Protein 2XEV (pdb70)

InterPro domains:
  IPR011990 Tetratricopeptide-like helical domain superfamily [G3DSA:1.25.40.10] (145-272)
  IPR011990 Tetratricopeptide-like helical domain superfamily [SSF48452] (146-259)
  IPR014162 Cell division coordinator CpoB, C-terminal [TIGR02795] (144-262)
  IPR019734 Tetratricopeptide repeat [PS50005] (182-215)
  IPR032519 YbgF, trimerisation domain [PF16331] (26-98)
  IPR034706 Cell division coordinator CpoB [MF_02066] (2-265)
  IPR039565 Outer membrane lipoprotein BamD-like [PF13525] (144-266)

Radius of gyration: 24.07 Å; Cα contacts (8 Å, |Δi|>4): 583; chains: 3; bounding box: 58×60×64 Å

Structure (mmCIF, N/CA/C/O backbone):
data_2XEV
#
_entry.id   2XEV
#
_cell.length_a   86.360
_cell.length_b   37.120
_cell.length_c   90.610
_cell.angle_alpha   90.00
_cell.angle_beta   117.14
_cell.angle_gamma   90.00
#
_symmetry.space_group_name_H-M   'P 1 21 1'
#
loop_
_entity.id
_entity.type
_entity.pdbx_description
1 polymer YBGF
2 non-polymer 'ZINC ION'
3 non-polymer 'CHLORIDE ION'
4 water water
#
loop_
_atom_site.group_PDB
_atom_site.id
_atom_site.type_symbol
_atom_site.label_atom_id
_atom_site.label_alt_id
_atom_site.label_comp_id
_atom_site.label_asym_id
_atom_site.label_entity_id
_atom_site.label_seq_id
_atom_site.pdbx_PDB_ins_code
_atom_site.Cartn_x
_atom_site.Cartn_y
_atom_site.Cartn_z
_atom_site.occupancy
_atom_site.B_iso_or_equiv
_atom_site.auth_seq_id
_atom_site.auth_comp_id
_atom_site.auth_asym_id
_atom_site.auth_atom_id
_atom_site.pdbx_PDB_model_num
ATOM 1 N N . ARG A 1 3 ? 53.258 -10.607 64.063 1.00 24.54 2 ARG A N 1
ATOM 2 C CA . ARG A 1 3 ? 53.317 -9.179 63.625 1.00 23.89 2 ARG A CA 1
ATOM 3 C C . ARG A 1 3 ? 52.416 -8.914 62.410 1.00 23.03 2 ARG A C 1
ATOM 4 O O . ARG A 1 3 ? 52.617 -9.522 61.352 1.00 22.99 2 ARG A O 1
ATOM 12 N N . THR A 1 4 ? 51.455 -7.989 62.552 1.00 21.19 3 THR A N 1
ATOM 13 C CA . THR A 1 4 ? 50.452 -7.700 61.481 1.00 20.43 3 THR A CA 1
ATOM 14 C C . THR A 1 4 ? 50.273 -6.172 61.285 1.00 19.48 3 THR A C 1
ATOM 15 O O . THR A 1 4 ? 51.033 -5.389 61.875 1.00 19.89 3 THR A O 1
ATOM 19 N N . ALA A 1 5 ? 49.278 -5.751 60.489 1.00 17.54 4 ALA A N 1
ATOM 20 C CA . ALA A 1 5 ? 49.100 -4.335 60.109 1.00 16.59 4 ALA A CA 1
ATOM 21 C C . ALA A 1 5 ? 48.908 -3.424 61.317 1.00 15.98 4 ALA A C 1
ATOM 22 O O . ALA A 1 5 ? 49.366 -2.271 61.318 1.00 15.29 4 ALA A O 1
ATOM 24 N N . TYR A 1 6 ? 48.204 -3.919 62.329 1.00 14.92 5 TYR A N 1
ATOM 25 C CA . TYR A 1 6 ? 48.071 -3.161 63.568 1.00 14.48 5 TYR A CA 1
ATOM 26 C C . TYR A 1 6 ? 49.433 -2.810 64.164 1.00 14.46 5 TYR A C 1
ATOM 27 O O . TYR A 1 6 ? 49.624 -1.686 64.611 1.00 13.71 5 TYR A O 1
ATOM 36 N N . ASN A 1 7 ? 50.363 -3.772 64.183 1.00 15.22 6 ASN A N 1
ATOM 37 C CA . ASN A 1 7 ? 51.673 -3.551 64.803 1.00 15.89 6 ASN A CA 1
ATOM 38 C C . ASN A 1 7 ? 52.515 -2.555 64.032 1.00 14.73 6 ASN A C 1
ATOM 39 O O . ASN A 1 7 ? 53.255 -1.762 64.625 1.00 15.56 6 ASN A O 1
ATOM 44 N N . VAL A 1 8 ? 52.367 -2.566 62.713 1.00 14.33 7 VAL A N 1
ATOM 45 C CA . VAL A 1 8 ? 53.122 -1.660 61.855 1.00 13.91 7 VAL A CA 1
ATOM 46 C C . VAL A 1 8 ? 52.655 -0.222 62.134 1.00 13.59 7 VAL A C 1
ATOM 47 O O . VAL A 1 8 ? 53.462 0.708 62.242 1.00 13.96 7 VAL A O 1
ATOM 51 N N . ALA A 1 9 ? 51.347 -0.052 62.271 1.00 13.22 8 ALA A N 1
ATOM 52 C CA . ALA A 1 9 ? 50.779 1.254 62.589 1.00 12.33 8 ALA A CA 1
ATOM 53 C C . ALA A 1 9 ? 51.203 1.715 63.986 1.00 13.08 8 ALA A C 1
ATOM 54 O O . ALA A 1 9 ? 51.583 2.855 64.183 1.00 13.23 8 ALA A O 1
ATOM 56 N N . PHE A 1 10 ? 51.104 0.815 64.949 1.00 12.99 9 PHE A N 1
ATOM 57 C CA . PHE A 1 10 ? 51.399 1.139 66.349 1.00 13.87 9 PHE A CA 1
ATOM 58 C C . PHE A 1 10 ? 52.862 1.556 66.496 1.00 14.83 9 PHE A C 1
ATOM 59 O O . PHE A 1 10 ? 53.200 2.499 67.248 1.00 15.07 9 PHE A O 1
ATOM 67 N N . ASP A 1 11 ? 53.735 0.878 65.756 1.00 15.42 10 ASP A N 1
ATOM 68 C CA . ASP A 1 11 ? 55.173 1.194 65.829 1.00 16.09 10 ASP A CA 1
ATOM 69 C C . ASP A 1 11 ? 55.489 2.591 65.301 1.00 15.32 10 ASP A C 1
ATOM 70 O O . ASP A 1 11 ? 56.296 3.319 65.898 1.00 15.47 10 ASP A O 1
ATOM 75 N N . ALA A 1 12 ? 54.827 3.001 64.225 1.00 14.50 11 ALA A N 1
ATOM 76 C CA . ALA A 1 12 ? 54.984 4.370 63.764 1.00 14.67 11 ALA A CA 1
ATOM 77 C C . ALA A 1 12 ? 54.577 5.355 64.866 1.00 14.66 11 ALA A C 1
ATOM 78 O O . ALA A 1 12 ? 55.276 6.350 65.120 1.00 15.00 11 ALA A O 1
ATOM 80 N N . LEU A 1 13 ? 53.467 5.071 65.544 1.00 15.15 12 LEU A N 1
ATOM 81 C CA . LEU A 1 13 ? 53.003 5.944 66.625 1.00 16.13 12 LEU A CA 1
ATOM 82 C C . LEU A 1 13 ? 54.003 5.989 67.783 1.00 16.94 12 LEU A C 1
ATOM 83 O O . LEU A 1 13 ? 54.334 7.086 68.287 1.00 16.44 12 LEU A O 1
ATOM 88 N N . LYS A 1 14 ? 54.485 4.804 68.179 1.00 17.57 13 LYS A N 1
ATOM 89 C CA . LYS A 1 14 ? 55.499 4.666 69.249 1.00 18.92 13 LYS A CA 1
ATOM 90 C C . LYS A 1 14 ? 56.719 5.541 68.988 1.00 19.19 13 LYS A C 1
ATOM 91 O O . LYS A 1 14 ? 57.333 6.078 69.927 1.00 18.71 13 LYS A O 1
ATOM 97 N N . ASN A 1 15 ? 57.083 5.644 67.714 1.00 18.86 14 ASN A N 1
ATOM 98 C CA . ASN A 1 15 ? 58.275 6.379 67.292 1.00 19.84 14 ASN A CA 1
ATOM 99 C C . ASN A 1 15 ? 57.989 7.846 67.014 1.00 19.68 14 ASN A C 1
ATOM 100 O O . ASN A 1 15 ? 58.868 8.577 66.541 1.00 20.23 14 ASN A O 1
ATOM 105 N N . GLY A 1 16 ? 56.764 8.286 67.302 1.00 18.58 15 GLY A N 1
ATOM 106 C CA . GLY A 1 16 ? 56.411 9.689 67.163 1.00 18.33 15 GLY A CA 1
ATOM 107 C C . GLY A 1 16 ? 56.243 10.155 65.724 1.00 18.16 15 GLY A C 1
ATOM 108 O O . GLY A 1 16 ? 56.258 11.354 65.457 1.00 18.86 15 GLY A O 1
ATOM 109 N N . LYS A 1 17 ? 56.070 9.208 64.802 1.00 17.18 16 LYS A N 1
ATOM 110 C CA . LYS A 1 17 ? 55.863 9.536 63.395 1.00 16.91 16 LYS A CA 1
ATOM 111 C C . LYS A 1 17 ? 54.366 9.610 63.152 1.00 16.60 16 LYS A C 1
ATOM 112 O O . LYS A 1 17 ? 53.754 8.677 62.607 1.00 15.41 16 LYS A O 1
ATOM 118 N N . TYR A 1 18 ? 53.770 10.713 63.592 1.00 16.69 17 TYR A N 1
ATOM 119 C CA . TYR A 1 18 ? 52.318 10.817 63.667 1.00 17.13 17 TYR A CA 1
ATOM 120 C C . TYR A 1 18 ? 51.642 10.836 62.313 1.00 17.24 17 TYR A C 1
ATOM 121 O O . TYR A 1 18 ? 50.541 10.273 62.168 1.00 17.54 17 TYR A O 1
ATOM 130 N N . ASP A 1 19 ? 52.267 11.486 61.333 1.00 17.06 18 ASP A N 1
ATOM 131 C CA . ASP A 1 19 ? 51.705 11.486 59.974 1.00 17.56 18 ASP A CA 1
ATOM 132 C C . ASP A 1 19 ? 51.637 10.069 59.428 1.00 16.34 18 ASP A C 1
ATOM 133 O O . ASP A 1 19 ? 50.589 9.651 58.929 1.00 15.63 18 ASP A O 1
ATOM 138 N N . ASP A 1 20 ? 52.738 9.324 59.551 1.00 14.98 19 ASP A N 1
ATOM 139 C CA . ASP A 1 20 ? 52.783 7.926 59.086 1.00 14.12 19 ASP A CA 1
ATOM 140 C C . ASP A 1 20 ? 51.744 7.118 59.877 1.00 12.98 19 ASP A C 1
ATOM 141 O O . ASP A 1 20 ? 51.004 6.286 59.315 1.00 12.16 19 ASP A O 1
ATOM 146 N N . ALA A 1 21 ? 51.701 7.350 61.193 1.00 12.07 20 ALA A N 1
ATOM 147 C CA . ALA A 1 21 ? 50.795 6.564 62.035 1.00 12.00 20 ALA A CA 1
ATOM 148 C C . ALA A 1 21 ? 49.347 6.796 61.647 1.00 11.76 20 ALA A C 1
ATOM 149 O O . ALA A 1 21 ? 48.553 5.847 61.610 1.00 11.73 20 ALA A O 1
ATOM 151 N N . SER A 1 22 ? 49.001 8.042 61.333 1.00 12.13 21 SER A N 1
ATOM 152 C CA A SER A 1 22 ? 47.630 8.328 60.913 0.50 12.25 21 SER A CA 1
ATO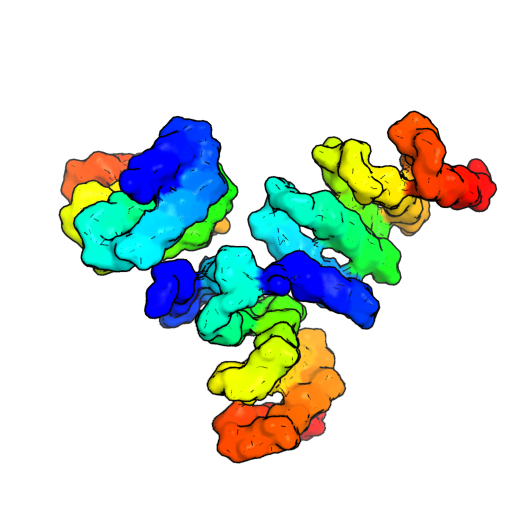M 153 C CA B SER A 1 22 ? 47.641 8.359 60.896 0.50 12.39 21 SER A CA 1
ATOM 154 C C . SER A 1 22 ? 47.293 7.617 59.597 1.00 12.47 21 SER A C 1
ATOM 155 O O . SER A 1 22 ? 46.213 7.035 59.478 1.00 13.13 21 SER A O 1
ATOM 160 N N . GLN A 1 23 ? 48.212 7.628 58.628 1.00 12.80 22 GLN A N 1
ATOM 161 C CA . GLN A 1 23 ? 47.979 6.916 57.356 1.00 13.13 22 GLN A CA 1
ATOM 162 C C . GLN A 1 23 ? 47.787 5.419 57.586 1.00 12.64 22 GLN A C 1
ATOM 163 O O . GLN A 1 23 ? 46.885 4.793 57.028 1.00 11.78 22 GLN A O 1
ATOM 169 N N . LEU A 1 24 ? 48.630 4.846 58.448 1.00 11.67 23 LEU A N 1
ATOM 170 C CA . LEU A 1 24 ? 48.597 3.419 58.704 1.00 11.49 23 LEU A CA 1
ATOM 171 C C . LEU A 1 24 ? 47.368 2.961 59.505 1.00 11.30 23 LEU A C 1
ATOM 172 O O . LEU A 1 24 ? 46.810 1.903 59.207 1.00 11.92 23 LEU A O 1
ATOM 177 N N . PHE A 1 25 ? 46.965 3.732 60.518 1.00 10.98 24 PHE A N 1
ATOM 178 C CA . PHE A 1 25 ? 45.745 3.407 61.250 1.00 11.01 24 PHE A CA 1
ATOM 179 C C . PHE A 1 25 ? 44.498 3.673 60.388 1.00 12.06 24 PHE A C 1
ATOM 180 O O . PHE A 1 25 ? 43.546 2.905 60.445 1.00 12.03 24 PHE A O 1
ATOM 188 N N . LEU A 1 26 ? 44.513 4.730 59.576 1.00 13.48 25 LEU A N 1
ATOM 189 C CA . LEU A 1 26 ? 43.414 4.943 58.616 1.00 14.93 25 LEU A CA 1
ATOM 190 C C . LEU A 1 26 ? 43.282 3.750 57.686 1.00 15.08 25 LEU A C 1
ATOM 191 O O . LEU A 1 26 ? 42.177 3.223 57.485 1.00 15.10 25 LEU A O 1
ATOM 196 N N . SER A 1 27 ? 44.407 3.306 57.123 1.00 14.39 26 SER A N 1
ATOM 197 C CA . SER A 1 27 ? 44.429 2.113 56.300 1.00 14.93 26 SER A CA 1
ATOM 198 C C . SER A 1 27 ? 43.950 0.845 57.028 1.00 14.46 26 SER A C 1
ATOM 199 O O . SER A 1 27 ? 43.186 0.042 56.465 1.00 14.65 26 SER A O 1
ATOM 202 N N . PHE A 1 28 ? 44.371 0.669 58.285 1.00 13.16 27 PHE A N 1
ATOM 203 C CA . PHE A 1 28 ? 43.923 -0.452 59.081 1.00 12.95 27 PHE A CA 1
ATOM 204 C C . PHE A 1 28 ? 42.400 -0.462 59.181 1.00 12.53 27 PHE A C 1
ATOM 205 O O . PHE A 1 28 ? 41.773 -1.519 59.051 1.00 12.55 27 PHE A O 1
ATOM 213 N N . LEU A 1 29 ? 41.817 0.710 59.409 1.00 12.82 28 LEU A N 1
ATOM 214 C CA . LEU A 1 29 ? 40.373 0.814 59.607 1.00 12.93 28 LEU A CA 1
ATOM 215 C C . LEU A 1 29 ? 39.569 0.581 58.329 1.00 13.82 28 LEU A C 1
ATOM 216 O O . LEU A 1 29 ? 38.386 0.201 58.413 1.00 14.61 28 LEU A O 1
ATOM 221 N N . GLU A 1 30 ? 40.194 0.802 57.168 1.00 13.41 29 GLU A N 1
ATOM 222 C CA . GLU A 1 30 ? 39.553 0.456 55.907 1.00 13.94 29 GLU A CA 1
ATOM 223 C C . GLU A 1 30 ? 39.394 -1.054 55.827 1.00 14.10 29 GLU A C 1
ATOM 224 O O . GLU A 1 30 ? 38.358 -1.552 55.369 1.00 15.33 29 GLU A O 1
ATOM 230 N N . LEU A 1 31 ? 40.418 -1.781 56.271 1.00 14.34 30 LEU A N 1
ATOM 231 C CA . LEU A 1 31 ? 40.380 -3.243 56.219 1.00 14.68 30 LEU A CA 1
ATOM 232 C C . LEU A 1 31 ? 39.536 -3.863 57.325 1.00 15.01 30 LEU A C 1
ATOM 233 O O . LEU A 1 31 ? 38.880 -4.896 57.113 1.00 15.36 30 LEU A O 1
ATOM 238 N N . TYR A 1 32 ? 39.579 -3.243 58.500 1.00 14.96 31 TYR A N 1
ATOM 239 C CA . TYR A 1 32 ? 38.887 -3.756 59.690 1.00 16.15 31 TYR A CA 1
ATOM 240 C C . TYR A 1 32 ? 37.885 -2.754 60.225 1.00 17.26 31 TYR A C 1
ATOM 241 O O . TYR A 1 32 ? 38.169 -2.044 61.203 1.00 17.15 31 TYR A O 1
ATOM 250 N N . PRO A 1 33 ? 36.711 -2.664 59.578 1.00 18.91 32 PRO A N 1
ATOM 251 C CA . PRO A 1 33 ? 35.664 -1.787 60.108 1.00 20.33 32 PRO A CA 1
ATOM 252 C C . PRO A 1 33 ? 35.085 -2.307 61.438 1.00 21.44 32 PRO A C 1
ATOM 253 O O . PRO A 1 33 ? 34.568 -1.521 62.236 1.00 22.53 32 PRO A O 1
ATOM 257 N N . ASN A 1 34 ? 35.197 -3.609 61.681 1.00 22.79 33 ASN A N 1
ATOM 258 C CA . ASN A 1 34 ? 34.670 -4.224 62.911 1.00 23.60 33 ASN A CA 1
ATOM 259 C C . ASN A 1 34 ? 35.445 -5.472 63.345 1.00 23.51 33 ASN A C 1
ATOM 260 O O . ASN A 1 34 ? 34.874 -6.551 63.551 1.00 24.14 33 ASN A O 1
ATOM 265 N N . GLY A 1 35 ? 36.757 -5.308 63.480 1.00 22.61 34 GLY A N 1
ATOM 266 C CA . GLY A 1 35 ? 37.652 -6.368 63.912 1.00 21.85 34 GLY A CA 1
ATOM 267 C C . GLY A 1 35 ? 38.007 -6.234 65.374 1.00 20.91 34 GLY A C 1
ATOM 268 O O . GLY A 1 35 ? 37.587 -5.289 66.045 1.00 20.23 34 GLY A O 1
ATOM 269 N N . VAL A 1 36 ? 38.798 -7.181 65.862 1.00 20.76 35 VAL A N 1
ATOM 270 C CA . VAL A 1 36 ? 39.173 -7.214 67.272 1.00 21.01 35 VAL A CA 1
ATOM 271 C C . VAL A 1 36 ? 39.884 -5.934 67.697 1.00 19.98 35 VAL A C 1
ATOM 272 O O . VAL A 1 36 ? 39.623 -5.401 68.789 1.00 20.33 35 VAL A O 1
ATOM 276 N N . TYR A 1 37 ? 40.750 -5.428 66.823 1.00 18.85 36 TYR A N 1
ATOM 277 C CA . TYR A 1 37 ? 41.558 -4.252 67.153 1.00 18.38 36 TYR A CA 1
ATOM 278 C C . TYR A 1 37 ? 41.033 -2.943 66.590 1.00 16.81 36 TYR A C 1
ATOM 279 O O . TYR A 1 37 ? 41.693 -1.915 66.692 1.00 15.42 36 TYR A O 1
ATOM 288 N N . THR A 1 38 ? 39.827 -2.975 66.047 1.00 15.40 37 THR A N 1
ATOM 289 C CA . THR A 1 38 ? 39.160 -1.751 65.602 1.00 14.86 37 THR A CA 1
ATOM 290 C C . THR A 1 38 ? 39.033 -0.659 66.681 1.00 14.68 37 THR A C 1
ATOM 291 O O . THR A 1 38 ? 39.401 0.477 66.403 1.00 13.74 37 THR A O 1
ATOM 295 N N . PRO A 1 39 ? 38.552 -0.995 67.895 1.00 14.34 38 PRO A N 1
ATOM 296 C CA . PRO A 1 39 ? 38.469 0.068 68.909 1.00 14.15 38 PRO A CA 1
ATOM 297 C C . PRO A 1 39 ? 39.836 0.683 69.207 1.00 13.33 38 PRO A C 1
ATOM 298 O O . PRO A 1 39 ? 39.951 1.914 69.323 1.00 13.18 38 PRO A O 1
ATOM 302 N N . ASN A 1 40 ? 40.860 -0.164 69.349 1.00 13.36 39 ASN A N 1
ATOM 303 C CA . ASN A 1 40 ? 42.229 0.297 69.584 1.00 13.70 39 ASN A CA 1
ATOM 304 C C . ASN A 1 40 ? 42.699 1.229 68.479 1.00 13.18 39 ASN A C 1
ATOM 305 O O . ASN A 1 40 ? 43.282 2.287 68.745 1.00 12.48 39 ASN A O 1
ATOM 310 N N . ALA A 1 41 ? 42.461 0.820 67.232 1.00 12.37 40 ALA A N 1
ATOM 311 C CA . ALA A 1 41 ? 42.866 1.627 66.078 1.00 11.93 40 ALA A CA 1
ATOM 312 C C . ALA A 1 41 ? 42.140 2.970 66.022 1.00 11.48 40 ALA A C 1
ATOM 313 O O . ALA A 1 41 ? 42.765 3.988 65.687 1.00 11.19 40 ALA A O 1
ATOM 315 N N . LEU A 1 42 ? 40.845 2.999 66.328 1.00 11.59 41 LEU A N 1
ATOM 316 C CA . LEU A 1 42 ? 40.126 4.277 66.386 1.00 11.37 41 LEU A CA 1
ATOM 317 C C . LEU A 1 42 ? 40.788 5.182 67.443 1.00 11.69 41 LEU A C 1
ATOM 318 O O . LEU A 1 42 ? 41.021 6.382 67.199 1.00 11.50 41 LEU A O 1
ATOM 323 N N . TYR A 1 43 ? 41.080 4.593 68.609 1.00 12.05 42 TYR A N 1
ATOM 324 C CA . TYR A 1 43 ? 41.697 5.352 69.698 1.00 12.31 42 TYR A CA 1
ATOM 325 C C . TYR A 1 43 ? 43.062 5.903 69.302 1.00 11.82 42 TYR A C 1
ATOM 326 O O . TYR A 1 43 ? 43.326 7.104 69.471 1.00 11.39 42 TYR A O 1
ATOM 335 N N . TRP A 1 44 ? 43.931 5.048 68.752 1.00 11.57 43 TRP A N 1
ATOM 336 C CA . TRP A 1 44 ? 45.257 5.515 68.387 1.00 11.08 43 TRP A CA 1
ATOM 337 C C . TRP A 1 44 ? 45.250 6.450 67.187 1.00 11.01 43 TRP A C 1
ATOM 338 O O . TRP A 1 44 ? 46.112 7.309 67.090 1.00 11.45 43 TRP A O 1
ATOM 349 N N . LEU A 1 45 ? 44.287 6.283 66.287 1.00 9.99 44 LEU A N 1
ATOM 350 C CA . LEU A 1 45 ? 44.204 7.209 65.144 1.00 9.76 44 LEU A CA 1
ATOM 351 C C . LEU A 1 45 ? 43.815 8.573 65.693 1.00 10.35 44 LEU A C 1
ATOM 352 O O . LEU A 1 45 ? 44.433 9.587 65.340 1.00 10.91 44 LEU A O 1
ATOM 357 N N . GLY A 1 46 ? 42.834 8.574 66.592 1.00 10.82 45 GLY A N 1
ATOM 358 C CA . GLY A 1 46 ? 42.445 9.767 67.330 1.00 11.41 45 GLY A CA 1
ATOM 359 C C . GLY A 1 46 ? 43.643 10.418 67.996 1.00 11.75 45 GLY A C 1
ATOM 360 O O . GLY A 1 46 ? 43.846 11.636 67.865 1.00 12.66 45 GLY A O 1
ATOM 361 N N . GLU A 1 47 ? 44.451 9.626 68.699 1.00 11.86 46 GLU A N 1
ATOM 362 C CA . GLU A 1 47 ? 45.613 10.190 69.388 1.00 13.32 46 GLU A CA 1
ATOM 363 C C . GLU A 1 47 ? 46.638 10.767 68.421 1.00 12.85 46 GLU A C 1
ATOM 364 O O . GLU A 1 47 ? 47.241 11.814 68.709 1.00 13.76 46 GLU A O 1
ATOM 370 N N A SER A 1 48 ? 46.848 10.085 67.293 0.50 12.77 47 SER A N 1
ATOM 371 N N B SER A 1 48 ? 46.807 10.110 67.269 0.50 12.86 47 SER A N 1
ATOM 372 C CA A SER A 1 48 ? 47.779 10.578 66.268 0.50 12.31 47 SER A CA 1
ATOM 373 C CA B SER A 1 48 ? 47.762 10.554 66.232 0.50 12.56 47 SER A CA 1
ATOM 374 C C A SER A 1 48 ? 47.330 11.967 65.810 0.50 12.27 47 SER A C 1
ATOM 375 C C B SER A 1 48 ? 47.355 11.874 65.587 0.50 12.28 47 SER A C 1
ATOM 376 O O A SER A 1 48 ? 48.131 12.918 65.794 0.50 12.33 47 SER A O 1
ATOM 377 O O B SER A 1 48 ? 48.224 12.664 65.179 0.50 12.31 47 SER A O 1
ATOM 382 N N . TYR A 1 49 ? 46.044 12.097 65.483 1.00 11.32 48 TYR A N 1
ATOM 383 C CA . TYR A 1 49 ? 45.499 13.394 65.070 1.00 12.27 48 TYR A CA 1
ATOM 384 C C . TYR A 1 49 ? 45.579 14.422 66.197 1.00 12.86 48 TYR A C 1
ATOM 385 O O . TYR A 1 49 ? 45.977 15.563 65.960 1.00 13.65 48 TYR A O 1
ATOM 394 N N . TYR A 1 50 ? 45.222 14.030 67.411 1.00 13.29 49 TYR A N 1
ATOM 395 C CA . TYR A 1 50 ? 45.296 14.953 68.543 1.00 14.07 49 TYR A CA 1
ATOM 396 C C . TYR A 1 50 ? 46.722 15.498 68.748 1.00 14.70 49 TYR A C 1
ATOM 397 O O . TYR A 1 50 ? 46.903 16.706 69.023 1.00 15.31 49 TYR A O 1
ATOM 406 N N . ALA A 1 51 ? 47.714 14.617 68.590 1.00 14.82 50 ALA A N 1
ATOM 407 C CA . ALA A 1 51 ? 49.153 14.966 68.706 1.00 16.09 50 ALA A CA 1
ATOM 408 C C . ALA A 1 51 ? 49.595 16.081 67.759 1.00 17.28 50 ALA A C 1
ATOM 409 O O . ALA A 1 51 ? 50.547 16.832 68.063 1.00 18.57 50 ALA A O 1
ATOM 411 N N . THR A 1 52 ? 48.929 16.180 66.610 1.00 17.04 51 THR A N 1
ATOM 412 C CA . THR A 1 52 ? 49.288 17.178 65.601 1.00 17.86 51 THR A CA 1
ATOM 413 C C . THR A 1 52 ? 48.260 18.300 65.531 1.00 17.62 51 THR A C 1
ATOM 414 O O . THR A 1 52 ? 48.234 19.073 64.556 1.00 17.95 51 THR A O 1
ATOM 418 N N . ARG A 1 53 ? 47.427 18.393 66.571 1.00 17.08 52 ARG A N 1
ATOM 419 C CA . ARG A 1 53 ? 46.394 19.436 66.694 1.00 17.55 52 ARG A CA 1
ATOM 420 C C . ARG A 1 53 ? 45.385 19.414 65.545 1.00 17.20 52 ARG A C 1
ATOM 421 O O . ARG A 1 53 ? 44.800 20.448 65.177 1.00 18.04 52 ARG A O 1
ATOM 429 N N . ASN A 1 54 ? 45.189 18.231 64.970 1.00 16.17 53 ASN A N 1
ATOM 430 C CA . ASN A 1 54 ? 44.120 18.018 63.995 1.00 15.32 53 ASN A CA 1
ATOM 431 C C . ASN A 1 54 ? 42.854 17.608 64.743 1.00 14.66 53 ASN A C 1
ATOM 432 O O . ASN A 1 54 ? 42.443 16.449 64.729 1.00 14.15 53 ASN A O 1
ATOM 437 N N . PHE A 1 55 ? 42.215 18.586 65.390 1.00 14.69 54 PHE A N 1
ATOM 438 C CA . PHE A 1 55 ? 41.114 18.302 66.298 1.00 14.38 54 PHE A CA 1
ATOM 439 C C . PHE A 1 55 ? 39.830 17.823 65.630 1.00 13.83 54 PHE A C 1
ATOM 440 O O . PHE A 1 55 ? 39.090 17.033 66.230 1.00 13.42 54 PHE A O 1
ATOM 448 N N . GLN A 1 56 ? 39.556 18.293 64.410 1.00 13.75 55 GLN A N 1
ATOM 449 C CA . GLN A 1 56 ? 38.384 17.825 63.682 1.00 13.62 55 GLN A CA 1
ATOM 450 C C . GLN A 1 56 ? 38.542 16.378 63.294 1.00 12.88 55 GLN A C 1
ATOM 451 O O . GLN A 1 56 ? 37.583 15.595 63.415 1.00 13.50 55 GLN A O 1
ATOM 457 N N . LEU A 1 57 ? 39.749 16.015 62.860 1.00 12.81 56 LEU A N 1
ATOM 458 C CA . LEU A 1 57 ? 40.009 14.646 62.469 1.00 12.19 56 LEU A CA 1
ATOM 459 C C . LEU A 1 57 ? 39.962 13.756 63.712 1.00 11.86 56 LEU A C 1
ATOM 460 O O . LEU A 1 57 ? 39.354 12.676 63.677 1.00 11.97 56 LEU A O 1
ATOM 465 N N . ALA A 1 58 ? 40.545 14.238 64.814 1.00 11.40 57 ALA A N 1
ATOM 466 C CA . ALA A 1 58 ? 40.523 13.472 66.076 1.00 11.43 57 ALA A CA 1
ATOM 467 C C . ALA A 1 58 ? 39.115 13.249 66.593 1.00 12.18 57 ALA A C 1
ATOM 468 O O . ALA A 1 58 ? 38.750 12.121 66.977 1.00 12.29 57 ALA A O 1
ATOM 470 N N . GLU A 1 59 ? 38.312 14.314 66.582 1.00 12.79 58 GLU A N 1
ATOM 471 C CA . GLU A 1 59 ? 36.925 14.237 67.018 1.00 12.86 58 GLU A CA 1
ATOM 472 C C . GLU A 1 59 ? 36.164 13.083 66.353 1.00 13.02 58 GLU A C 1
ATOM 473 O O . GLU A 1 59 ? 35.480 12.322 67.037 1.00 13.42 58 GLU A O 1
ATOM 479 N N . ALA A 1 60 ? 36.293 12.933 65.033 1.00 12.48 59 ALA A N 1
ATOM 480 C CA . ALA A 1 60 ? 35.559 11.868 64.358 1.00 12.71 59 ALA A CA 1
ATOM 481 C C . ALA A 1 60 ? 35.910 10.471 64.865 1.00 12.73 59 ALA A C 1
ATOM 482 O O . ALA A 1 60 ? 35.036 9.607 64.975 1.00 13.28 59 ALA A O 1
ATOM 484 N N . GLN A 1 61 ? 37.189 10.254 65.170 1.00 11.72 60 GLN A N 1
ATOM 485 C CA . GLN A 1 61 ? 37.644 8.941 65.585 1.00 12.13 60 GLN A CA 1
ATOM 486 C C . GLN A 1 61 ? 37.178 8.649 67.013 1.00 12.04 60 GLN A C 1
ATOM 487 O O . GLN A 1 61 ? 36.646 7.567 67.288 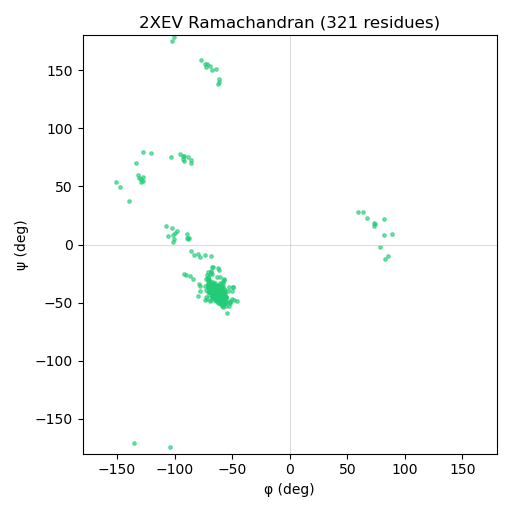1.00 12.42 60 GLN A O 1
ATOM 493 N N . PHE A 1 62 ? 37.375 9.606 67.922 1.00 11.83 61 PHE A N 1
ATOM 494 C CA . PHE A 1 62 ? 37.011 9.370 69.320 1.00 12.98 61 PHE A CA 1
ATOM 495 C C . PHE A 1 62 ? 35.509 9.225 69.479 1.00 13.48 61 PHE A C 1
ATOM 496 O O . PHE A 1 62 ? 35.056 8.411 70.284 1.00 13.70 61 PHE A O 1
ATOM 504 N N . ARG A 1 63 ? 34.736 10.008 68.718 1.00 14.15 62 ARG A N 1
ATOM 505 C CA . ARG A 1 63 ? 33.268 9.925 68.787 1.00 15.02 62 ARG A CA 1
ATOM 506 C C . ARG A 1 63 ? 32.795 8.535 68.363 1.00 15.63 62 ARG A C 1
ATOM 507 O O . ARG A 1 63 ? 31.963 7.914 69.044 1.00 16.17 62 ARG A O 1
ATOM 515 N N A ASP A 1 64 ? 33.356 8.046 67.254 0.50 15.59 63 ASP A N 1
ATOM 516 N N B ASP A 1 64 ? 33.345 8.023 67.268 0.50 15.86 63 ASP A N 1
ATOM 517 C CA A ASP A 1 64 ? 33.008 6.735 66.704 0.50 15.95 63 ASP A CA 1
ATOM 518 C CA B ASP A 1 64 ? 32.901 6.730 66.758 0.50 16.40 63 ASP A CA 1
ATOM 519 C C A ASP A 1 64 ? 33.328 5.632 67.707 0.50 15.54 63 ASP A C 1
ATOM 520 C C B ASP A 1 64 ? 33.365 5.562 67.642 0.50 15.85 63 ASP A C 1
ATOM 521 O O A ASP A 1 64 ? 32.506 4.750 67.963 0.50 15.43 63 ASP A O 1
ATOM 522 O O B ASP A 1 64 ? 32.661 4.561 67.762 0.50 15.77 63 ASP A O 1
ATOM 531 N N . LEU A 1 65 ? 34.524 5.704 68.287 1.00 15.36 64 LEU A N 1
ATOM 532 C CA . LEU A 1 65 ? 34.969 4.737 69.287 1.00 15.11 64 LEU A CA 1
ATOM 533 C C . LEU A 1 65 ? 33.959 4.638 70.430 1.00 16.06 64 LEU A C 1
ATOM 534 O O . LEU A 1 65 ? 33.539 3.546 70.810 1.00 16.42 64 LEU A O 1
ATOM 539 N N . VAL A 1 66 ? 33.584 5.782 70.991 1.00 16.47 65 VAL A N 1
ATOM 540 C CA . VAL A 1 66 ? 32.726 5.774 72.179 1.00 17.81 65 VAL A CA 1
ATOM 541 C C . VAL A 1 66 ? 31.317 5.298 71.808 1.00 18.71 65 VAL A C 1
ATOM 542 O O . VAL A 1 66 ? 30.680 4.538 72.575 1.00 19.60 65 VAL A O 1
ATOM 546 N N A SER A 1 67 ? 30.842 5.736 70.644 0.50 19.11 66 SER A N 1
ATOM 547 N N B SER A 1 67 ? 30.860 5.718 70.629 0.50 19.27 66 SER A N 1
ATOM 548 C CA A SER A 1 67 ? 29.514 5.373 70.148 0.50 19.89 66 SER A CA 1
ATOM 549 C CA B SER A 1 67 ? 29.520 5.405 70.124 0.50 20.28 66 SER A CA 1
ATOM 550 C C A SER A 1 67 ? 29.388 3.863 70.008 0.50 20.20 66 SER A C 1
ATOM 551 C C B SER A 1 67 ? 29.323 3.916 69.858 0.50 20.46 66 SER A C 1
ATOM 552 O O A SER A 1 67 ? 28.465 3.246 70.550 0.50 20.28 66 SER A O 1
ATOM 553 O O B SER A 1 67 ? 28.264 3.362 70.162 0.50 20.80 66 SER A O 1
ATOM 558 N N . ARG A 1 68 ? 30.346 3.272 69.302 1.00 20.54 67 ARG A N 1
ATOM 559 C CA . ARG A 1 68 ? 30.255 1.869 68.896 1.00 21.11 67 ARG A CA 1
ATOM 560 C C . ARG A 1 68 ? 30.801 0.884 69.922 1.00 21.19 67 ARG A C 1
ATOM 561 O O . ARG A 1 68 ? 30.347 -0.271 69.996 1.00 21.03 67 ARG A O 1
ATOM 569 N N . TYR A 1 69 ? 31.759 1.331 70.734 1.00 20.37 68 TYR A N 1
ATOM 570 C CA . TYR A 1 69 ? 32.398 0.466 71.720 1.00 20.14 68 TYR A CA 1
ATOM 571 C C . TYR A 1 69 ? 32.371 1.067 73.142 1.00 20.56 68 TYR A C 1
ATOM 572 O O . TYR A 1 69 ? 33.412 1.181 73.780 1.00 19.83 68 TYR A O 1
ATOM 581 N N . PRO A 1 70 ? 31.174 1.424 73.652 1.00 21.48 69 PRO A N 1
ATOM 582 C CA . PRO A 1 70 ? 31.106 2.140 74.935 1.00 22.18 69 PRO A CA 1
ATOM 583 C C . PRO A 1 70 ? 31.660 1.380 76.147 1.00 22.51 69 PRO A C 1
ATOM 584 O O . PRO A 1 70 ? 32.040 2.011 77.134 1.00 23.04 69 PRO A O 1
ATOM 588 N N . THR A 1 71 ? 31.725 0.052 76.074 1.00 22.68 70 THR A N 1
ATOM 589 C CA . THR A 1 71 ? 32.273 -0.741 77.186 1.00 23.14 70 THR A CA 1
ATOM 590 C C . THR A 1 71 ? 33.715 -1.200 76.976 1.00 22.87 70 THR A C 1
ATOM 591 O O . THR A 1 71 ? 34.268 -1.940 77.791 1.00 22.78 70 THR A O 1
ATOM 595 N N . HIS A 1 72 ? 34.341 -0.754 75.888 1.00 22.29 71 HIS A N 1
ATOM 596 C CA . HIS A 1 72 ? 35.717 -1.146 75.624 1.00 21.90 71 HIS A CA 1
ATOM 597 C C . HIS A 1 72 ? 36.653 -0.430 76.600 1.00 21.82 71 HIS A C 1
ATOM 598 O O . HIS A 1 72 ? 36.337 0.667 77.078 1.00 21.64 71 HIS A O 1
ATOM 605 N N . ASP A 1 73 ? 37.797 -1.056 76.878 1.00 21.99 72 ASP A N 1
ATOM 606 C CA . ASP A 1 73 ? 38.843 -0.511 77.737 1.00 22.29 72 ASP A CA 1
ATOM 607 C C . ASP A 1 73 ? 39.215 0.933 77.365 1.00 21.60 72 ASP A C 1
ATOM 608 O O . ASP A 1 73 ? 39.491 1.770 78.235 1.00 21.10 72 ASP A O 1
ATOM 613 N N . LYS A 1 74 ? 39.195 1.221 76.068 1.00 20.59 73 LYS A N 1
ATOM 614 C CA . LYS A 1 74 ? 39.614 2.536 75.570 1.00 19.25 73 LYS A CA 1
ATOM 615 C C . LYS A 1 74 ? 38.499 3.587 75.583 1.00 18.56 73 LYS A C 1
ATOM 616 O O . LYS A 1 74 ? 38.760 4.752 75.282 1.00 18.74 73 LYS A O 1
ATOM 622 N N . ALA A 1 75 ? 37.267 3.204 75.913 1.00 17.69 74 ALA A N 1
ATOM 623 C CA . ALA A 1 75 ? 36.135 4.122 75.728 1.00 17.42 74 ALA A CA 1
ATOM 624 C C . ALA A 1 75 ? 36.174 5.346 76.652 1.00 16.80 74 ALA A C 1
ATOM 625 O O . ALA A 1 75 ? 35.933 6.465 76.193 1.00 16.40 74 ALA A O 1
ATOM 627 N N . ALA A 1 76 ? 36.491 5.142 77.932 1.00 16.61 75 ALA A N 1
ATOM 628 C CA . ALA A 1 76 ? 36.565 6.267 78.878 1.00 16.36 75 ALA A CA 1
ATOM 629 C C . ALA A 1 76 ? 37.587 7.300 78.428 1.00 15.99 75 ALA A C 1
ATOM 630 O O . ALA A 1 76 ? 37.274 8.485 78.342 1.00 15.84 75 ALA A O 1
ATOM 632 N N . GLY A 1 77 ? 38.802 6.836 78.137 1.00 15.90 76 GLY A N 1
ATOM 633 C CA . GLY A 1 77 ? 39.852 7.720 77.608 1.00 15.25 76 GLY A CA 1
ATOM 634 C C . GLY A 1 77 ? 39.440 8.352 76.288 1.00 14.79 76 GLY A C 1
ATOM 635 O O . GLY A 1 77 ? 39.754 9.520 76.008 1.00 14.98 76 GLY A O 1
ATOM 636 N N . GLY A 1 78 ? 38.727 7.578 75.473 1.00 14.43 77 GLY A N 1
ATOM 637 C CA . GLY A 1 78 ? 38.205 8.100 74.202 1.00 14.35 77 GLY A CA 1
ATOM 638 C C . GLY A 1 78 ? 37.243 9.263 74.386 1.00 14.44 77 GLY A C 1
ATOM 639 O O . GLY A 1 78 ? 37.279 10.240 73.637 1.00 14.95 77 GLY A O 1
ATOM 640 N N . LEU A 1 79 ? 36.360 9.167 75.380 1.00 14.60 78 LEU A N 1
ATOM 641 C CA . LEU A 1 79 ? 35.395 10.233 75.624 1.00 14.30 78 LEU A CA 1
ATOM 642 C C . LEU A 1 79 ? 36.096 11.487 76.177 1.00 15.01 78 LEU A C 1
ATOM 643 O O . LEU A 1 79 ? 35.751 12.606 75.794 1.00 15.01 78 LEU A O 1
ATOM 648 N N . LEU A 1 80 ? 37.066 11.271 77.064 1.00 14.86 79 LEU A N 1
ATOM 649 C CA . LEU A 1 80 ? 37.946 12.330 77.553 1.00 15.23 79 LEU A CA 1
ATOM 650 C C . LEU A 1 80 ? 38.571 13.062 76.362 1.00 14.89 79 LEU A C 1
ATOM 651 O O . LEU A 1 80 ? 38.462 14.288 76.257 1.00 15.24 79 LEU A O 1
ATOM 656 N N . LYS A 1 81 ? 39.190 12.304 75.459 1.00 14.41 80 LYS A N 1
ATOM 657 C CA . LYS A 1 81 ? 39.904 12.912 74.327 1.00 14.72 80 LYS A CA 1
ATOM 658 C C . LYS A 1 81 ? 38.954 13.530 73.298 1.00 14.83 80 LYS A C 1
ATOM 659 O O . LYS A 1 81 ? 39.321 14.508 72.634 1.00 14.70 80 LYS A O 1
ATOM 665 N N . LEU A 1 82 ? 37.738 12.989 73.193 1.00 14.56 81 LEU A N 1
ATOM 666 C CA . LEU A 1 82 ? 36.688 13.662 72.434 1.00 14.37 81 LEU A CA 1
ATOM 667 C C . LEU A 1 82 ? 36.447 15.078 72.966 1.00 15.02 81 LEU A C 1
ATOM 668 O O . LEU A 1 82 ? 36.441 16.050 72.201 1.00 15.34 81 LEU A O 1
ATOM 673 N N . GLY A 1 83 ? 36.266 15.190 74.280 1.00 15.07 82 GLY A N 1
ATOM 674 C CA . GLY A 1 83 ? 36.033 16.503 74.893 1.00 15.80 82 GLY A CA 1
ATOM 675 C C . GLY A 1 83 ? 37.210 17.444 74.709 1.00 15.29 82 GLY A C 1
ATOM 676 O O . GLY A 1 83 ? 37.031 18.623 74.408 1.00 15.76 82 GLY A O 1
ATOM 677 N N . LEU A 1 84 ? 38.415 16.924 74.896 1.00 15.21 83 LEU A N 1
ATOM 678 C CA . LEU A 1 84 ? 39.630 17.716 74.699 1.00 15.63 83 LEU A CA 1
ATOM 679 C C . LEU A 1 84 ? 39.767 18.169 73.236 1.00 16.28 83 LEU A C 1
ATOM 680 O O . LEU A 1 84 ? 40.181 19.299 72.968 1.00 16.95 83 LEU A O 1
ATOM 685 N N . SER A 1 85 ? 39.387 17.298 72.304 1.00 16.04 84 SER A N 1
ATOM 686 C CA . SER A 1 85 ? 39.387 17.668 70.882 1.00 16.61 84 SER A CA 1
ATOM 687 C C . SER A 1 85 ? 38.383 18.782 70.572 1.00 17.34 84 SER A C 1
ATOM 688 O O . SER A 1 85 ? 38.665 19.690 69.770 1.00 17.01 84 SER A O 1
ATOM 691 N N . GLN A 1 86 ? 37.212 18.722 71.207 1.00 17.80 85 GLN A N 1
ATOM 692 C CA . GLN A 1 86 ? 36.184 19.740 71.028 1.00 19.04 85 GLN A CA 1
ATOM 693 C C . GLN A 1 86 ? 36.659 21.078 71.590 1.00 19.48 85 GLN A C 1
ATOM 694 O O . GLN A 1 86 ? 36.457 22.127 70.968 1.00 18.67 85 GLN A O 1
ATOM 700 N N . TYR A 1 87 ? 37.329 21.032 72.739 1.00 20.09 86 TYR A N 1
ATOM 701 C CA . TYR A 1 87 ? 37.972 22.234 73.286 1.00 21.46 86 TYR A CA 1
ATOM 702 C C . TYR A 1 87 ? 38.975 22.805 72.277 1.00 21.74 86 TYR A C 1
ATOM 703 O O . TYR A 1 87 ? 39.020 24.024 72.049 1.00 21.80 86 TYR A O 1
ATOM 712 N N . GLY A 1 88 ? 39.751 21.919 71.650 1.00 21.66 87 GLY A N 1
ATOM 713 C CA . GLY A 1 88 ? 40.717 22.313 70.619 1.00 22.17 87 GLY A CA 1
ATOM 714 C C . GLY A 1 88 ? 40.065 22.981 69.423 1.00 22.63 87 GLY A C 1
ATOM 715 O O . GLY A 1 88 ? 40.663 23.878 68.803 1.00 22.69 87 GLY A O 1
ATOM 716 N N . GLU A 1 89 ? 38.839 22.556 69.094 1.00 22.82 88 GLU A N 1
ATOM 717 C CA . GLU A 1 89 ? 38.059 23.165 68.012 1.00 23.64 88 GLU A CA 1
ATOM 718 C C . GLU A 1 89 ? 37.504 24.531 68.386 1.00 24.60 88 GLU A C 1
ATOM 719 O O . GLU A 1 89 ? 36.910 25.219 67.546 1.00 24.98 88 GLU A O 1
ATOM 725 N N . GLY A 1 90 ? 37.625 24.894 69.661 1.00 25.09 89 GLY A N 1
ATOM 726 C CA . GLY A 1 90 ? 37.045 26.134 70.153 1.00 26.64 89 GLY A CA 1
ATOM 727 C C . GLY A 1 90 ? 35.568 26.004 70.462 1.00 27.58 89 GLY A C 1
ATOM 728 O O . GLY A 1 90 ? 34.853 27.000 70.493 1.00 28.45 89 GLY A O 1
ATOM 729 N N . LYS A 1 91 ? 35.108 24.775 70.686 1.00 28.06 90 LYS A N 1
ATOM 730 C CA . LYS A 1 91 ? 33.707 24.516 71.004 1.00 29.00 90 LYS A CA 1
ATOM 731 C C . LYS A 1 91 ? 33.565 24.250 72.503 1.00 29.43 90 LYS A C 1
ATOM 732 O O . LYS A 1 91 ? 33.398 23.110 72.934 1.00 29.01 90 LYS A O 1
ATOM 738 N N . ASN A 1 92 ? 33.638 25.324 73.285 1.00 30.10 91 ASN A N 1
ATOM 739 C CA . ASN A 1 92 ? 33.751 25.242 74.745 1.00 31.03 91 ASN A CA 1
ATOM 740 C C . ASN A 1 92 ? 32.547 24.616 75.436 1.00 31.32 91 ASN A C 1
ATOM 741 O O . ASN A 1 92 ? 32.707 23.788 76.331 1.00 30.95 91 ASN A O 1
ATOM 746 N N . THR A 1 93 ? 31.351 25.023 75.013 1.00 31.98 92 THR A N 1
ATOM 747 C CA . THR A 1 93 ? 30.091 24.469 75.515 1.00 32.55 92 THR A CA 1
ATOM 748 C C . THR A 1 93 ? 30.077 22.952 75.350 1.00 31.72 92 THR A C 1
ATOM 749 O O . THR A 1 93 ? 29.962 22.218 76.337 1.00 31.97 92 THR A O 1
ATOM 753 N N . GLU A 1 94 ? 30.213 22.501 74.103 1.00 30.65 93 GLU A N 1
ATOM 754 C CA . GLU A 1 94 ? 30.221 21.072 73.765 1.00 29.83 93 GLU A CA 1
ATOM 755 C C . GLU A 1 94 ? 31.342 20.279 74.469 1.00 28.45 93 GLU A C 1
ATOM 756 O O . GLU A 1 94 ? 31.094 19.180 74.968 1.00 28.19 93 GLU A O 1
ATOM 762 N N . ALA A 1 95 ? 32.538 20.863 74.564 1.00 26.74 94 ALA A N 1
ATOM 763 C CA . ALA A 1 95 ? 33.654 20.269 75.321 1.00 26.12 94 ALA A CA 1
ATOM 764 C C . ALA A 1 95 ? 33.341 20.055 76.806 1.00 25.59 94 ALA A C 1
ATOM 765 O O . ALA A 1 95 ? 33.625 18.992 77.345 1.00 25.00 94 ALA A O 1
ATOM 767 N N . GLN A 1 96 ? 32.785 21.073 77.469 1.00 25.62 95 GLN A N 1
ATOM 768 C CA . GLN A 1 96 ? 32.407 20.945 78.883 1.00 25.99 95 GLN A CA 1
ATOM 769 C C . GLN A 1 96 ? 31.360 19.850 79.085 1.00 25.76 95 GLN A C 1
ATOM 770 O O . GLN A 1 96 ? 31.472 19.047 80.022 1.00 26.15 95 GLN A O 1
ATOM 776 N N . GLN A 1 97 ? 30.363 19.813 78.201 1.00 25.78 96 GLN A N 1
ATOM 777 C CA . GLN A 1 97 ? 29.342 18.759 78.210 1.00 25.69 96 GLN A CA 1
ATOM 778 C C . GLN A 1 97 ? 29.972 17.367 78.121 1.00 24.72 96 GLN A C 1
ATOM 779 O O . GLN A 1 97 ? 29.639 16.470 78.905 1.00 24.28 96 GLN A O 1
ATOM 785 N N . THR A 1 98 ? 30.904 17.202 77.184 1.00 23.50 97 THR A N 1
ATOM 786 C CA . THR A 1 98 ? 31.579 15.910 76.984 1.00 21.83 97 THR A CA 1
ATOM 787 C C . THR A 1 98 ? 32.437 15.508 78.184 1.00 21.34 97 THR A C 1
ATOM 788 O O . THR A 1 98 ? 32.433 14.349 78.590 1.00 20.59 97 THR A O 1
ATOM 792 N N . LEU A 1 99 ? 33.177 16.456 78.753 1.00 20.78 98 LEU A N 1
ATOM 793 C CA . LEU A 1 99 ? 34.033 16.143 79.889 1.00 21.27 98 LEU A CA 1
ATOM 794 C C . LEU A 1 99 ? 33.219 15.752 81.116 1.00 21.90 98 LEU A C 1
ATOM 795 O O . LEU A 1 99 ? 33.627 14.876 81.885 1.00 21.52 98 LEU A O 1
ATOM 800 N N . GLN A 1 100 ? 32.078 16.421 81.279 1.00 23.23 99 GLN A N 1
ATOM 801 C CA . GLN A 1 100 ? 31.081 16.079 82.294 1.00 24.33 99 GLN A CA 1
ATOM 802 C C . GLN A 1 100 ? 30.574 14.655 82.087 1.00 23.87 99 GLN A C 1
ATOM 803 O O . GLN A 1 100 ? 30.456 13.877 83.038 1.00 24.11 99 GLN A O 1
ATOM 809 N N . GLN A 1 101 ? 30.318 14.309 80.830 1.00 23.93 100 GLN A N 1
ATOM 810 C CA . GLN A 1 101 ? 29.866 12.963 80.476 1.00 24.09 100 GLN A CA 1
ATOM 811 C C . GLN A 1 101 ? 30.827 11.848 80.922 1.00 23.79 100 GLN A C 1
ATOM 812 O O . GLN A 1 101 ? 30.384 10.727 81.195 1.00 23.62 100 GLN A O 1
ATOM 818 N N . VAL A 1 102 ? 32.132 12.133 80.983 1.00 22.66 101 VAL A N 1
ATOM 819 C CA . VAL A 1 102 ? 33.110 11.108 81.364 1.00 22.56 101 VAL A CA 1
ATOM 820 C C . VAL A 1 102 ? 32.865 10.660 82.808 1.00 23.77 101 VAL A C 1
ATOM 821 O O . VAL A 1 102 ? 32.846 9.466 83.093 1.00 23.47 101 VAL A O 1
ATOM 825 N N . ALA A 1 103 ? 32.676 11.628 83.703 1.00 25.41 102 ALA A N 1
ATOM 826 C CA . ALA A 1 103 ? 32.415 11.337 85.128 1.00 26.88 102 ALA A CA 1
ATOM 827 C C . ALA A 1 103 ? 31.098 10.580 85.334 1.00 27.77 102 ALA A C 1
ATOM 828 O O . ALA A 1 103 ? 30.999 9.687 86.196 1.00 28.30 102 ALA A O 1
ATOM 830 N N . THR A 1 104 ? 30.096 10.945 84.535 1.00 28.12 103 THR A N 1
ATOM 831 C CA . THR A 1 104 ? 28.765 10.344 84.578 1.00 29.05 103 THR A CA 1
ATOM 832 C C . THR A 1 104 ? 28.770 8.896 84.075 1.00 29.36 103 THR A C 1
ATOM 833 O O . THR A 1 104 ? 28.224 7.997 84.727 1.00 29.90 103 THR A O 1
ATOM 837 N N . GLN A 1 105 ? 29.388 8.674 82.917 1.00 28.75 104 GLN A N 1
ATOM 838 C CA . GLN A 1 105 ? 29.316 7.376 82.250 1.00 28.56 104 GLN A CA 1
ATOM 839 C C . GLN A 1 105 ? 30.454 6.440 82.645 1.00 27.93 104 GLN A C 1
ATOM 840 O O . GLN A 1 105 ? 30.322 5.210 82.565 1.00 28.22 104 GLN A O 1
ATOM 846 N N . TYR A 1 106 ? 31.572 7.019 83.068 1.00 27.30 105 TYR A N 1
ATOM 847 C CA . TYR 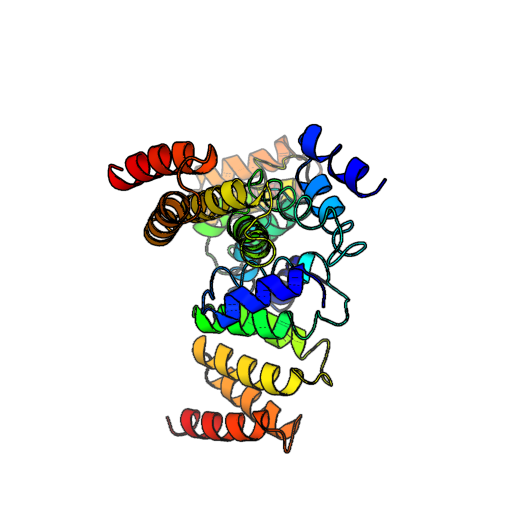A 1 106 ? 32.727 6.229 83.478 1.00 27.01 105 TYR A CA 1
ATOM 848 C C . TYR A 1 106 ? 33.207 6.652 84.866 1.00 27.59 105 TYR A C 1
ATOM 849 O O . TYR A 1 106 ? 34.359 7.009 85.036 1.00 27.25 105 TYR A O 1
ATOM 858 N N . PRO A 1 107 ? 32.315 6.575 85.876 1.00 28.70 106 PRO A N 1
ATOM 859 C CA . PRO A 1 107 ? 32.708 6.992 87.222 1.00 29.11 106 PRO A CA 1
ATOM 860 C C . PRO A 1 107 ? 33.845 6.124 87.763 1.00 29.32 106 PRO A C 1
ATOM 861 O O . PRO A 1 107 ? 33.847 4.905 87.545 1.00 29.97 106 PRO A O 1
ATOM 865 N N . GLY A 1 108 ? 34.817 6.756 88.419 1.00 29.20 107 GLY A N 1
ATOM 866 C CA . GLY A 1 108 ? 35.957 6.043 88.995 1.00 29.34 107 GLY A CA 1
ATOM 867 C C . GLY A 1 108 ? 37.119 5.713 88.063 1.00 29.19 107 GLY A C 1
ATOM 868 O O . GLY A 1 108 ? 38.190 5.305 88.523 1.00 29.66 107 GLY A O 1
ATOM 869 N N . SER A 1 109 ? 36.916 5.870 86.754 1.00 28.32 108 SER A N 1
ATOM 870 C CA . SER A 1 109 ? 37.982 5.647 85.782 1.00 26.96 108 SER A CA 1
ATOM 871 C C . SER A 1 109 ? 39.063 6.720 85.888 1.00 26.73 108 SER A C 1
ATOM 872 O O . SER A 1 109 ? 38.786 7.842 86.315 1.00 26.70 108 SER A O 1
ATOM 875 N N . ASP A 1 110 ? 40.284 6.371 85.486 1.00 26.48 109 ASP A N 1
ATOM 876 C CA . ASP A 1 110 ? 41.367 7.345 85.359 1.00 26.54 109 ASP A CA 1
ATOM 877 C C . ASP A 1 110 ? 40.941 8.510 84.470 1.00 25.57 109 ASP A C 1
ATOM 878 O O . ASP A 1 110 ? 41.251 9.657 84.763 1.00 25.11 109 ASP A O 1
ATOM 883 N N . ALA A 1 111 ? 40.223 8.201 83.387 1.00 24.08 110 ALA A N 1
ATOM 884 C CA . ALA A 1 111 ? 39.768 9.221 82.446 1.00 23.30 110 ALA A CA 1
ATOM 885 C C . ALA A 1 111 ? 38.849 10.236 83.094 1.00 22.69 110 ALA A C 1
ATOM 886 O O . ALA A 1 111 ? 38.950 11.431 82.813 1.00 21.98 110 ALA A O 1
ATOM 888 N N . ALA A 1 112 ? 37.948 9.757 83.949 1.00 22.76 111 ALA A N 1
ATOM 889 C CA . ALA A 1 112 ? 37.002 10.634 84.660 1.00 23.09 111 ALA A CA 1
ATOM 890 C C . ALA A 1 112 ? 37.739 11.628 85.552 1.00 23.47 111 ALA A C 1
ATOM 891 O O . ALA A 1 112 ? 37.377 12.805 85.609 1.00 23.28 111 ALA A O 1
ATOM 893 N N . ARG A 1 113 ? 38.778 11.144 86.225 1.00 23.87 112 ARG A N 1
ATOM 894 C CA . ARG A 1 113 ? 39.613 11.990 87.085 1.00 24.35 112 ARG A CA 1
ATOM 895 C C . ARG A 1 113 ? 40.234 13.102 86.244 1.00 23.66 112 ARG A C 1
ATOM 896 O O . ARG A 1 113 ? 40.121 14.289 86.589 1.00 23.71 112 ARG A O 1
ATOM 904 N N . VAL A 1 114 ? 40.854 12.721 85.127 1.00 22.28 113 VAL A N 1
ATOM 905 C CA . VAL A 1 114 ? 41.529 13.690 84.270 1.00 21.30 113 VAL A CA 1
ATOM 906 C C . VAL A 1 114 ? 40.510 14.669 83.708 1.00 20.18 113 VAL A C 1
ATOM 907 O O . VAL A 1 114 ? 40.767 15.874 83.632 1.00 20.05 113 VAL A O 1
ATOM 911 N N . ALA A 1 115 ? 39.338 14.161 83.316 1.00 19.48 114 ALA A N 1
ATOM 912 C CA . ALA A 1 115 ? 38.290 15.021 82.765 1.00 19.15 114 ALA A CA 1
ATOM 913 C C . ALA A 1 115 ? 37.869 16.096 83.762 1.00 19.25 114 ALA A C 1
ATOM 914 O O . ALA A 1 115 ? 37.656 17.239 83.390 1.00 19.09 114 ALA A O 1
ATOM 916 N N . GLN A 1 116 ? 37.768 15.712 85.035 1.00 19.41 115 GLN A N 1
ATOM 917 C CA . GLN A 1 116 ? 37.427 16.666 86.092 1.00 20.10 115 GLN A CA 1
ATOM 918 C C . GLN A 1 116 ? 38.528 17.713 86.294 1.00 19.04 115 GLN A C 1
ATOM 919 O O . GLN A 1 116 ? 38.230 18.885 86.505 1.00 18.95 115 GLN A O 1
ATOM 925 N N . GLU A 1 117 ? 39.788 17.287 86.228 1.00 19.10 116 GLU A N 1
ATOM 926 C CA . GLU A 1 117 ? 40.914 18.227 86.312 1.00 19.48 116 GLU A CA 1
ATOM 927 C C . GLU A 1 117 ? 40.856 19.240 85.173 1.00 20.53 116 GLU A C 1
ATOM 928 O O . GLU A 1 117 ? 40.995 20.446 85.395 1.00 20.43 116 GLU A O 1
ATOM 934 N N . ARG A 1 118 ? 40.657 18.739 83.953 1.00 21.64 117 ARG A N 1
ATOM 935 C CA . ARG A 1 118 ? 40.644 19.607 82.777 1.00 23.08 117 ARG A CA 1
ATOM 936 C C . ARG A 1 118 ? 39.424 20.511 82.786 1.00 23.45 117 ARG A C 1
ATOM 937 O O . ARG A 1 118 ? 39.507 21.674 82.396 1.00 24.02 117 ARG A O 1
ATOM 945 N N . LEU A 1 119 ? 38.293 19.974 83.239 1.00 24.20 118 LEU A N 1
ATOM 946 C CA . LEU A 1 119 ? 37.061 20.737 83.336 1.00 25.22 118 LEU A CA 1
ATOM 947 C C . LEU A 1 119 ? 37.210 21.917 84.293 1.00 26.10 118 LEU A C 1
ATOM 948 O O . LEU A 1 119 ? 36.790 23.026 83.972 1.00 26.65 118 LEU A O 1
ATOM 953 N N . GLN A 1 120 ? 37.827 21.684 85.456 1.00 26.33 119 GLN A N 1
ATOM 954 C CA . GLN A 1 120 ? 38.069 22.772 86.399 1.00 27.24 119 GLN A CA 1
ATOM 955 C C . GLN A 1 120 ? 39.004 23.844 85.826 1.00 27.73 119 GLN A C 1
ATOM 956 O O . GLN A 1 120 ? 38.817 25.029 86.108 1.00 27.73 119 GLN A O 1
ATOM 962 N N . SER A 1 121 ? 39.993 23.426 85.033 1.00 28.31 120 SER A N 1
ATOM 963 C CA . SER A 1 121 ? 40.900 24.364 84.342 1.00 30.25 120 SER A CA 1
ATOM 964 C C . SER A 1 121 ? 40.180 25.191 83.274 1.00 31.54 120 SER A C 1
ATOM 965 O O . SER A 1 121 ? 40.419 26.395 83.152 1.00 31.58 120 SER A O 1
ATOM 968 N N . ILE A 1 122 ? 39.307 24.543 82.504 1.00 32.84 121 ILE A N 1
ATOM 969 C CA . ILE A 1 122 ? 38.431 25.260 81.567 1.00 34.36 121 ILE A CA 1
ATOM 970 C C . ILE A 1 122 ? 37.508 26.191 82.358 1.00 35.29 121 ILE A C 1
ATOM 971 O O . ILE A 1 122 ? 37.233 27.319 81.924 1.00 35.89 121 ILE A O 1
ATOM 976 N N . ARG A 1 123 ? 37.084 25.689 83.525 1.00 36.24 122 ARG A N 1
ATOM 977 C CA A ARG A 1 123 ? 36.230 26.393 84.502 0.50 36.68 122 ARG A CA 1
ATOM 978 C CA B ARG A 1 123 ? 36.225 26.384 84.502 0.50 36.73 122 ARG A CA 1
ATOM 979 C C . ARG A 1 123 ? 34.741 26.236 84.211 1.00 37.11 122 ARG A C 1
ATOM 980 O O . ARG A 1 123 ? 34.142 25.206 84.549 1.00 37.47 122 ARG A O 1
ATOM 995 N N . ALA B 1 2 ? 53.350 -22.074 46.064 1.00 31.24 1 ALA B N 1
ATOM 996 C CA . ALA B 1 2 ? 52.940 -21.042 47.059 1.00 30.84 1 ALA B CA 1
ATOM 997 C C . ALA B 1 2 ? 51.490 -21.248 47.472 1.00 30.40 1 ALA B C 1
ATOM 998 O O . ALA B 1 2 ? 50.784 -22.083 46.903 1.00 30.89 1 ALA B O 1
ATOM 1000 N N . ARG B 1 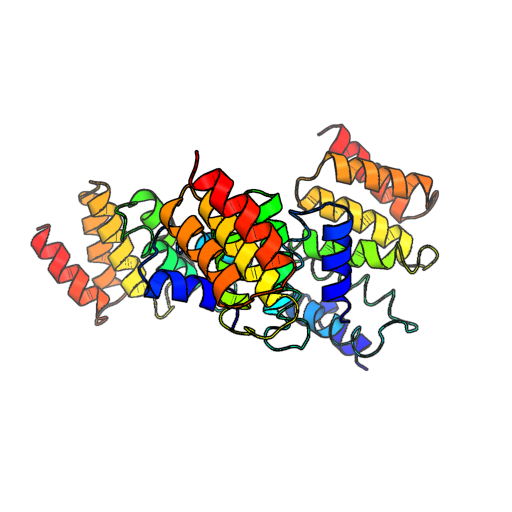3 ? 51.055 -20.483 48.467 1.00 29.14 2 ARG B N 1
ATOM 1001 C CA . ARG B 1 3 ? 49.655 -20.451 48.849 1.00 27.88 2 ARG B CA 1
ATOM 1002 C C . ARG B 1 3 ? 48.818 -19.800 47.742 1.00 26.76 2 ARG B C 1
ATOM 1003 O O . ARG B 1 3 ? 49.296 -18.941 46.985 1.00 25.89 2 ARG B O 1
ATOM 1011 N N . THR B 1 4 ? 47.567 -20.235 47.645 1.00 24.46 3 THR B N 1
ATOM 1012 C CA . THR B 1 4 ? 46.644 -19.675 46.674 1.00 23.18 3 THR B CA 1
ATOM 1013 C C . THR B 1 4 ? 46.466 -18.171 46.905 1.00 21.43 3 THR B C 1
ATOM 1014 O O . THR B 1 4 ? 46.379 -17.387 45.943 1.00 20.45 3 THR B O 1
ATOM 1018 N N . ALA B 1 5 ? 46.435 -17.767 48.173 1.00 19.06 4 ALA B N 1
ATOM 1019 C CA . ALA B 1 5 ? 46.288 -16.351 48.512 1.00 16.95 4 ALA B CA 1
ATOM 1020 C C . ALA B 1 5 ? 47.465 -15.522 47.975 1.00 16.35 4 ALA B C 1
ATOM 1021 O O . ALA B 1 5 ? 47.301 -14.362 47.536 1.00 16.38 4 ALA B O 1
ATOM 1023 N N . TYR B 1 6 ? 48.662 -16.094 48.031 1.00 14.38 5 TYR B N 1
ATOM 1024 C CA . TYR B 1 6 ? 49.823 -15.386 47.472 1.00 13.93 5 TYR B CA 1
ATOM 1025 C C . TYR B 1 6 ? 49.712 -15.283 45.953 1.00 13.31 5 TYR B C 1
ATOM 1026 O O . TYR B 1 6 ? 49.939 -14.217 45.370 1.00 13.69 5 TYR B O 1
ATOM 1035 N N . ASN B 1 7 ? 49.346 -16.389 45.308 1.00 13.79 6 ASN B N 1
ATOM 1036 C CA . ASN B 1 7 ? 49.312 -16.424 43.855 1.00 13.51 6 ASN B CA 1
ATOM 1037 C C . ASN B 1 7 ? 48.321 -15.442 43.249 1.00 13.24 6 ASN B C 1
ATOM 1038 O O . ASN B 1 7 ? 48.647 -14.770 42.273 1.00 13.31 6 ASN B O 1
ATOM 1043 N N . VAL B 1 8 ? 47.123 -15.340 43.833 1.00 12.61 7 VAL B N 1
ATOM 1044 C CA . VAL B 1 8 ? 46.128 -14.432 43.263 1.00 12.37 7 VAL B CA 1
ATOM 1045 C C . VAL B 1 8 ? 46.516 -12.973 43.487 1.00 12.05 7 VAL B C 1
ATOM 1046 O O . VAL B 1 8 ? 46.237 -12.114 42.649 1.00 12.51 7 VAL B O 1
ATOM 1050 N N . ALA B 1 9 ? 47.204 -12.703 44.592 1.00 11.27 8 ALA B N 1
ATOM 1051 C CA . ALA B 1 9 ? 47.746 -11.371 44.835 1.00 11.25 8 ALA B CA 1
ATOM 1052 C C . ALA B 1 9 ? 48.791 -11.023 43.781 1.00 10.92 8 ALA B C 1
ATOM 1053 O O . ALA B 1 9 ? 48.766 -9.938 43.187 1.00 12.37 8 ALA B O 1
ATOM 1055 N N . PHE B 1 10 ? 49.720 -11.948 43.544 1.00 11.87 9 PHE B N 1
ATOM 1056 C CA . PHE B 1 10 ? 50.736 -11.714 42.548 1.00 12.63 9 PHE B CA 1
ATOM 1057 C C . PHE B 1 10 ? 50.148 -11.554 41.145 1.00 12.92 9 PHE B C 1
ATOM 1058 O O . PHE B 1 10 ? 50.611 -10.724 40.367 1.00 13.02 9 PHE B O 1
ATOM 1066 N N . ASP B 1 11 ? 49.140 -12.357 40.814 1.00 13.52 10 ASP B N 1
ATOM 1067 C CA . ASP B 1 11 ? 48.484 -12.233 39.518 1.00 13.07 10 ASP B CA 1
ATOM 1068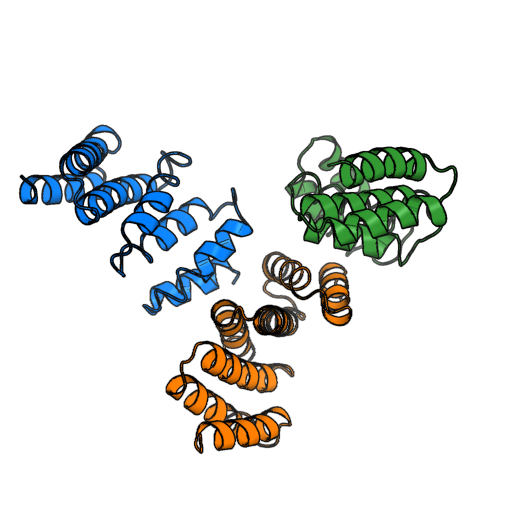 C C . ASP B 1 11 ? 47.947 -10.813 39.308 1.00 13.32 10 ASP B C 1
ATOM 1069 O O . ASP B 1 11 ? 48.056 -10.259 38.218 1.00 14.03 10 ASP B O 1
ATOM 1074 N N . ALA B 1 12 ? 47.392 -10.202 40.361 1.00 12.35 11 ALA B N 1
ATOM 1075 C CA . ALA B 1 12 ? 46.854 -8.846 40.209 1.00 12.53 11 ALA B CA 1
ATOM 1076 C C . ALA B 1 12 ? 47.974 -7.854 39.904 1.00 13.20 11 ALA B C 1
ATOM 1077 O O . ALA B 1 12 ? 47.829 -6.965 39.070 1.00 13.62 11 ALA B O 1
ATOM 1079 N N . LEU B 1 13 ? 49.081 -8.006 40.619 1.00 13.98 12 LEU B N 1
ATOM 1080 C CA . LEU B 1 13 ? 50.225 -7.122 40.458 1.00 15.84 12 LEU B CA 1
ATOM 1081 C C . LEU B 1 13 ? 50.753 -7.235 39.023 1.00 16.31 12 LEU B C 1
ATOM 1082 O O . LEU B 1 13 ? 50.984 -6.215 38.369 1.00 16.60 12 LEU B O 1
ATOM 1087 N N . LYS B 1 14 ? 50.867 -8.457 38.513 1.00 16.92 13 LYS B N 1
ATOM 1088 C CA . LYS B 1 14 ? 51.431 -8.663 37.183 1.00 18.20 13 LYS B CA 1
ATOM 1089 C C . LYS B 1 14 ? 50.537 -8.107 36.065 1.00 18.39 13 LYS B C 1
ATOM 1090 O O . LYS B 1 14 ? 51.034 -7.730 34.994 1.00 19.14 13 LYS B O 1
ATOM 1096 N N . ASN B 1 15 ? 49.240 -8.016 36.351 1.00 17.49 14 ASN B N 1
ATOM 1097 C CA . ASN B 1 15 ? 48.258 -7.419 35.443 1.00 17.58 14 ASN B CA 1
ATOM 1098 C C . ASN B 1 15 ? 48.077 -5.923 35.628 1.00 17.09 14 ASN B C 1
ATOM 1099 O O . ASN B 1 15 ? 47.181 -5.291 35.039 1.00 17.60 14 ASN B O 1
ATOM 1104 N N . GLY B 1 16 ? 48.955 -5.342 36.438 1.00 15.86 15 GLY B N 1
ATOM 1105 C CA . GLY B 1 16 ? 48.939 -3.895 36.666 1.00 16.08 15 GLY B CA 1
ATOM 1106 C C . GLY B 1 16 ? 47.802 -3.384 37.524 1.00 15.52 15 GLY B C 1
ATOM 1107 O O . GLY B 1 16 ? 47.523 -2.183 37.535 1.00 17.23 15 GLY B O 1
ATOM 1108 N N . LYS B 1 17 ? 47.129 -4.279 38.249 1.00 14.43 16 LYS B N 1
ATOM 1109 C CA . LYS B 1 17 ? 46.009 -3.863 39.096 1.00 13.89 16 LYS B CA 1
ATOM 1110 C C . LYS B 1 17 ? 46.560 -3.566 40.482 1.00 13.65 16 LYS B C 1
ATOM 1111 O O . LYS B 1 17 ? 46.362 -4.336 41.412 1.00 12.76 16 LYS B O 1
ATOM 1117 N N . TYR B 1 18 ? 47.286 -2.460 40.612 1.00 14.19 17 TYR B N 1
ATOM 1118 C CA . TYR B 1 18 ? 48.022 -2.182 41.855 1.00 14.37 17 TYR B CA 1
ATOM 1119 C C . TYR B 1 18 ? 47.153 -1.984 43.083 1.00 13.95 17 TYR B C 1
ATOM 1120 O O . TYR B 1 18 ? 47.515 -2.410 44.196 1.00 13.20 17 TYR B O 1
ATOM 1129 N N . ASP B 1 19 ? 46.003 -1.342 42.885 1.00 13.76 18 ASP B N 1
ATOM 1130 C CA . ASP B 1 19 ? 45.053 -1.169 43.963 1.00 13.31 18 ASP B CA 1
ATOM 1131 C C . ASP B 1 19 ? 44.535 -2.506 44.473 1.00 12.47 18 ASP B C 1
ATOM 1132 O O . ASP B 1 19 ? 44.583 -2.756 45.670 1.00 13.09 18 ASP B O 1
ATOM 1137 N N . ASP B 1 20 ? 44.076 -3.384 43.575 1.00 11.86 19 ASP B N 1
ATOM 1138 C CA A ASP B 1 20 ? 43.629 -4.717 43.998 0.50 11.24 19 ASP B CA 1
ATOM 1139 C CA B ASP B 1 20 ? 43.635 -4.696 44.031 0.50 10.99 19 ASP B CA 1
ATOM 1140 C C . ASP B 1 20 ? 44.790 -5.486 44.628 1.00 10.64 19 ASP B C 1
ATOM 1141 O O . ASP B 1 20 ? 44.626 -6.142 45.672 1.00 10.93 19 ASP B O 1
ATOM 1150 N N . ALA B 1 21 ? 45.959 -5.406 43.996 1.00 10.72 20 ALA B N 1
ATOM 1151 C CA . ALA B 1 21 ? 47.141 -6.104 44.509 1.00 10.69 20 ALA B CA 1
ATOM 1152 C C . ALA B 1 21 ? 47.455 -5.697 45.942 1.00 11.43 20 ALA B C 1
ATOM 1153 O O . ALA B 1 21 ? 47.759 -6.566 46.778 1.00 10.58 20 ALA B O 1
ATOM 1155 N N A SER B 1 22 ? 47.377 -4.394 46.235 0.50 11.35 21 SER B N 1
ATOM 1156 N N B SER B 1 22 ? 47.353 -4.400 46.250 0.50 11.16 21 SER B N 1
ATOM 1157 C CA A SER B 1 22 ? 47.594 -3.930 47.603 0.50 11.53 21 SER B CA 1
ATOM 1158 C CA B SER B 1 22 ? 47.621 -3.941 47.615 0.50 11.19 21 SER B CA 1
ATOM 1159 C C A SER B 1 22 ? 46.675 -4.688 48.559 0.50 11.41 21 SER B C 1
ATOM 1160 C C B SER B 1 22 ? 46.644 -4.555 48.632 0.50 11.24 21 SER B C 1
ATOM 1161 O O A SER B 1 22 ? 47.131 -5.279 49.535 0.50 11.15 21 SER B O 1
ATOM 1162 O O B SER B 1 22 ? 47.031 -4.906 49.745 0.50 11.20 21 SER B O 1
ATOM 1167 N N . GLN B 1 23 ? 45.381 -4.717 48.243 1.00 11.45 22 GLN B N 1
ATOM 1168 C CA . GLN B 1 23 ? 44.411 -5.355 49.132 1.00 11.80 22 GLN B CA 1
ATOM 1169 C C . GLN B 1 23 ? 44.688 -6.822 49.300 1.00 10.70 22 GLN B C 1
ATOM 1170 O O . GLN B 1 23 ? 44.592 -7.364 50.400 1.00 10.77 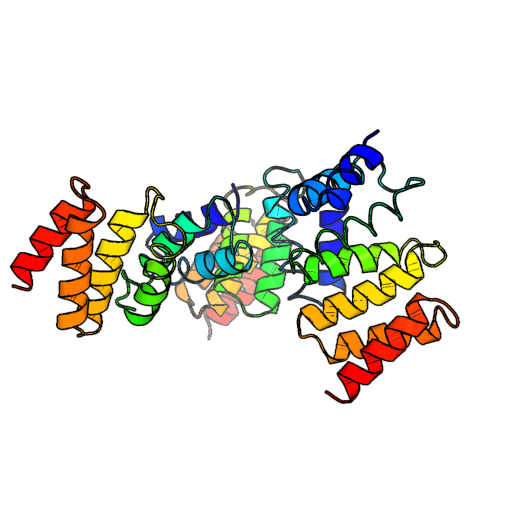22 GLN B O 1
ATOM 1176 N N . LEU B 1 24 ? 45.054 -7.462 48.200 1.00 10.51 23 LEU B N 1
ATOM 1177 C CA . LEU B 1 24 ? 45.310 -8.897 48.226 1.00 10.27 23 LEU B CA 1
ATOM 1178 C C . LEU B 1 24 ? 46.577 -9.260 49.000 1.00 10.44 23 LEU B C 1
ATOM 1179 O O . LEU B 1 24 ? 46.575 -10.222 49.763 1.00 11.12 23 LEU B O 1
ATOM 1184 N N . PHE B 1 25 ? 47.637 -8.471 48.832 1.00 10.34 24 PHE B N 1
ATOM 1185 C CA . PHE B 1 25 ? 48.864 -8.676 49.635 1.00 10.65 24 PHE B CA 1
ATOM 1186 C C . PHE B 1 25 ? 48.697 -8.307 51.110 1.00 11.26 24 PHE B C 1
ATOM 1187 O O . PHE B 1 25 ? 49.206 -9.030 51.987 1.00 12.40 24 PHE B O 1
ATOM 1195 N N . LEU B 1 26 ? 47.968 -7.231 51.385 1.00 11.64 25 LEU B N 1
ATOM 1196 C CA . LEU B 1 26 ? 47.666 -6.849 52.766 1.00 12.76 25 LEU B CA 1
ATOM 1197 C C . LEU B 1 26 ? 46.909 -7.984 53.469 1.00 12.88 25 LEU B C 1
ATOM 1198 O O . LEU B 1 26 ? 47.271 -8.391 54.566 1.00 14.13 25 LEU B O 1
ATOM 1203 N N A SER B 1 27 ? 45.876 -8.514 52.824 0.50 13.28 26 SER B N 1
ATOM 1204 N N B SER B 1 27 ? 45.866 -8.491 52.812 0.50 13.26 26 SER B N 1
ATOM 1205 C CA A SER B 1 27 ? 45.127 -9.618 53.408 0.50 12.84 26 SER B CA 1
ATOM 1206 C CA B SER B 1 27 ? 45.105 -9.638 53.302 0.50 12.90 26 SER B CA 1
ATOM 1207 C C A SER B 1 27 ? 46.009 -10.861 53.576 0.50 13.14 26 SER B C 1
ATOM 1208 C C B SER B 1 27 ? 46.030 -10.811 53.576 0.50 13.08 26 SER B C 1
ATOM 1209 O O A SER B 1 27 ? 45.937 -11.545 54.608 0.50 12.80 26 SER B O 1
ATOM 1210 O O B SER B 1 27 ? 46.004 -11.393 54.670 0.50 12.70 26 SER B O 1
ATOM 1215 N N . PHE B 1 28 ? 46.858 -11.144 52.589 1.00 12.48 27 PHE B N 1
ATOM 1216 C CA . PHE B 1 28 ? 47.800 -12.259 52.707 1.00 12.85 27 PHE B CA 1
ATOM 1217 C C . PHE B 1 28 ? 48.643 -12.127 53.994 1.00 12.77 27 PHE B C 1
ATOM 1218 O O . PHE B 1 28 ? 48.794 -13.088 54.742 1.00 12.71 27 PHE B O 1
ATOM 1226 N N . LEU B 1 29 ? 49.137 -10.924 54.259 1.00 12.39 28 LEU B N 1
ATOM 1227 C CA . LEU B 1 29 ? 50.024 -10.699 55.395 1.00 12.71 28 LEU B CA 1
ATOM 1228 C C . LEU B 1 29 ? 49.302 -10.785 56.736 1.00 13.88 28 LEU B C 1
ATOM 1229 O O . LEU B 1 29 ? 49.915 -11.108 57.761 1.00 15.66 28 LEU B O 1
ATOM 1234 N N . GLU B 1 30 ? 48.007 -10.478 56.736 1.00 13.78 29 GLU B N 1
ATOM 1235 C CA . GLU B 1 30 ? 47.200 -10.610 57.937 1.00 14.18 29 GLU B CA 1
ATOM 1236 C C . GLU B 1 30 ? 46.939 -12.078 58.216 1.00 14.93 29 GLU B C 1
ATOM 1237 O O . GLU B 1 30 ? 46.850 -12.490 59.387 1.00 16.08 29 GLU B O 1
ATOM 1243 N N . LEU B 1 31 ? 46.772 -12.859 57.149 1.00 14.74 30 LEU B N 1
ATOM 1244 C CA . LEU B 1 31 ? 46.427 -14.271 57.322 1.00 16.53 30 LEU B CA 1
ATOM 1245 C C . LEU B 1 31 ? 47.639 -15.143 57.562 1.00 17.21 30 LEU B C 1
ATOM 1246 O O . LEU B 1 31 ? 47.543 -16.167 58.268 1.00 18.54 30 LEU B O 1
ATOM 1251 N N . TYR B 1 32 ? 48.781 -14.729 57.005 1.00 17.79 31 TYR B N 1
ATOM 1252 C CA . TYR B 1 32 ? 50.020 -15.519 57.030 1.00 19.71 31 TYR B CA 1
ATOM 1253 C C . TYR B 1 32 ? 51.208 -14.627 57.430 1.00 20.86 31 TYR B C 1
ATOM 1254 O O . TYR B 1 32 ? 52.063 -14.292 56.596 1.00 21.41 31 TYR B O 1
ATOM 1263 N N . PRO B 1 33 ? 51.247 -14.200 58.707 1.00 21.26 32 PRO B N 1
ATOM 1264 C CA . PRO B 1 33 ? 52.256 -13.223 59.149 1.00 21.97 32 PRO B CA 1
ATOM 1265 C C . PRO B 1 33 ? 53.663 -13.767 59.389 1.00 23.15 32 PRO B C 1
ATOM 1266 O O . PRO B 1 33 ? 54.607 -12.987 59.540 1.00 24.12 32 PRO B O 1
ATOM 1270 N N . ASN B 1 34 ? 53.810 -15.080 59.404 1.00 23.86 33 ASN B N 1
ATOM 1271 C CA . ASN B 1 34 ? 55.074 -15.695 59.805 1.00 24.67 33 ASN B CA 1
ATOM 1272 C C . ASN B 1 34 ? 55.384 -16.884 58.909 1.00 24.86 33 ASN B C 1
ATOM 1273 O O . ASN B 1 34 ? 55.874 -17.921 59.366 1.00 25.99 33 ASN B O 1
ATOM 1278 N N . GLY B 1 35 ? 55.054 -16.755 57.629 1.00 24.05 34 GLY B N 1
ATOM 1279 C CA . GLY B 1 35 ? 55.274 -17.825 56.670 1.00 23.16 34 GLY B CA 1
ATOM 1280 C C . GLY B 1 35 ? 56.494 -17.562 55.815 1.00 22.54 34 GLY B C 1
ATOM 1281 O O . GLY B 1 35 ? 57.115 -16.495 55.898 1.00 21.30 34 GLY B O 1
ATOM 1282 N N . VAL B 1 36 ? 56.844 -18.525 54.978 1.00 21.92 35 VAL B N 1
ATOM 1283 C CA . VAL B 1 36 ? 57.997 -18.349 54.118 1.00 21.73 35 VAL B CA 1
ATOM 1284 C C . VAL B 1 36 ? 57.754 -17.265 53.056 1.00 20.20 35 VAL B C 1
ATOM 1285 O O . VAL B 1 36 ? 58.714 -16.692 52.549 1.00 20.22 35 VAL B O 1
ATOM 1289 N N . TYR B 1 37 ? 56.489 -16.985 52.736 1.00 18.32 36 TYR B N 1
ATOM 1290 C CA . TYR B 1 37 ? 56.202 -15.979 51.718 1.00 17.44 36 TYR B CA 1
ATOM 1291 C C . TYR B 1 37 ? 55.984 -14.572 52.258 1.00 16.00 36 TYR B C 1
ATOM 1292 O O . TYR B 1 37 ? 55.755 -13.640 51.467 1.00 16.26 36 TYR B O 1
ATOM 1301 N N A THR B 1 38 ? 56.089 -14.406 53.577 0.50 15.25 37 THR B N 1
ATOM 1302 N N B THR B 1 38 ? 56.100 -14.414 53.567 0.50 14.60 37 THR B N 1
ATOM 1303 C CA A THR B 1 38 ? 55.876 -13.082 54.205 0.50 15.00 37 THR B CA 1
ATOM 1304 C CA B THR B 1 38 ? 55.905 -13.103 54.176 0.50 13.87 37 THR B CA 1
ATOM 1305 C C A THR B 1 38 ? 56.900 -12.002 53.757 0.50 14.56 37 THR B C 1
ATOM 1306 C C B THR B 1 38 ? 56.873 -12.065 53.597 0.50 13.74 37 THR B C 1
ATOM 1307 O O A THR B 1 38 ? 56.505 -10.856 53.552 0.50 14.14 37 THR B O 1
ATOM 1308 O O B THR B 1 38 ? 56.418 -11.016 53.150 0.50 12.73 37 THR B O 1
ATOM 1315 N N . PRO B 1 39 ? 58.190 -12.359 53.562 1.00 13.98 38 PRO B N 1
ATOM 1316 C CA . PRO B 1 39 ? 59.097 -11.333 52.999 1.00 13.43 38 PRO B CA 1
ATOM 1317 C C . PRO B 1 39 ? 58.699 -10.926 51.575 1.00 12.72 38 PRO B C 1
ATOM 1318 O O . PRO B 1 39 ? 58.666 -9.727 51.263 1.00 12.61 38 PRO B O 1
ATOM 1322 N N A ASN B 1 40 ? 58.374 -11.908 50.737 0.50 12.48 39 ASN B N 1
ATOM 1323 N N B ASN B 1 40 ? 58.384 -11.904 50.724 0.50 12.24 39 ASN B N 1
ATOM 1324 C CA A ASN B 1 40 ? 57.920 -11.617 49.381 0.50 12.34 39 ASN B CA 1
ATOM 1325 C CA B ASN B 1 40 ? 57.912 -11.596 49.371 0.50 11.95 39 ASN B CA 1
ATOM 1326 C C A ASN B 1 40 ? 56.673 -10.720 49.373 0.50 12.13 39 ASN B C 1
ATOM 1327 C C B ASN B 1 40 ? 56.673 -10.698 49.383 0.50 11.85 39 ASN B C 1
ATOM 1328 O O A ASN B 1 40 ? 56.596 -9.752 48.601 0.50 11.27 39 ASN B O 1
ATOM 1329 O O B ASN B 1 40 ? 56.593 -9.718 48.628 0.50 10.99 39 ASN B O 1
ATOM 1338 N N . ALA B 1 41 ? 55.706 -11.044 50.230 1.00 11.95 40 ALA B N 1
ATOM 1339 C CA . ALA B 1 41 ? 54.456 -10.291 50.301 1.00 11.07 40 ALA B CA 1
ATOM 1340 C C . ALA B 1 41 ? 54.675 -8.875 50.811 1.00 10.86 40 ALA B C 1
ATOM 1341 O O . ALA B 1 41 ? 54.022 -7.940 50.330 1.00 11.34 40 ALA B O 1
ATOM 1343 N N . LEU B 1 42 ? 55.597 -8.703 51.761 1.00 10.67 41 LEU B N 1
ATOM 1344 C CA . LEU B 1 42 ? 55.888 -7.335 52.228 1.00 9.74 41 LEU B CA 1
ATOM 1345 C C . LEU B 1 42 ? 56.462 -6.533 51.064 1.00 10.11 41 LEU B C 1
ATOM 1346 O O . LEU B 1 42 ? 56.104 -5.371 50.854 1.00 9.30 41 LEU B O 1
ATOM 1351 N N . TYR B 1 43 ? 57.372 -7.160 50.320 1.00 9.85 42 TYR B N 1
ATOM 1352 C CA . TYR B 1 43 ? 57.973 -6.517 49.179 1.00 10.01 42 TYR B CA 1
ATOM 1353 C C . TYR B 1 43 ? 56.934 -6.122 48.148 1.00 9.80 42 TYR B C 1
ATOM 1354 O O . TYR B 1 43 ? 56.884 -4.967 47.728 1.00 9.97 42 TYR B O 1
ATOM 1363 N N . TRP B 1 44 ? 56.071 -7.062 47.747 1.00 9.50 43 TRP B N 1
ATOM 1364 C CA . TRP B 1 44 ? 55.089 -6.729 46.713 1.00 9.78 43 TRP B CA 1
ATOM 1365 C C . TRP B 1 44 ? 54.015 -5.776 47.200 1.00 9.47 43 TRP B C 1
ATOM 1366 O O . TRP B 1 44 ? 53.483 -5.029 46.407 1.00 9.66 43 TRP B O 1
ATOM 1377 N N . LEU B 1 45 ? 53.676 -5.827 48.489 1.00 8.91 44 LEU B N 1
ATOM 1378 C CA . LEU B 1 45 ? 52.733 -4.853 49.044 1.00 8.14 44 LEU B CA 1
ATOM 1379 C C . LEU B 1 45 ? 53.355 -3.471 48.937 1.00 8.94 44 LEU B C 1
ATOM 1380 O O . LEU B 1 45 ? 52.683 -2.538 48.510 1.00 9.31 44 LEU B O 1
ATOM 1385 N N . GLY B 1 46 ? 54.618 -3.355 49.345 1.00 8.78 45 GLY B N 1
ATOM 1386 C CA . GLY B 1 46 ? 55.346 -2.085 49.229 1.00 9.69 45 GLY B CA 1
ATOM 1387 C C . GLY B 1 46 ? 55.319 -1.595 47.784 1.00 10.30 45 GLY B C 1
ATOM 1388 O O . GLY B 1 46 ? 55.088 -0.416 47.523 1.00 10.53 45 GLY B O 1
ATOM 1389 N N . GLU B 1 47 ? 55.589 -2.490 46.842 1.00 9.81 46 GLU B N 1
ATOM 1390 C CA . GLU B 1 47 ? 55.618 -2.100 45.426 1.00 11.13 46 GLU B CA 1
ATOM 1391 C C . GLU B 1 47 ? 54.239 -1.642 44.964 1.00 11.16 46 GLU B C 1
ATOM 1392 O O . GLU B 1 47 ? 54.119 -0.665 44.196 1.00 11.31 46 GLU B O 1
ATOM 1398 N N . SER B 1 48 ? 53.199 -2.354 45.419 1.00 10.75 47 SER B N 1
ATOM 1399 C CA . SER B 1 48 ? 51.835 -2.006 45.041 1.00 11.39 47 SER B CA 1
ATOM 1400 C C . SER B 1 48 ? 51.486 -0.603 45.537 1.00 11.13 47 SER B C 1
ATOM 1401 O O . SER B 1 48 ? 50.941 0.207 44.771 1.00 11.39 47 SER B O 1
ATOM 1404 N N . TYR B 1 49 ? 51.826 -0.302 46.790 1.00 11.16 48 TYR B N 1
ATOM 1405 C CA . TYR B 1 49 ? 51.593 1.038 47.347 1.00 10.97 48 TYR B CA 1
ATOM 1406 C C . TYR B 1 49 ? 52.426 2.114 46.647 1.00 11.68 48 TYR B C 1
ATOM 1407 O O . TYR B 1 49 ? 51.924 3.218 46.388 1.00 11.37 48 TYR B O 1
ATOM 1416 N N . TYR B 1 50 ? 53.677 1.787 46.325 1.00 11.62 49 TYR B N 1
ATOM 1417 C CA . TYR B 1 50 ? 54.546 2.733 45.597 1.00 11.08 49 TYR B CA 1
ATOM 1418 C C . TYR B 1 50 ? 53.919 3.072 44.245 1.00 12.26 49 TYR B C 1
ATOM 1419 O O . TYR B 1 50 ? 53.918 4.234 43.831 1.00 12.62 49 TYR B O 1
ATOM 1428 N N . ALA B 1 51 ? 53.381 2.061 43.569 1.00 12.48 50 ALA B N 1
ATOM 1429 C CA . ALA B 1 51 ? 52.744 2.235 42.257 1.00 14.13 50 ALA B CA 1
ATOM 1430 C C . ALA B 1 51 ? 51.505 3.130 42.312 1.00 14.90 50 ALA B C 1
ATOM 1431 O O . ALA B 1 51 ? 51.148 3.772 41.306 1.00 16.84 50 ALA B O 1
ATOM 1433 N N . THR B 1 52 ? 50.829 3.164 43.450 1.00 14.84 51 THR B N 1
ATOM 1434 C CA . THR B 1 52 ? 49.651 4.025 43.589 1.00 15.58 51 THR B CA 1
ATOM 1435 C C . THR B 1 52 ? 49.992 5.343 44.294 1.00 15.65 51 THR B C 1
ATOM 1436 O O . THR B 1 52 ? 49.095 6.101 44.683 1.00 16.80 51 THR B O 1
ATOM 1440 N N . ARG B 1 53 ? 51.284 5.612 44.441 1.00 15.20 52 ARG B N 1
ATOM 1441 C CA . ARG B 1 53 ? 51.790 6.843 45.072 1.00 14.96 52 ARG B CA 1
ATOM 1442 C C . ARG B 1 53 ? 51.390 6.953 46.542 1.00 14.39 52 ARG B C 1
ATOM 1443 O O . ARG B 1 53 ? 51.292 8.063 47.110 1.00 14.52 52 ARG B O 1
ATOM 1451 N N . ASN B 1 54 ? 51.195 5.797 47.179 1.00 13.10 53 ASN B N 1
ATOM 1452 C CA . ASN B 1 54 ? 50.959 5.761 48.616 1.00 12.05 53 ASN B CA 1
ATOM 1453 C C . ASN B 1 54 ? 52.299 5.569 49.310 1.00 11.68 53 ASN B C 1
ATOM 1454 O O . ASN B 1 54 ? 52.635 4.478 49.790 1.00 12.64 53 ASN B O 1
ATOM 1459 N N . PHE B 1 55 ? 53.103 6.621 49.328 1.00 11.73 54 PHE B N 1
ATOM 1460 C CA . PHE B 1 55 ? 54.496 6.456 49.739 1.00 11.14 54 PHE B CA 1
ATOM 1461 C C . PHE B 1 55 ? 54.688 6.142 51.226 1.00 11.53 54 PHE B C 1
ATOM 1462 O O . PHE B 1 55 ? 55.647 5.445 51.582 1.00 10.92 54 PHE B O 1
ATOM 1470 N N . GLN B 1 56 ? 53.805 6.653 52.082 1.00 11.94 55 GLN B N 1
ATOM 1471 C CA . GLN B 1 56 ? 53.907 6.399 53.529 1.00 11.88 55 GLN B CA 1
ATOM 1472 C C . GLN B 1 56 ? 53.572 4.939 53.835 1.00 11.54 55 GLN B C 1
ATOM 1473 O O . GLN B 1 56 ? 54.273 4.274 54.620 1.00 11.74 55 GLN B O 1
ATOM 1479 N N . LEU B 1 57 ? 52.515 4.440 53.192 1.00 11.37 56 LEU B N 1
ATOM 1480 C CA . LEU B 1 57 ? 52.136 3.046 53.354 1.00 10.05 56 LEU B CA 1
ATOM 1481 C C . LEU B 1 57 ? 53.245 2.152 52.790 1.00 9.33 56 LEU B C 1
ATOM 1482 O O . LEU B 1 57 ? 53.595 1.140 53.408 1.00 9.52 56 LEU B O 1
ATOM 1487 N N . ALA B 1 58 ? 53.821 2.532 51.632 1.00 8.96 57 ALA B N 1
ATOM 1488 C CA . ALA B 1 58 ? 54.942 1.790 51.030 1.00 9.48 57 ALA B CA 1
ATOM 1489 C C . ALA B 1 58 ? 56.135 1.733 51.974 1.00 10.25 57 ALA B C 1
ATOM 1490 O O . ALA B 1 58 ? 56.700 0.666 52.220 1.00 9.67 57 ALA B O 1
ATOM 1492 N N . GLU B 1 59 ? 56.525 2.906 52.479 1.00 10.39 58 GLU B N 1
ATOM 1493 C CA . GLU B 1 59 ? 57.614 3.023 53.441 1.00 10.92 58 GLU B CA 1
ATOM 1494 C C . GLU B 1 59 ? 57.482 2.020 54.587 1.00 10.75 58 GLU B C 1
ATOM 1495 O O . GLU B 1 59 ? 58.466 1.351 54.926 1.00 11.26 58 GLU B O 1
ATOM 1501 N N . ALA B 1 60 ? 56.292 1.920 55.180 1.00 10.80 59 ALA B N 1
ATOM 1502 C CA . ALA B 1 60 ? 56.087 1.027 56.322 1.00 10.97 59 ALA B CA 1
ATOM 1503 C C . ALA B 1 60 ? 56.350 -0.431 55.976 1.00 10.97 59 ALA B C 1
ATOM 1504 O O . ALA B 1 60 ? 56.942 -1.159 56.794 1.00 11.53 59 ALA B O 1
ATOM 1506 N N . GLN B 1 61 ? 55.960 -0.851 54.770 1.00 10.92 60 GLN B N 1
ATOM 1507 C CA . GLN B 1 61 ? 56.175 -2.244 54.366 1.00 10.75 60 GLN B CA 1
ATOM 1508 C C . GLN B 1 61 ? 57.633 -2.538 54.101 1.00 11.01 60 GLN B C 1
ATOM 1509 O O . GLN B 1 61 ? 58.142 -3.554 54.576 1.00 11.93 60 GLN B O 1
ATOM 1515 N N . PHE B 1 62 ? 58.307 -1.670 53.345 1.00 10.51 61 PHE B N 1
ATOM 1516 C CA . PHE B 1 62 ? 59.730 -1.903 53.073 1.00 10.71 61 PHE B CA 1
ATOM 1517 C C . PHE B 1 62 ? 60.553 -1.844 54.361 1.00 11.42 61 PHE B C 1
ATOM 1518 O O . PHE B 1 62 ? 61.496 -2.623 54.524 1.00 12.66 61 PHE B O 1
ATOM 1526 N N . ARG B 1 63 ? 60.187 -0.953 55.280 1.00 12.46 62 ARG B N 1
ATOM 1527 C CA . ARG B 1 63 ? 60.877 -0.868 56.571 1.00 13.53 62 ARG B CA 1
ATOM 1528 C C . ARG B 1 63 ? 60.738 -2.187 57.314 1.00 13.74 62 ARG B C 1
ATOM 1529 O O . ARG B 1 63 ? 61.717 -2.703 57.844 1.00 14.67 62 ARG B O 1
ATOM 1537 N N . ASP B 1 64 ? 59.532 -2.735 57.343 1.00 13.48 63 ASP B N 1
ATOM 1538 C CA . ASP B 1 64 ? 59.326 -4.006 58.041 1.00 14.13 63 ASP B CA 1
ATOM 1539 C C . ASP B 1 64 ? 60.074 -5.149 57.393 1.00 14.15 63 ASP B C 1
ATOM 1540 O O . ASP B 1 64 ? 60.641 -6.010 58.084 1.00 15.24 63 ASP B O 1
ATOM 1545 N N . LEU B 1 65 ? 60.076 -5.169 56.063 1.00 13.71 64 LEU B N 1
ATOM 1546 C CA . LEU B 1 65 ? 60.785 -6.187 55.327 1.00 13.88 64 LEU B CA 1
ATOM 1547 C C . LEU B 1 65 ? 62.260 -6.202 55.727 1.00 14.73 64 LEU B C 1
ATOM 1548 O O . LEU B 1 65 ? 62.798 -7.259 56.048 1.00 15.08 64 LEU B O 1
ATOM 1553 N N . VAL B 1 66 ? 62.897 -5.032 55.714 1.00 14.55 65 VAL B N 1
ATOM 1554 C CA . VAL B 1 66 ? 64.341 -4.970 55.927 1.00 16.57 65 VAL B CA 1
ATOM 1555 C C . VAL B 1 66 ? 64.677 -5.248 57.391 1.00 17.20 65 VAL B C 1
ATOM 1556 O O . VAL B 1 66 ? 65.707 -5.875 57.686 1.00 17.62 65 VAL B O 1
ATOM 1560 N N A SER B 1 67 ? 63.817 -4.783 58.292 0.50 17.43 66 SER B N 1
ATOM 1561 N N B SER B 1 67 ? 63.801 -4.815 58.294 0.50 17.28 66 SER B N 1
ATOM 1562 C CA A SER B 1 67 ? 64.003 -5.008 59.724 0.50 18.62 66 SER B CA 1
ATOM 1563 C CA B SER B 1 67 ? 64.016 -5.001 59.732 0.50 18.31 66 SER B CA 1
ATOM 1564 C C A SER B 1 67 ? 63.966 -6.497 60.042 0.50 18.75 66 SER B C 1
ATOM 1565 C C B SER B 1 67 ? 63.867 -6.449 60.176 0.50 18.65 66 SER B C 1
ATOM 1566 O O A SER B 1 67 ? 64.896 -7.038 60.655 0.50 18.61 66 SER B O 1
ATOM 1567 O O B SER B 1 67 ? 64.618 -6.917 61.041 0.50 18.75 66 SER B O 1
ATOM 1572 N N . ARG B 1 68 ? 62.906 -7.151 59.580 1.00 18.74 67 ARG B N 1
ATOM 1573 C CA . ARG B 1 68 ? 62.598 -8.535 59.963 1.00 19.15 67 ARG B CA 1
ATOM 1574 C C . ARG B 1 68 ? 63.345 -9.585 59.159 1.00 19.07 67 ARG B C 1
ATOM 1575 O O . ARG B 1 68 ? 63.637 -10.672 59.674 1.00 19.54 67 ARG B O 1
ATOM 1583 N N . TYR B 1 69 ? 63.642 -9.275 57.901 1.00 18.03 68 TYR B N 1
ATOM 1584 C CA . TYR B 1 69 ? 64.266 -10.229 56.994 1.00 18.21 68 TYR B CA 1
ATOM 1585 C C . TYR B 1 69 ? 65.475 -9.641 56.263 1.00 18.19 68 TYR B C 1
ATOM 1586 O O . TYR B 1 69 ? 65.530 -9.674 55.033 1.00 17.79 68 TYR B O 1
ATOM 1595 N N . PRO B 1 70 ? 66.484 -9.148 57.020 1.00 19.55 69 PRO B N 1
ATOM 1596 C CA . PRO B 1 70 ? 67.592 -8.411 56.400 1.00 20.57 69 PRO B CA 1
ATOM 1597 C C . PRO B 1 70 ? 68.445 -9.213 55.409 1.00 20.98 69 PRO B C 1
ATOM 1598 O O . PRO B 1 70 ? 69.134 -8.617 54.574 1.00 21.66 69 PRO B O 1
ATOM 1602 N N . THR B 1 71 ? 68.404 -10.548 55.490 1.00 21.60 70 THR B N 1
ATOM 1603 C CA . THR B 1 71 ? 69.194 -11.384 54.582 1.00 21.42 70 THR B CA 1
ATOM 1604 C C . THR B 1 71 ? 68.374 -12.070 53.490 1.00 21.03 70 THR B C 1
ATOM 1605 O O . THR B 1 71 ? 68.889 -12.901 52.728 1.00 21.43 70 THR B O 1
ATOM 1609 N N . HIS B 1 72 ? 67.093 -11.729 53.396 1.00 19.79 71 HIS B N 1
ATOM 1610 C CA . HIS B 1 72 ? 66.248 -12.315 52.373 1.00 19.62 71 HIS B CA 1
ATOM 1611 C C . HIS B 1 72 ? 66.625 -11.744 51.014 1.00 19.67 71 HIS B C 1
ATOM 1612 O O . HIS B 1 72 ? 67.135 -10.616 50.934 1.00 19.49 71 HIS B O 1
ATOM 1619 N N . ASP B 1 73 ? 66.335 -12.512 49.962 1.00 19.70 72 ASP B N 1
ATOM 1620 C CA . ASP B 1 73 ? 66.571 -12.093 48.580 1.00 20.99 72 ASP B CA 1
ATOM 1621 C C . ASP B 1 73 ? 65.985 -10.703 48.285 1.00 19.92 72 ASP B C 1
ATOM 1622 O O . ASP B 1 73 ? 66.616 -9.897 47.579 1.00 20.84 72 ASP B O 1
ATOM 1627 N N . LYS B 1 74 ? 64.795 -10.434 48.825 1.00 19.15 73 LYS B N 1
ATOM 1628 C CA . LYS B 1 74 ? 64.090 -9.173 48.573 1.00 18.49 73 LYS B CA 1
ATOM 1629 C C . LYS B 1 74 ? 64.583 -7.985 49.400 1.00 17.78 73 LYS B C 1
ATOM 1630 O O . LYS B 1 74 ? 64.144 -6.858 49.152 1.00 17.48 73 LYS B O 1
ATOM 1636 N N . ALA B 1 75 ? 65.467 -8.222 50.370 1.00 17.07 74 ALA B N 1
ATOM 1637 C CA . ALA B 1 75 ? 65.852 -7.177 51.335 1.00 16.86 74 ALA B CA 1
ATOM 1638 C C . ALA B 1 75 ? 66.582 -6.007 50.685 1.00 16.31 74 ALA B C 1
ATOM 1639 O O . ALA B 1 75 ? 66.231 -4.849 50.947 1.00 15.87 74 ALA B O 1
ATOM 1641 N N . ALA B 1 76 ? 67.565 -6.298 49.832 1.00 16.54 75 ALA B N 1
ATOM 1642 C CA . ALA B 1 76 ? 68.324 -5.225 49.167 1.00 16.28 75 ALA B CA 1
ATOM 1643 C C . ALA B 1 76 ? 67.394 -4.325 48.360 1.00 15.86 75 ALA B C 1
ATOM 1644 O O . ALA B 1 76 ? 67.409 -3.087 48.524 1.00 15.99 75 ALA B O 1
ATOM 1646 N N . GLY B 1 77 ? 66.591 -4.938 47.496 1.00 14.96 76 GLY B N 1
ATOM 1647 C CA . GLY B 1 77 ? 65.575 -4.212 46.707 1.00 14.38 76 GLY B CA 1
ATOM 1648 C C . GLY B 1 77 ? 64.569 -3.493 47.594 1.00 14.07 76 GLY B C 1
ATOM 1649 O O . GLY B 1 77 ? 64.098 -2.393 47.253 1.00 13.54 76 GLY B O 1
ATOM 1650 N N . GLY B 1 78 ? 64.216 -4.114 48.728 1.00 13.73 77 GLY B N 1
ATOM 1651 C CA . GLY B 1 78 ? 63.329 -3.489 49.709 1.00 13.65 77 GLY B CA 1
ATOM 1652 C C . GLY B 1 78 ? 63.889 -2.199 50.273 1.00 13.58 77 GLY B C 1
ATOM 1653 O O . GLY B 1 78 ? 63.163 -1.209 50.407 1.00 12.82 77 GLY B O 1
ATOM 1654 N N . LEU B 1 79 ? 65.183 -2.212 50.594 1.00 14.31 78 LEU B N 1
ATOM 1655 C CA . LEU B 1 79 ? 65.872 -1.018 51.109 1.00 13.71 78 LEU B CA 1
ATOM 1656 C C . LEU B 1 79 ? 65.978 0.087 50.042 1.00 13.96 78 LEU B C 1
ATOM 1657 O O . LEU B 1 79 ? 65.729 1.257 50.331 1.00 14.10 78 LEU B O 1
ATOM 1662 N N . LEU B 1 80 ? 66.300 -0.291 48.815 1.00 12.70 79 LEU B N 1
ATOM 1663 C CA . LEU B 1 80 ? 66.275 0.660 47.702 1.00 12.43 79 LEU B CA 1
ATOM 1664 C C . LEU B 1 80 ? 64.878 1.306 47.595 1.00 12.30 79 LEU B C 1
ATOM 1665 O O . LEU B 1 80 ? 64.753 2.529 47.516 1.00 12.89 79 LEU B O 1
ATOM 1670 N N . LYS B 1 81 ? 63.833 0.482 47.612 1.00 12.02 80 LYS B N 1
ATOM 1671 C CA . LYS B 1 81 ? 62.488 1.015 47.450 1.00 12.45 80 LYS B CA 1
ATOM 1672 C C . LYS B 1 81 ? 62.013 1.779 48.660 1.00 12.06 80 LYS B C 1
ATOM 1673 O O . LYS B 1 81 ? 61.174 2.659 48.524 1.00 12.73 80 LYS B O 1
ATOM 1679 N N . LEU B 1 82 ? 62.539 1.451 49.838 1.00 12.54 81 LEU B N 1
ATOM 1680 C CA . LEU B 1 82 ? 62.310 2.274 51.009 1.00 12.72 81 LEU B CA 1
ATOM 1681 C C . LEU B 1 82 ? 62.805 3.694 50.729 1.00 13.39 81 LEU B C 1
ATOM 1682 O O . LEU B 1 82 ? 62.049 4.648 50.869 1.00 13.30 81 LEU B O 1
ATOM 1687 N N . GLY B 1 83 ? 64.061 3.796 50.307 1.00 13.98 82 GLY B N 1
ATOM 1688 C CA . GLY B 1 83 ? 64.644 5.108 49.952 1.00 12.77 82 GLY B CA 1
ATOM 1689 C C . GLY B 1 83 ? 63.822 5.842 48.902 1.00 13.34 82 GLY B C 1
ATOM 1690 O O . GLY B 1 83 ? 63.577 7.044 49.020 1.00 13.08 82 GLY B O 1
ATOM 1691 N N . LEU B 1 84 ? 63.399 5.139 47.858 1.00 12.60 83 LEU B N 1
ATOM 1692 C CA . LEU B 1 84 ? 62.614 5.783 46.818 1.00 12.78 83 LEU B CA 1
ATOM 1693 C C . LEU B 1 84 ? 61.240 6.233 47.323 1.00 13.07 83 LEU B C 1
ATOM 1694 O O . LEU B 1 84 ? 60.705 7.258 46.886 1.00 13.24 83 LEU B O 1
ATOM 1699 N N . SER B 1 85 ? 60.645 5.440 48.222 1.00 13.00 84 SER B N 1
ATOM 1700 C CA . SER B 1 85 ? 59.373 5.831 48.845 1.00 13.33 84 SER B CA 1
ATOM 1701 C C . SER B 1 85 ? 59.545 7.110 49.681 1.00 13.69 84 SER B C 1
ATOM 1702 O O . SER B 1 85 ? 58.688 7.985 49.657 1.00 14.30 84 SER B O 1
ATOM 1705 N N . GLN B 1 86 ? 60.652 7.197 50.409 1.00 14.74 85 GLN B N 1
ATOM 1706 C CA . GLN B 1 86 ? 60.970 8.392 51.184 1.00 15.51 85 GLN B CA 1
ATOM 1707 C C . GLN B 1 86 ? 61.158 9.613 50.268 1.00 16.04 85 GLN B C 1
ATOM 1708 O O . GLN B 1 86 ? 60.652 10.709 50.564 1.00 15.71 85 GLN B O 1
ATOM 1714 N N . TYR B 1 87 ? 61.808 9.409 49.124 1.00 15.60 86 TYR B N 1
ATOM 1715 C CA . TYR B 1 87 ? 61.913 10.479 48.130 1.00 15.96 86 TYR B CA 1
ATOM 1716 C C . TYR B 1 87 ? 60.521 10.887 47.651 1.00 16.61 86 TYR B C 1
ATOM 1717 O O . TYR B 1 87 ? 60.237 12.075 47.473 1.00 17.19 86 TYR B O 1
ATOM 1726 N N . GLY B 1 88 ? 59.637 9.902 47.490 1.00 16.04 87 GLY B N 1
ATOM 1727 C CA . GLY B 1 88 ? 58.242 10.171 47.116 1.00 16.93 87 GLY B CA 1
ATOM 1728 C C . GLY B 1 88 ? 57.523 11.006 48.174 1.00 17.93 87 GLY B C 1
ATOM 1729 O O . GLY B 1 88 ? 56.677 11.843 47.829 1.00 18.34 87 GLY B O 1
ATOM 1730 N N . GLU B 1 89 ? 57.857 10.763 49.445 1.00 18.76 88 GLU B N 1
ATOM 1731 C CA . GLU B 1 89 ? 57.284 11.493 50.598 1.00 19.93 88 GLU B CA 1
ATOM 1732 C C . GLU B 1 89 ? 57.771 12.941 50.595 1.00 21.30 88 GLU B C 1
ATOM 1733 O O . GLU B 1 89 ? 57.291 13.755 51.380 1.00 22.09 88 GLU B O 1
ATOM 1739 N N . GLY B 1 90 ? 58.741 13.241 49.733 1.00 21.51 89 GLY B N 1
ATOM 1740 C CA . GLY B 1 90 ? 59.402 14.550 49.726 1.00 22.59 89 GLY B CA 1
ATOM 1741 C C . GLY B 1 90 ? 60.497 14.668 50.776 1.00 23.06 89 GLY B C 1
ATOM 1742 O O . GLY B 1 90 ? 61.046 15.758 50.989 1.00 23.95 89 GLY B O 1
ATOM 1743 N N . LYS B 1 91 ? 60.834 13.558 51.426 1.00 22.90 90 LYS B N 1
ATOM 1744 C CA . LYS B 1 91 ? 61.853 13.543 52.469 1.00 23.21 90 LYS B CA 1
ATOM 1745 C C . LYS B 1 91 ? 63.220 13.223 51.885 1.00 24.05 90 LYS B C 1
ATOM 1746 O O . LYS B 1 91 ? 63.712 12.096 52.017 1.00 23.08 90 LYS B O 1
ATOM 1752 N N . ASN B 1 92 ? 63.820 14.223 51.232 1.00 24.52 91 ASN B N 1
ATOM 1753 C CA . ASN B 1 92 ? 65.084 14.046 50.509 1.00 25.64 91 ASN B CA 1
ATOM 1754 C C . ASN B 1 92 ? 66.245 13.583 51.379 1.00 25.47 91 ASN B C 1
ATOM 1755 O O . ASN B 1 92 ? 67.020 12.709 50.980 1.00 25.18 91 ASN B O 1
ATOM 1760 N N . THR B 1 93 ? 66.364 14.168 52.565 1.00 25.06 92 THR B N 1
ATOM 1761 C CA . THR B 1 93 ? 67.440 13.820 53.484 1.00 25.62 92 THR B CA 1
ATOM 1762 C C . THR B 1 93 ? 67.345 12.365 53.930 1.00 24.76 92 THR B C 1
ATOM 1763 O O . THR B 1 93 ? 68.338 11.626 53.888 1.00 25.00 92 THR B O 1
ATOM 1767 N N . GLU B 1 94 ? 66.139 11.965 54.337 1.00 23.59 93 GLU B N 1
ATOM 1768 C CA . GLU B 1 94 ? 65.853 10.590 54.751 1.00 22.79 93 GLU B CA 1
ATOM 1769 C C . GLU B 1 94 ? 66.162 9.656 53.589 1.00 21.36 93 GLU B C 1
ATOM 1770 O O . GLU B 1 94 ? 66.815 8.629 53.783 1.00 21.39 93 GLU B O 1
ATOM 1776 N N . ALA B 1 95 ? 65.704 10.025 52.389 1.00 19.95 94 ALA B N 1
ATOM 1777 C CA . ALA B 1 95 ? 65.900 9.176 51.198 1.00 19.11 94 ALA B CA 1
ATOM 1778 C C . ALA B 1 95 ? 67.377 8.990 50.865 1.00 19.08 94 ALA B C 1
ATOM 1779 O O . ALA B 1 95 ? 67.816 7.884 50.556 1.00 18.34 94 ALA B O 1
ATOM 1781 N N . GLN B 1 96 ? 68.153 10.070 50.931 1.00 20.12 95 GLN B N 1
ATOM 1782 C CA . GLN B 1 96 ? 69.580 9.963 50.628 1.00 20.35 95 GLN B CA 1
ATOM 1783 C C . GLN B 1 96 ? 70.317 9.045 51.596 1.00 20.49 95 GLN B C 1
ATOM 1784 O O . GLN B 1 96 ? 71.154 8.242 51.174 1.00 20.32 95 GLN B O 1
ATOM 1790 N N . GLN B 1 97 ? 69.979 9.149 52.879 1.00 20.32 96 GLN B N 1
ATOM 1791 C CA . GLN B 1 97 ? 70.561 8.308 53.907 1.00 21.15 96 GLN B CA 1
ATOM 1792 C C . GLN B 1 97 ? 70.240 6.833 53.634 1.00 19.86 96 GLN B C 1
ATOM 1793 O O . GLN B 1 97 ? 71.104 5.974 53.725 1.00 20.13 96 GLN B O 1
ATOM 1799 N N . THR B 1 98 ? 68.994 6.556 53.275 1.00 18.88 97 THR B N 1
ATOM 1800 C CA . THR B 1 98 ? 68.572 5.182 53.015 1.00 18.03 97 THR B CA 1
ATOM 1801 C C . THR B 1 98 ? 69.257 4.594 51.770 1.00 17.59 97 THR B C 1
ATOM 1802 O O . THR B 1 98 ? 69.710 3.449 51.782 1.00 18.07 97 THR B O 1
ATOM 1806 N N . LEU B 1 99 ? 69.343 5.390 50.699 1.00 16.94 98 LEU B N 1
ATOM 1807 C CA . LEU B 1 99 ? 69.987 4.938 49.468 1.00 16.97 98 LEU B CA 1
ATOM 1808 C C . LEU B 1 99 ? 71.460 4.634 49.717 1.00 18.13 98 LEU B C 1
ATOM 1809 O O . LEU B 1 99 ? 71.996 3.641 49.208 1.00 17.81 98 LEU B O 1
ATOM 1814 N N . GLN B 1 100 ? 72.112 5.489 50.502 1.00 19.40 99 GLN B N 1
ATOM 1815 C CA . GLN B 1 100 ? 73.500 5.230 50.881 1.00 20.69 99 GLN B CA 1
ATOM 1816 C C . GLN B 1 100 ? 73.596 3.913 51.646 1.00 21.13 99 GLN B C 1
ATOM 1817 O O . GLN B 1 100 ? 74.515 3.129 51.408 1.00 21.03 99 GLN B O 1
ATOM 1823 N N . GLN B 1 101 ? 72.629 3.662 52.529 1.00 21.52 100 GLN B N 1
ATOM 1824 C CA . GLN B 1 101 ? 72.589 2.414 53.302 1.00 22.30 100 GLN B CA 1
ATOM 1825 C C . GLN B 1 101 ? 72.535 1.161 52.408 1.00 21.87 100 GLN B C 1
ATOM 1826 O O . GLN B 1 101 ? 73.070 0.112 52.784 1.00 22.46 100 GLN B O 1
ATOM 1832 N N . VAL B 1 102 ? 71.908 1.255 51.233 1.00 21.41 101 VAL B N 1
ATOM 1833 C CA . VAL B 1 102 ? 71.856 0.118 50.303 1.00 21.49 101 VAL B CA 1
ATOM 1834 C C . VAL B 1 102 ? 73.265 -0.267 49.855 1.00 22.98 101 VAL B C 1
ATOM 1835 O O . VAL B 1 102 ? 73.628 -1.452 49.855 1.00 22.92 101 VAL B O 1
ATOM 1839 N N . ALA B 1 103 ? 74.052 0.747 49.495 1.00 24.71 102 ALA B N 1
ATOM 1840 C CA . ALA B 1 103 ? 75.428 0.547 49.058 1.00 26.57 102 ALA B CA 1
ATOM 1841 C C . ALA B 1 103 ? 76.281 -0.049 50.179 1.00 27.70 102 ALA B C 1
ATOM 1842 O O . ALA B 1 103 ? 77.111 -0.929 49.934 1.00 28.73 102 ALA B O 1
ATOM 1844 N N . THR B 1 104 ? 76.053 0.418 51.402 1.00 28.64 103 THR B N 1
ATOM 1845 C CA . THR B 1 104 ? 76.850 0.022 52.557 1.00 29.94 103 THR B CA 1
ATOM 1846 C C . THR B 1 104 ? 76.477 -1.356 53.111 1.00 30.06 103 THR B C 1
ATOM 1847 O O . THR B 1 104 ? 77.361 -2.135 53.499 1.00 30.57 103 THR B O 1
ATOM 1851 N N . GLN B 1 105 ? 75.177 -1.656 53.150 1.00 29.32 104 GLN B N 1
ATOM 1852 C CA . GLN B 1 105 ? 74.691 -2.927 53.706 1.00 29.37 104 GLN B CA 1
ATOM 1853 C C . GLN B 1 105 ? 74.569 -4.058 52.687 1.00 28.47 104 GLN B C 1
ATOM 1854 O O . GLN B 1 105 ? 74.654 -5.231 53.052 1.00 28.65 104 GLN B O 1
ATOM 1860 N N . TYR B 1 106 ? 74.375 -3.716 51.418 1.00 27.57 105 TYR B N 1
ATOM 1861 C CA . TYR B 1 106 ? 74.220 -4.721 50.360 1.00 26.98 105 TYR B CA 1
ATOM 1862 C C . TYR B 1 106 ? 75.154 -4.427 49.181 1.00 27.13 105 TYR B C 1
ATOM 1863 O O . TYR B 1 106 ? 74.709 -4.304 48.043 1.00 26.09 105 TYR B O 1
ATOM 1872 N N . PRO B 1 107 ? 76.471 -4.322 49.456 1.00 28.05 106 PRO B N 1
ATOM 1873 C CA . PRO B 1 107 ? 77.421 -4.007 48.396 1.00 28.52 106 PRO B CA 1
ATOM 1874 C C . PRO B 1 107 ? 77.424 -5.080 47.315 1.00 28.64 106 PRO B C 1
ATOM 1875 O O . PRO B 1 107 ? 77.295 -6.272 47.623 1.00 29.27 106 PRO B O 1
ATOM 1879 N N . GLY B 1 108 ? 77.520 -4.654 46.063 1.00 28.58 107 GLY B N 1
ATOM 1880 C CA . GLY B 1 108 ? 77.557 -5.580 44.938 1.00 28.49 107 GLY B CA 1
ATOM 1881 C C . GLY B 1 108 ? 76.220 -6.054 44.396 1.00 27.94 107 GLY B C 1
ATOM 1882 O O . GLY B 1 108 ? 76.171 -6.694 43.334 1.00 28.66 107 GLY B O 1
ATOM 1883 N N . SER B 1 109 ? 75.137 -5.750 45.118 1.00 26.54 108 SER B N 1
ATOM 1884 C CA . SER B 1 109 ? 73.795 -6.129 44.699 1.00 24.53 108 SER B CA 1
ATOM 1885 C C . SER B 1 109 ? 73.332 -5.265 43.535 1.00 23.46 108 SER B C 1
ATOM 1886 O O . SER B 1 109 ? 73.806 -4.139 43.347 1.00 22.81 108 SER B O 1
ATOM 1889 N N . ASP B 1 110 ? 72.408 -5.799 42.750 1.00 21.96 109 ASP B N 1
ATOM 1890 C CA . ASP B 1 110 ? 71.768 -4.999 41.737 1.00 21.45 109 ASP B CA 1
ATOM 1891 C C . ASP B 1 110 ? 71.109 -3.781 42.391 1.00 20.27 109 ASP B C 1
ATOM 1892 O O . ASP B 1 110 ? 71.137 -2.677 41.830 1.00 19.91 109 ASP B O 1
ATOM 1897 N N . ALA B 1 111 ? 70.527 -3.987 43.575 1.00 18.68 110 ALA B N 1
ATOM 1898 C CA . ALA B 1 111 ? 69.830 -2.896 44.276 1.00 17.98 110 ALA B CA 1
ATOM 1899 C C . ALA B 1 111 ? 70.789 -1.754 44.592 1.00 18.25 110 ALA B C 1
ATOM 1900 O O . ALA B 1 111 ? 70.411 -0.585 44.466 1.00 17.04 110 ALA B O 1
ATOM 1902 N N . ALA B 1 112 ? 72.012 -2.090 44.995 1.00 18.53 111 ALA B N 1
ATOM 1903 C CA . ALA B 1 112 ? 73.028 -1.080 45.305 1.00 19.35 111 ALA B CA 1
ATOM 1904 C C . ALA B 1 112 ? 73.432 -0.288 44.068 1.00 20.19 111 ALA B C 1
ATOM 1905 O O . ALA B 1 112 ? 73.679 0.919 44.153 1.00 19.26 111 ALA B O 1
ATOM 1907 N N . ARG B 1 113 ? 73.507 -0.972 42.930 1.00 20.38 112 ARG B N 1
ATOM 1908 C CA . ARG B 1 113 ? 73.827 -0.341 41.650 1.00 21.26 112 ARG B CA 1
ATOM 1909 C C . ARG B 1 113 ? 72.772 0.717 41.305 1.00 20.86 112 ARG B C 1
ATOM 1910 O O . ARG B 1 113 ? 73.100 1.868 40.986 1.00 20.85 112 ARG B O 1
ATOM 1918 N N . VAL B 1 114 ? 71.504 0.339 41.417 1.00 19.61 113 VAL B N 1
ATOM 1919 C CA . VAL B 1 114 ? 70.400 1.261 41.142 1.00 18.47 113 VAL B CA 1
ATOM 1920 C C . VAL B 1 114 ? 70.356 2.376 42.184 1.00 17.62 113 VAL B C 1
ATOM 1921 O O . VAL B 1 114 ? 70.185 3.538 41.817 1.00 17.13 113 VAL B O 1
ATOM 1925 N N . ALA B 1 115 ? 70.532 2.020 43.458 1.00 16.15 114 ALA B N 1
ATOM 1926 C CA . ALA B 1 115 ? 70.501 2.984 44.557 1.00 15.59 114 ALA B CA 1
ATOM 1927 C C . ALA B 1 115 ? 71.516 4.092 44.326 1.00 16.24 114 ALA B C 1
ATOM 1928 O O . ALA B 1 115 ? 71.215 5.253 44.557 1.00 15.48 114 ALA B O 1
ATOM 1930 N N . GLN B 1 116 ? 72.707 3.730 43.860 1.00 16.68 115 GLN B N 1
ATOM 1931 C CA . GLN B 1 116 ? 73.727 4.753 43.624 1.00 17.62 115 GLN B CA 1
ATOM 1932 C C . GLN B 1 116 ? 73.398 5.680 42.471 1.00 17.02 115 GLN B C 1
ATOM 1933 O O . GLN B 1 116 ? 73.633 6.889 42.586 1.00 17.73 115 GLN B O 1
ATOM 1939 N N . GLU B 1 117 ? 72.838 5.142 41.390 1.00 17.28 116 GLU B N 1
ATOM 1940 C CA . GLU B 1 117 ? 72.366 5.966 40.267 1.00 17.14 116 GLU B CA 1
ATOM 1941 C C . GLU B 1 117 ? 71.323 6.964 40.775 1.00 17.42 116 GLU B C 1
ATOM 1942 O O . GLU B 1 117 ? 71.407 8.152 40.489 1.00 17.67 116 GLU B O 1
ATOM 1948 N N . ARG B 1 118 ? 70.362 6.485 41.560 1.00 16.97 117 ARG B N 1
ATOM 1949 C CA . ARG B 1 118 ? 69.315 7.377 42.039 1.00 17.51 117 ARG B CA 1
ATOM 1950 C C . ARG B 1 118 ? 69.836 8.364 43.081 1.00 17.41 117 ARG B C 1
ATOM 1951 O O . ARG B 1 118 ? 69.414 9.517 43.092 1.00 18.25 117 ARG B O 1
ATOM 1959 N N . LEU B 1 119 ? 70.759 7.934 43.938 1.00 16.96 118 LEU B N 1
ATOM 1960 C CA . LEU B 1 119 ? 71.289 8.812 44.984 1.00 17.37 118 LEU B CA 1
ATOM 1961 C C . LEU B 1 119 ? 72.000 10.014 44.365 1.00 18.21 118 LEU B C 1
ATOM 1962 O O . LEU B 1 119 ? 71.797 11.161 44.803 1.00 18.41 118 LEU B O 1
ATOM 1967 N N . GLN B 1 120 ? 72.806 9.752 43.340 1.00 18.63 119 GLN B N 1
ATOM 1968 C CA . GLN B 1 120 ? 73.574 10.831 42.714 1.00 21.04 119 GLN B CA 1
ATOM 1969 C C . GLN B 1 120 ? 72.644 11.834 42.012 1.00 21.60 119 GLN B C 1
ATOM 1970 O O . GLN B 1 120 ? 72.895 13.039 42.040 1.00 22.66 119 GLN B O 1
ATOM 1976 N N . SER B 1 121 ? 71.556 11.333 41.426 1.00 22.46 120 SER B N 1
ATOM 1977 C CA . SER B 1 121 ? 70.535 12.169 40.795 1.00 24.24 120 SER B CA 1
ATOM 1978 C C . SER B 1 121 ? 69.924 13.122 41.819 1.00 24.15 120 SER B C 1
ATOM 1979 O O . SER B 1 121 ? 69.827 14.334 41.586 1.00 24.84 120 SER B O 1
ATOM 1982 N N . ILE B 1 122 ? 69.543 12.573 42.968 1.00 23.72 121 ILE B N 1
ATOM 1983 C CA . ILE B 1 122 ? 68.963 13.373 44.037 1.00 23.57 121 ILE B CA 1
ATOM 1984 C C . ILE B 1 122 ? 69.974 14.397 44.552 1.00 23.84 121 ILE B C 1
ATOM 1985 O O . ILE B 1 122 ? 69.648 15.580 44.681 1.00 24.26 121 ILE B O 1
ATOM 1990 N N . ARG B 1 123 ? 71.200 13.948 44.822 1.00 23.86 122 ARG B N 1
ATOM 1991 C CA . ARG B 1 123 ? 72.246 14.823 45.357 1.00 24.55 122 ARG B CA 1
ATOM 1992 C C . ARG B 1 123 ? 72.525 16.013 44.451 1.00 24.72 122 ARG B C 1
ATOM 1993 O O . ARG B 1 123 ? 72.718 17.127 44.940 1.00 25.12 122 ARG B O 1
ATOM 2001 N N . LEU B 1 124 ? 72.522 15.774 43.140 1.00 24.28 123 LEU B N 1
ATOM 2002 C CA A LEU B 1 124 ? 72.848 16.809 42.155 0.50 24.57 123 LEU B CA 1
ATOM 2003 C CA B LEU B 1 124 ? 72.836 16.820 42.160 0.50 24.65 123 LEU B CA 1
ATOM 2004 C C . LEU B 1 124 ? 71.613 17.606 41.719 1.00 25.33 123 LEU B C 1
ATOM 2005 O O . LEU B 1 124 ? 71.708 18.499 40.856 1.00 25.70 123 LEU B O 1
ATOM 2012 N N . GLY B 1 125 ? 70.463 17.287 42.306 1.00 25.98 124 GLY B N 1
ATOM 2013 C CA . GLY B 1 125 ? 69.221 18.005 42.003 1.00 27.28 124 GLY B CA 1
ATOM 2014 C C . GLY B 1 125 ? 68.975 19.126 42.992 1.00 28.15 124 GLY B C 1
ATOM 2015 O O . GLY B 1 125 ? 69.725 19.268 43.966 1.00 29.36 124 GLY B O 1
ATOM 2016 N N . THR C 1 4 ? 36.328 -34.132 56.480 1.00 23.16 3 THR C N 1
ATOM 2017 C CA . THR C 1 4 ? 35.107 -33.418 55.992 1.00 20.58 3 THR C CA 1
ATOM 2018 C C . THR C 1 4 ? 35.400 -31.899 55.960 1.00 17.42 3 THR C C 1
ATOM 2019 O O . THR C 1 4 ? 34.561 -31.085 56.348 1.00 16.36 3 THR C O 1
ATOM 2023 N N . ALA C 1 5 ? 36.605 -31.538 55.526 1.00 15.98 4 ALA C N 1
ATOM 2024 C CA . ALA C 1 5 ? 37.051 -30.140 55.496 1.00 14.07 4 ALA C CA 1
ATOM 2025 C C . ALA C 1 5 ? 36.127 -29.254 54.664 1.00 13.81 4 ALA C C 1
ATOM 2026 O O . ALA C 1 5 ? 35.736 -28.158 55.095 1.00 12.74 4 ALA C O 1
ATOM 2028 N N . TYR C 1 6 ? 35.759 -29.734 53.481 1.00 13.32 5 TYR C N 1
ATOM 2029 C CA . TYR C 1 6 ? 34.797 -29.002 52.660 1.00 13.40 5 TYR C CA 1
ATOM 2030 C C . TYR C 1 6 ? 33.465 -28.749 53.392 1.00 13.54 5 TYR C C 1
ATOM 2031 O O . TYR C 1 6 ? 32.939 -27.629 53.359 1.00 13.56 5 TYR C O 1
ATOM 2040 N N . ASN C 1 7 ? 32.912 -29.786 54.019 1.00 14.47 6 ASN C N 1
ATOM 2041 C CA . ASN C 1 7 ? 31.616 -29.660 54.704 1.00 16.01 6 ASN C CA 1
ATOM 2042 C C . ASN C 1 7 ? 31.640 -28.737 55.916 1.00 14.90 6 ASN C C 1
ATOM 2043 O O . ASN C 1 7 ? 30.665 -28.056 56.192 1.00 14.86 6 ASN C O 1
ATOM 2048 N N . VAL C 1 8 ? 32.765 -28.715 56.635 1.00 14.35 7 VAL C N 1
ATOM 2049 C CA . VAL C 1 8 ? 32.920 -27.805 57.774 1.00 14.74 7 VAL C CA 1
ATOM 2050 C C . VAL C 1 8 ? 32.873 -26.351 57.262 1.00 13.00 7 VAL C C 1
ATOM 2051 O O . VAL C 1 8 ? 32.205 -25.486 57.849 1.00 12.98 7 VAL C O 1
ATOM 2055 N N . ALA C 1 9 ? 33.567 -26.099 56.157 1.00 12.62 8 ALA C N 1
ATOM 2056 C CA . ALA C 1 9 ? 33.606 -24.774 55.564 1.00 11.43 8 ALA C CA 1
ATOM 2057 C C . ALA C 1 9 ? 32.213 -24.392 55.059 1.00 12.09 8 ALA C C 1
ATOM 2058 O O . ALA C 1 9 ? 31.740 -23.272 55.281 1.00 11.57 8 ALA C O 1
ATOM 2060 N N . PHE C 1 10 ? 31.568 -25.339 54.378 1.00 11.96 9 PHE C N 1
ATOM 2061 C CA . PHE C 1 10 ? 30.265 -25.080 53.790 1.00 12.92 9 PHE C CA 1
ATOM 2062 C C . PHE C 1 10 ? 29.211 -24.826 54.865 1.00 14.17 9 PHE C C 1
ATOM 2063 O O . PHE C 1 10 ? 28.316 -23.982 54.676 1.00 15.69 9 PHE C O 1
ATOM 2071 N N . ASP C 1 11 ? 29.331 -25.518 55.994 1.00 14.78 10 ASP C N 1
ATOM 2072 C CA A ASP C 1 11 ? 28.399 -25.331 57.102 0.50 15.36 10 ASP C CA 1
ATOM 2073 C CA B ASP C 1 11 ? 28.391 -25.327 57.095 0.50 15.55 10 ASP C CA 1
ATOM 2074 C C . ASP C 1 11 ? 28.502 -23.922 57.682 1.00 15.38 10 ASP C C 1
ATOM 2075 O O . ASP C 1 11 ? 27.491 -23.303 58.017 1.00 15.24 10 ASP C O 1
ATOM 2084 N N . ALA C 1 12 ? 29.730 -23.403 57.786 1.00 14.69 11 ALA C N 1
ATOM 2085 C CA . ALA C 1 12 ? 29.921 -22.039 58.289 1.00 14.76 11 ALA C CA 1
ATOM 2086 C C . ALA C 1 12 ? 29.251 -21.042 57.342 1.00 14.71 11 ALA C C 1
ATOM 2087 O O . ALA C 1 12 ? 28.586 -20.098 57.778 1.00 15.23 11 ALA C O 1
ATOM 2089 N N . LEU C 1 13 ? 29.428 -21.265 56.047 1.00 14.88 12 LEU C N 1
ATOM 2090 C CA . LEU C 1 13 ? 28.814 -20.418 55.022 1.00 15.80 12 LEU C CA 1
ATOM 2091 C C . LEU C 1 13 ? 27.287 -20.463 55.101 1.00 16.58 12 LEU C C 1
ATOM 2092 O O . LEU C 1 13 ? 26.640 -19.418 55.093 1.00 16.01 12 LEU C O 1
ATOM 2097 N N . LYS C 1 14 ? 26.725 -21.666 55.170 1.00 17.22 13 LYS C N 1
ATOM 2098 C CA . LYS C 1 14 ? 25.270 -21.848 55.258 1.00 19.04 13 LYS C CA 1
ATOM 2099 C C . LYS C 1 14 ? 24.679 -21.132 56.496 1.00 19.58 13 LYS C C 1
ATOM 2100 O O . LYS C 1 14 ? 23.542 -20.614 56.456 1.00 19.64 13 LYS C O 1
ATOM 2106 N N . ASN C 1 15 ? 25.468 -21.080 57.570 1.00 19.10 14 ASN C N 1
ATOM 2107 C CA . ASN C 1 15 ? 25.081 -20.418 58.813 1.00 20.13 14 ASN C CA 1
ATOM 2108 C C . ASN C 1 15 ? 25.399 -18.921 58.878 1.00 19.33 14 ASN C C 1
ATOM 2109 O O . ASN C 1 15 ? 25.214 -18.277 59.921 1.00 20.00 14 ASN C O 1
ATOM 2114 N N . GLY C 1 16 ? 25.875 -18.362 57.763 1.00 18.25 15 GLY C N 1
ATOM 2115 C CA . GLY C 1 16 ? 26.155 -16.935 57.664 1.00 17.41 15 GLY C CA 1
ATOM 2116 C C . GLY C 1 16 ? 27.381 -16.472 58.423 1.00 16.46 15 GLY C C 1
ATOM 2117 O O . GLY C 1 16 ? 27.545 -15.284 58.706 1.00 17.08 15 GLY C O 1
ATOM 2118 N N . LYS C 1 17 ? 28.256 -17.413 58.764 1.00 16.19 16 LYS C N 1
ATOM 2119 C CA . LYS C 1 17 ? 29.475 -17.064 59.471 1.00 16.06 16 LYS C CA 1
ATOM 2120 C C . LYS C 1 17 ? 30.582 -16.900 58.433 1.00 16.17 16 LYS C C 1
ATOM 2121 O O . LYS C 1 17 ? 31.409 -17.790 58.219 1.00 14.75 16 LYS C O 1
ATOM 2127 N N . TYR C 1 18 ? 30.566 -15.758 57.753 1.00 16.05 17 TYR C N 1
ATOM 2128 C CA . TYR C 1 18 ? 31.381 -15.588 56.548 1.00 16.49 17 TYR C CA 1
ATOM 2129 C C . TYR C 1 18 ? 32.874 -15.489 56.806 1.00 16.43 17 TYR C C 1
ATOM 2130 O O . TYR C 1 18 ? 33.685 -15.972 56.000 1.00 15.59 17 TYR C O 1
ATOM 2139 N N . ASP C 1 19 ? 33.242 -14.859 57.918 1.00 17.31 18 ASP C N 1
ATOM 2140 C CA . ASP C 1 19 ? 34.643 -14.783 58.275 1.00 18.16 18 ASP C CA 1
ATOM 2141 C C . ASP C 1 19 ? 35.171 -16.185 58.563 1.00 17.08 18 ASP C C 1
ATOM 2142 O O . ASP C 1 19 ? 36.228 -16.575 58.042 1.00 17.57 18 ASP C O 1
ATOM 2147 N N . ASP C 1 20 ? 34.430 -16.948 59.375 1.00 15.62 19 ASP C N 1
ATOM 2148 C CA . ASP C 1 20 ? 34.778 -18.354 59.618 1.00 14.33 19 ASP C CA 1
ATOM 2149 C C . ASP C 1 20 ? 34.848 -19.143 58.311 1.00 13.24 19 ASP C C 1
ATOM 2150 O O . ASP C 1 20 ? 35.822 -19.863 58.079 1.00 12.65 19 ASP C O 1
ATOM 2155 N N . ALA C 1 21 ? 33.835 -18.981 57.446 1.00 12.01 20 ALA C N 1
ATOM 2156 C CA . ALA C 1 21 ? 33.789 -19.696 56.166 1.00 11.55 20 ALA C CA 1
ATOM 2157 C C . ALA C 1 21 ? 34.990 -19.368 55.279 1.00 11.15 20 ALA C C 1
ATOM 2158 O O . ALA C 1 21 ? 35.581 -20.250 54.659 1.00 10.58 20 ALA C O 1
ATOM 2160 N N . SER C 1 22 ? 35.395 -18.101 55.244 1.00 11.51 21 SER C N 1
ATOM 2161 C CA . SER C 1 22 ? 36.560 -17.775 54.419 1.00 11.56 21 SER C CA 1
ATOM 2162 C C . SER C 1 22 ? 37.825 -18.496 54.885 1.00 11.23 21 SER C C 1
ATOM 2163 O O . SER C 1 22 ? 38.575 -19.045 54.069 1.00 11.60 21 SER C O 1
ATOM 2166 N N . GLN C 1 23 ? 38.034 -18.535 56.200 1.00 11.55 22 GLN C N 1
ATOM 2167 C CA . GLN C 1 23 ? 39.218 -19.190 56.750 1.00 11.99 22 GLN C CA 1
ATOM 2168 C C . GLN C 1 23 ? 39.180 -20.685 56.501 1.00 10.85 22 GLN C C 1
ATOM 2169 O O . GLN C 1 23 ? 40.192 -21.305 56.117 1.00 10.87 22 GLN C O 1
ATOM 2175 N N . LEU C 1 24 ? 37.996 -21.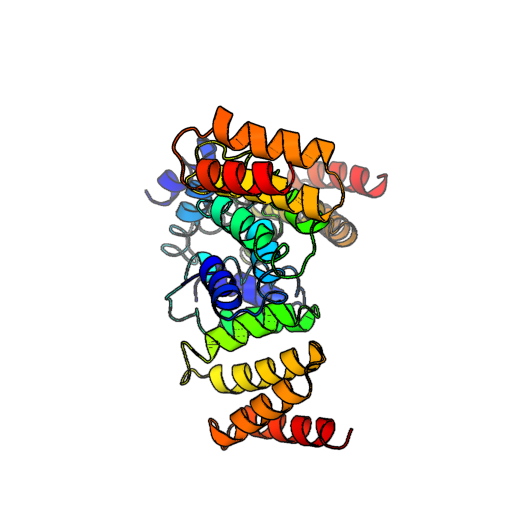258 56.680 1.00 10.99 23 LEU C N 1
ATOM 2176 C CA . LEU C 1 24 ? 37.829 -22.694 56.473 1.00 11.00 23 LEU C CA 1
ATOM 2177 C C . LEU C 1 24 ? 37.949 -23.112 54.997 1.00 11.16 23 LEU C C 1
ATOM 2178 O O . LEU C 1 24 ? 38.503 -24.181 54.695 1.00 11.58 23 LEU C O 1
ATOM 2183 N N . PHE C 1 25 ? 37.479 -22.266 54.075 1.00 11.18 24 PHE C N 1
ATOM 2184 C CA . PHE C 1 25 ? 37.710 -22.560 52.661 1.00 10.81 24 PHE C CA 1
ATOM 2185 C C . PHE C 1 25 ? 39.173 -22.366 52.261 1.00 10.77 24 PHE C C 1
ATOM 2186 O O . PHE C 1 25 ? 39.720 -23.133 51.457 1.00 10.99 24 PHE C O 1
ATOM 2194 N N . LEU C 1 26 ? 39.843 -21.389 52.875 1.00 11.12 25 LEU C N 1
ATOM 2195 C CA . LEU C 1 26 ? 41.284 -21.260 52.652 1.00 11.70 25 LEU C CA 1
ATOM 2196 C C . LEU C 1 26 ? 42.040 -22.491 53.137 1.00 11.79 25 LEU C C 1
ATOM 2197 O O . LEU C 1 26 ? 42.936 -22.980 52.437 1.00 12.22 25 LEU C O 1
ATOM 2202 N N A SER C 1 27 ? 41.655 -23.001 54.305 0.50 11.46 26 SER C N 1
ATOM 2203 N N B SER C 1 27 ? 41.663 -23.026 54.301 0.50 11.19 26 SER C N 1
ATOM 2204 C CA A SER C 1 27 ? 42.263 -24.219 54.811 0.50 11.86 26 SER C CA 1
ATOM 2205 C CA B SER C 1 27 ? 42.324 -24.239 54.805 0.50 11.22 26 SER C CA 1
ATOM 2206 C C A SER C 1 27 ? 42.062 -25.368 53.833 0.50 11.40 26 SER C C 1
ATOM 2207 C C B SER C 1 27 ? 42.021 -25.471 53.938 0.50 11.16 26 SER C C 1
ATOM 2208 O O A SER C 1 27 ? 43.023 -26.092 53.489 0.50 11.09 26 SER C O 1
ATOM 2209 O O B SER C 1 27 ? 42.873 -26.361 53.771 0.50 11.16 26 SER C O 1
ATOM 2214 N N . PHE C 1 28 ? 40.819 -25.514 53.361 1.00 11.15 27 PHE C N 1
ATOM 2215 C CA . PHE C 1 28 ? 40.484 -26.564 52.408 1.00 11.10 27 PHE C CA 1
ATOM 2216 C C . PHE C 1 28 ? 41.358 -26.459 51.163 1.00 11.75 27 PHE C C 1
ATOM 2217 O O . PHE C 1 28 ? 41.858 -27.461 50.654 1.00 12.12 27 PHE C O 1
ATOM 2225 N N . LEU C 1 29 ? 41.532 -25.239 50.676 1.00 12.08 28 LEU C N 1
ATOM 2226 C CA . LEU C 1 29 ? 42.300 -25.022 49.450 1.00 12.94 28 LEU C CA 1
ATOM 2227 C C . LEU C 1 29 ? 43.781 -25.379 49.679 1.00 13.19 28 LEU C C 1
ATOM 2228 O O . LEU C 1 29 ? 44.434 -25.819 48.744 1.00 15.94 28 LEU C O 1
ATOM 2233 N N . GLU C 1 30 ? 44.295 -25.181 50.902 1.00 14.02 29 GLU C N 1
ATOM 2234 C CA . GLU C 1 30 ? 45.678 -25.568 51.228 1.00 15.46 29 GLU C CA 1
ATOM 2235 C C . GLU C 1 30 ? 45.804 -27.089 51.202 1.00 14.87 29 GLU C C 1
ATOM 2236 O O . GLU C 1 30 ? 46.845 -27.629 50.821 1.00 14.96 29 GLU C O 1
ATOM 2242 N N . LEU C 1 31 ? 44.739 -27.781 51.603 1.00 13.78 30 LEU C N 1
ATOM 2243 C CA . LEU C 1 31 ? 44.749 -29.246 51.607 1.00 14.35 30 LEU C CA 1
ATOM 2244 C C . LEU C 1 31 ? 44.535 -29.833 50.215 1.00 14.58 30 LEU C C 1
ATOM 2245 O O . LEU C 1 31 ? 45.092 -30.882 49.878 1.00 15.11 30 LEU C O 1
ATOM 2250 N N . TYR C 1 32 ? 43.724 -29.148 49.416 1.00 14.78 31 TYR C N 1
ATOM 2251 C CA . TYR C 1 32 ? 43.433 -29.602 48.057 1.00 16.08 31 TYR C CA 1
ATOM 2252 C C . TYR C 1 32 ? 43.708 -28.468 47.075 1.00 17.01 31 TYR C C 1
ATOM 2253 O O . TYR C 1 32 ? 42.779 -27.782 46.623 1.00 16.67 31 TYR C O 1
ATOM 2262 N N . PRO C 1 33 ? 44.986 -28.258 46.731 1.00 18.11 32 PRO C N 1
ATOM 2263 C CA . PRO C 1 33 ? 45.305 -27.120 45.861 1.00 19.30 32 PRO C CA 1
ATOM 2264 C C . PRO C 1 33 ? 44.812 -27.229 44.399 1.00 20.26 32 PRO C C 1
ATOM 2265 O O . PRO C 1 33 ? 44.594 -26.204 43.750 1.00 20.55 32 PRO C O 1
ATOM 2269 N N . ASN C 1 34 ? 44.633 -28.445 43.900 1.00 21.38 33 ASN C N 1
ATOM 2270 C CA . ASN C 1 34 ? 44.143 -28.646 42.524 1.00 22.98 33 ASN C CA 1
ATOM 2271 C C . ASN C 1 34 ? 43.299 -29.925 42.495 1.00 23.52 33 ASN C C 1
ATOM 2272 O O . ASN C 1 34 ? 43.501 -30.790 41.638 1.00 25.34 33 ASN C O 1
ATOM 2277 N N . GLY C 1 35 ? 42.360 -30.050 43.433 1.00 22.31 34 GLY C N 1
ATOM 2278 C CA . GLY C 1 35 ? 41.573 -31.278 43.592 1.00 21.91 34 GLY C CA 1
ATOM 2279 C C . GLY C 1 35 ? 40.167 -31.142 43.059 1.00 21.55 34 GLY C C 1
ATOM 2280 O O . GLY C 1 35 ? 39.809 -30.115 42.483 1.00 20.82 34 GLY C O 1
ATOM 2281 N N . VAL C 1 36 ? 39.355 -32.174 43.272 1.00 21.15 35 VAL C N 1
ATOM 2282 C CA . VAL C 1 36 ? 38.005 -32.222 42.714 1.00 20.46 35 VAL C CA 1
ATOM 2283 C C . VAL C 1 36 ? 37.122 -31.027 43.092 1.00 19.34 35 VAL C C 1
ATOM 2284 O O . VAL C 1 36 ? 36.424 -30.475 42.244 1.00 19.41 35 VAL C O 1
ATOM 2288 N N . TYR C 1 37 ? 37.160 -30.641 44.367 1.00 17.95 36 TYR C N 1
ATOM 2289 C CA . TYR C 1 37 ? 36.262 -29.622 44.877 1.00 17.36 36 TYR C CA 1
ATOM 2290 C C . TYR C 1 37 ? 36.967 -28.276 45.002 1.00 15.01 36 TYR C C 1
ATOM 2291 O O . TYR C 1 37 ? 36.400 -27.347 45.558 1.00 14.97 36 TYR C O 1
ATOM 2300 N N . THR C 1 38 ? 38.186 -28.194 44.478 1.00 14.25 37 THR C N 1
ATOM 2301 C CA . THR C 1 38 ? 38.909 -26.899 44.371 1.00 13.56 37 THR C CA 1
ATOM 2302 C C . THR C 1 38 ? 38.082 -25.788 43.682 1.00 13.60 37 THR C C 1
ATOM 2303 O O . THR C 1 38 ? 37.943 -24.679 44.250 1.00 12.25 37 THR C O 1
ATOM 2307 N N . PRO C 1 39 ? 37.490 -26.062 42.507 1.00 12.84 38 PRO C N 1
ATOM 2308 C CA . PRO C 1 39 ? 36.636 -25.013 41.896 1.00 13.09 38 PRO C CA 1
ATOM 2309 C C . PRO C 1 39 ? 35.480 -24.573 42.811 1.00 12.87 38 PRO C C 1
ATOM 2310 O O . PRO C 1 39 ? 35.214 -23.374 42.926 1.00 12.64 38 PRO C O 1
ATOM 2314 N N A ASN C 1 40 ? 34.797 -25.537 43.444 0.50 12.23 39 ASN C N 1
ATOM 2315 N N B ASN C 1 40 ? 34.793 -25.522 43.451 0.50 12.59 39 ASN C N 1
ATOM 2316 C CA A ASN C 1 40 ? 33.746 -25.223 44.416 0.50 11.78 39 ASN C CA 1
ATOM 2317 C CA B ASN C 1 40 ? 33.724 -25.154 44.378 0.50 12.40 39 ASN C CA 1
ATOM 2318 C C A ASN C 1 40 ? 34.244 -24.283 45.512 0.50 11.26 39 ASN C C 1
ATOM 2319 C C B ASN C 1 40 ? 34.222 -24.292 45.546 0.50 11.64 39 ASN C C 1
ATOM 2320 O O A ASN C 1 40 ? 33.599 -23.291 45.833 0.50 11.14 39 ASN C O 1
ATOM 2321 O O B ASN C 1 40 ? 33.551 -23.343 45.940 0.50 11.53 39 ASN C O 1
ATOM 2330 N N . ALA C 1 41 ? 35.396 -24.628 46.078 1.00 11.08 40 ALA C N 1
ATOM 2331 C CA . ALA C 1 41 ? 35.955 -23.898 47.219 1.00 10.12 40 ALA C CA 1
ATOM 2332 C C . ALA C 1 41 ? 36.375 -22.487 46.822 1.00 10.25 40 ALA C C 1
ATOM 2333 O O . ALA C 1 41 ? 36.206 -21.548 47.599 1.00 10.38 40 ALA C O 1
ATOM 2335 N N . LEU C 1 42 ? 36.915 -22.339 45.623 1.00 10.16 41 LEU C N 1
ATOM 2336 C CA . LEU C 1 42 ? 37.228 -20.988 45.131 1.00 9.80 41 LEU C CA 1
ATOM 2337 C C . LEU C 1 42 ? 35.944 -20.178 45.022 1.00 10.70 41 LEU C C 1
ATOM 2338 O O . LEU C 1 42 ? 35.897 -19.004 45.420 1.00 10.13 41 LEU C O 1
ATOM 2343 N N . TYR C 1 43 ? 34.890 -20.820 44.498 1.00 10.27 42 TYR C N 1
ATOM 2344 C CA . TYR C 1 43 ? 33.628 -20.132 44.357 1.00 10.62 42 TYR C CA 1
ATOM 2345 C C . TYR C 1 43 ? 33.068 -19.666 45.721 1.00 10.26 42 TYR C C 1
ATOM 2346 O O . TYR C 1 43 ? 32.675 -18.504 45.883 1.00 10.33 42 TYR C O 1
ATOM 2355 N N . TRP C 1 44 ? 33.005 -20.584 46.697 1.00 10.18 43 TRP C N 1
ATOM 2356 C CA . TRP C 1 44 ? 32.448 -20.251 48.007 1.00 10.45 43 TRP C CA 1
ATOM 2357 C C . TRP C 1 44 ? 33.339 -19.301 48.804 1.00 9.98 43 TRP C C 1
ATOM 2358 O O . TRP C 1 44 ? 32.834 -18.499 49.564 1.00 9.99 43 TRP C O 1
ATOM 2369 N N A LEU C 1 45 ? 34.650 -19.413 48.619 0.50 10.50 44 LEU C N 1
ATOM 2370 N N B LEU C 1 45 ? 34.656 -19.388 48.616 0.50 9.95 44 LEU C N 1
ATOM 2371 C CA A LEU C 1 45 ? 35.574 -18.458 49.211 0.50 10.34 44 LEU C CA 1
ATOM 2372 C CA B LEU C 1 45 ? 35.561 -18.415 49.233 0.50 9.22 44 LEU C CA 1
ATOM 2373 C C A LEU C 1 45 ? 35.240 -17.059 48.664 0.50 10.25 44 LEU C C 1
ATOM 2374 C C B LEU C 1 45 ? 35.276 -17.025 48.658 0.50 9.64 44 LEU C C 1
ATOM 2375 O O A LEU C 1 45 ? 35.066 -16.105 49.437 0.50 10.13 44 LEU C O 1
ATOM 2376 O O B LEU C 1 45 ? 35.199 -16.038 49.397 0.50 9.68 44 LEU C O 1
ATOM 2385 N N . GLY C 1 46 ? 35.085 -16.962 47.344 1.00 9.68 45 GLY C N 1
ATOM 2386 C CA . GLY C 1 46 ? 34.697 -15.692 46.691 1.00 9.66 45 GLY C CA 1
ATOM 2387 C C . GLY C 1 46 ? 33.383 -15.182 47.258 1.00 9.94 45 GLY C C 1
ATOM 2388 O O . GLY C 1 46 ? 33.281 -13.997 47.611 1.00 10.59 45 GLY C O 1
ATOM 2389 N N . GLU C 1 47 ? 32.375 -16.067 47.393 1.00 9.74 46 GLU C N 1
ATOM 2390 C CA . GLU C 1 47 ? 31.088 -15.656 47.960 1.00 10.78 46 GLU C CA 1
ATOM 2391 C C . GLU C 1 47 ? 31.231 -15.189 49.407 1.00 10.76 46 GLU C C 1
ATOM 2392 O O . GLU C 1 47 ? 30.567 -14.227 49.830 1.00 11.85 46 GLU C O 1
ATOM 2398 N N . SER C 1 48 ? 32.083 -15.871 50.179 1.00 11.41 47 SER C N 1
ATOM 2399 C CA A SER C 1 48 ? 32.304 -15.513 51.589 0.50 10.91 47 SER C CA 1
ATOM 2400 C CA B SER C 1 48 ? 32.250 -15.480 51.588 0.50 11.63 47 SER C CA 1
ATOM 2401 C C . SER C 1 48 ? 32.835 -14.081 51.708 1.00 11.53 47 SER C C 1
ATOM 2402 O O . SER C 1 48 ? 32.420 -13.305 52.589 1.00 11.94 47 SER C O 1
ATOM 2407 N N . TYR C 1 49 ? 33.772 -13.733 50.825 1.00 11.54 48 TYR C N 1
ATOM 2408 C CA . TYR C 1 49 ? 34.343 -12.382 50.808 1.00 11.58 48 TYR C CA 1
ATOM 2409 C C . TYR C 1 49 ? 33.358 -11.353 50.266 1.00 11.91 48 TYR C C 1
ATOM 2410 O O . TYR C 1 49 ? 33.281 -10.213 50.743 1.00 12.35 48 TYR C O 1
ATOM 2419 N N . TYR C 1 50 ? 32.619 -11.752 49.243 1.00 11.83 49 TYR C N 1
ATOM 2420 C CA . TYR C 1 50 ? 31.618 -10.871 48.675 1.00 11.95 49 TYR C CA 1
ATOM 2421 C C . TYR C 1 50 ? 30.594 -10.462 49.725 1.00 13.17 49 TYR C C 1
ATOM 2422 O O . TYR C 1 50 ? 30.216 -9.283 49.806 1.00 13.42 49 TYR C O 1
ATOM 2431 N N . ALA C 1 51 ? 30.165 -11.436 50.534 1.00 12.85 50 ALA C N 1
ATOM 2432 C CA . ALA C 1 51 ? 29.158 -11.226 51.577 1.00 13.98 50 ALA C CA 1
ATOM 2433 C C . ALA C 1 51 ? 29.576 -10.204 52.632 1.00 14.66 50 ALA C C 1
ATOM 2434 O O . ALA C 1 51 ? 28.709 -9.559 53.253 1.00 16.27 50 ALA C O 1
ATOM 2436 N N . THR C 1 52 ? 30.884 -10.070 52.854 1.00 14.80 51 THR C N 1
ATOM 2437 C CA . THR C 1 52 ? 31.408 -9.115 53.850 1.00 15.47 51 THR C CA 1
ATOM 2438 C C . THR C 1 52 ? 31.970 -7.848 53.218 1.00 15.57 51 THR C C 1
ATOM 2439 O O . THR C 1 52 ? 32.694 -7.083 53.876 1.00 15.82 51 THR C O 1
ATOM 2443 N N . ARG C 1 53 ? 31.646 -7.669 51.935 1.00 15.37 52 ARG C N 1
ATOM 2444 C CA . ARG C 1 53 ? 31.991 -6.473 51.139 1.00 15.54 52 ARG C CA 1
ATOM 2445 C C . ARG C 1 53 ? 33.502 -6.379 50.919 1.00 15.16 52 ARG C C 1
ATOM 2446 O O . ARG C 1 53 ? 34.037 -5.304 50.652 1.00 15.34 52 ARG C O 1
ATOM 2454 N N . ASN C 1 54 ? 34.188 -7.524 51.025 1.00 13.72 53 ASN C N 1
ATOM 2455 C CA . ASN C 1 54 ? 35.593 -7.581 50.646 1.00 13.12 53 ASN C CA 1
ATOM 2456 C C . ASN C 1 54 ? 35.698 -7.852 49.150 1.00 12.21 53 ASN C C 1
ATOM 2457 O O . ASN C 1 54 ? 36.072 -8.945 48.712 1.00 11.36 53 ASN C O 1
ATOM 2462 N N . PHE C 1 55 ? 35.324 -6.848 48.365 1.00 11.51 54 PHE C N 1
ATOM 2463 C CA . PHE C 1 55 ? 35.123 -7.058 46.929 1.00 11.55 54 PHE C CA 1
ATOM 2464 C C . PHE C 1 55 ? 36.388 -7.408 46.154 1.00 10.95 54 PHE C C 1
ATOM 2465 O O . PHE C 1 55 ? 36.346 -8.239 45.270 1.00 10.58 54 PHE C O 1
ATOM 2473 N N . GLN C 1 56 ? 37.516 -6.761 46.471 1.00 11.43 55 GLN C N 1
ATOM 2474 C CA . GLN C 1 56 ? 38.747 -7.066 45.770 1.00 10.51 55 GLN C CA 1
ATOM 2475 C C . GLN C 1 56 ? 39.208 -8.484 46.086 1.00 10.26 55 GLN C C 1
ATOM 2476 O O . GLN C 1 56 ? 39.669 -9.195 45.193 1.00 9.68 55 GLN C O 1
ATOM 2482 N N . LEU C 1 57 ? 39.053 -8.910 47.332 1.00 10.54 56 LEU C N 1
ATOM 2483 C CA . LEU C 1 57 ? 39.381 -10.303 47.682 1.00 10.70 56 LEU C CA 1
ATOM 2484 C C . LEU C 1 57 ? 38.450 -11.288 46.977 1.00 10.26 56 LEU C C 1
ATOM 2485 O O . LEU C 1 57 ? 38.903 -12.320 46.476 1.00 11.32 56 LEU C O 1
ATOM 2490 N N . ALA C 1 58 ? 37.152 -10.977 46.946 1.00 9.54 57 ALA C N 1
ATOM 2491 C CA . ALA C 1 58 ? 36.179 -11.857 46.267 1.00 8.94 57 ALA C CA 1
ATOM 2492 C C . ALA C 1 58 ? 36.514 -11.996 44.779 1.00 9.59 57 ALA C C 1
ATOM 2493 O O . ALA C 1 58 ? 36.584 -13.106 44.269 1.00 9.70 57 ALA C O 1
ATOM 2495 N N . GLU C 1 59 ? 36.718 -10.856 44.106 1.00 9.23 58 GLU C N 1
ATOM 2496 C CA . GLU C 1 59 ? 37.113 -10.803 42.708 1.00 9.83 58 GLU C CA 1
ATOM 2497 C C . GLU C 1 59 ? 38.247 -11.778 42.390 1.00 9.84 58 GLU C C 1
ATOM 2498 O O . GLU C 1 59 ? 38.187 -12.521 41.409 1.00 10.84 58 GLU C O 1
ATOM 2504 N N . ALA C 1 60 ? 39.297 -11.760 43.203 1.00 8.85 59 ALA C N 1
ATOM 2505 C CA . ALA C 1 60 ? 40.457 -12.603 42.927 1.00 9.25 59 ALA C CA 1
ATOM 2506 C C . ALA C 1 60 ? 40.128 -14.098 42.933 1.00 9.55 59 ALA C C 1
ATOM 2507 O O . ALA C 1 60 ? 40.745 -14.860 42.184 1.00 9.68 59 ALA C O 1
ATOM 2509 N N . GLN C 1 61 ? 39.227 -14.514 43.820 1.00 9.61 60 GLN C N 1
ATOM 2510 C CA . GLN C 1 61 ? 38.868 -15.938 43.897 1.00 10.17 60 GLN C CA 1
ATOM 2511 C C . GLN C 1 61 ? 38.029 -16.306 42.689 1.00 9.86 60 GLN C C 1
ATOM 2512 O O . GLN C 1 61 ? 38.291 -17.321 42.054 1.00 10.42 60 GLN C O 1
ATOM 2518 N N . PHE C 1 62 ? 37.042 -15.469 42.350 1.00 10.24 61 PHE C N 1
ATOM 2519 C CA . PHE C 1 62 ? 36.227 -15.750 41.151 1.00 10.25 61 PHE C CA 1
ATOM 2520 C C . PHE C 1 62 ? 37.090 -15.758 39.888 1.00 10.71 61 PHE C C 1
ATOM 2521 O O . PHE C 1 62 ? 36.913 -16.602 38.993 1.00 11.07 61 PHE C O 1
ATOM 2529 N N . ARG C 1 63 ? 38.045 -14.824 39.806 1.00 10.77 62 ARG C N 1
ATOM 2530 C CA . ARG C 1 63 ? 38.999 -14.792 38.697 1.00 10.75 62 ARG C CA 1
ATOM 2531 C C . ARG C 1 63 ? 39.845 -16.059 38.577 1.00 10.34 62 ARG C C 1
ATOM 2532 O O . ARG C 1 63 ? 40.044 -16.587 37.469 1.00 12.16 62 ARG C O 1
ATOM 2540 N N . ASP C 1 64 ? 40.325 -16.565 39.708 1.00 10.75 63 ASP C N 1
ATOM 2541 C CA . ASP C 1 64 ? 41.155 -17.753 39.688 1.00 11.15 63 ASP C CA 1
ATOM 2542 C C . ASP C 1 64 ? 40.312 -18.949 39.255 1.00 10.40 63 ASP C C 1
ATOM 2543 O O . ASP C 1 64 ? 40.769 -19.768 38.453 1.00 11.57 63 ASP C O 1
ATOM 2548 N N . LEU C 1 65 ? 39.068 -18.990 39.721 1.00 11.37 64 LEU C N 1
ATOM 2549 C CA . LEU C 1 65 ? 38.109 -20.030 39.310 1.00 11.36 64 LEU C CA 1
ATOM 2550 C C . LEU C 1 65 ? 37.927 -20.037 37.800 1.00 12.57 64 LEU C C 1
ATOM 2551 O O . LEU C 1 65 ? 38.030 -21.093 37.164 1.00 12.64 64 LEU C O 1
ATOM 2556 N N . VAL C 1 66 ? 37.644 -18.874 37.218 1.00 12.39 65 VAL C N 1
ATOM 2557 C CA . VAL C 1 66 ? 37.332 -18.811 35.784 1.00 13.73 65 VAL C CA 1
ATOM 2558 C C . VAL C 1 66 ? 38.571 -19.100 34.927 1.00 14.00 65 VAL C C 1
ATOM 2559 O O . VAL C 1 66 ? 38.475 -19.763 33.881 1.00 14.79 65 VAL C O 1
ATOM 2563 N N A SER C 1 67 ? 39.728 -18.624 35.382 0.50 14.12 66 SER C N 1
ATOM 2564 N N B SER C 1 67 ? 39.730 -18.634 35.393 0.50 14.09 66 SER C N 1
ATOM 2565 C CA A SER C 1 67 ? 40.986 -18.863 34.693 0.50 14.94 66 SER C CA 1
ATOM 2566 C CA B SER C 1 67 ? 40.994 -18.858 34.707 0.50 14.88 66 SER C CA 1
ATOM 2567 C C A SER C 1 67 ? 41.325 -20.351 34.636 0.50 14.99 66 SER C C 1
ATOM 2568 C C B SER C 1 67 ? 41.372 -20.335 34.653 0.50 14.96 66 SER C C 1
ATOM 2569 O O A SER C 1 67 ? 41.677 -20.876 33.573 0.50 15.34 66 SER C O 1
ATOM 2570 O O B SER C 1 67 ? 41.821 -20.831 33.612 0.50 15.35 66 SER C O 1
ATOM 2575 N N . ARG C 1 68 ? 41.182 -21.023 35.776 1.00 14.74 67 ARG C N 1
ATOM 2576 C CA . ARG C 1 68 ? 41.684 -22.388 35.935 1.00 15.32 67 ARG C CA 1
ATOM 2577 C C . ARG C 1 68 ? 40.681 -23.432 35.521 1.00 15.18 67 ARG C C 1
ATOM 2578 O O . ARG C 1 68 ? 41.065 -24.514 35.033 1.00 15.61 67 ARG C O 1
ATOM 2586 N N . TYR C 1 69 ? 39.404 -23.112 35.717 1.00 15.19 68 TYR C N 1
ATOM 2587 C CA . TYR C 1 69 ? 38.323 -24.067 35.473 1.00 15.20 68 TYR C CA 1
ATOM 2588 C C . TYR C 1 69 ? 37.188 -23.472 34.637 1.00 15.65 68 TYR C C 1
ATOM 2589 O O . TYR C 1 69 ? 36.032 -23.469 35.082 1.00 14.82 68 TYR C O 1
ATOM 2598 N N . PRO C 1 70 ? 37.501 -23.019 33.409 1.00 16.42 69 PRO C N 1
ATOM 2599 C CA . PRO C 1 70 ? 36.507 -22.254 32.641 1.00 16.99 69 PRO C CA 1
ATOM 2600 C C . PRO C 1 70 ? 35.274 -23.045 32.200 1.00 17.65 69 PRO C C 1
ATOM 2601 O O . PRO C 1 70 ? 34.248 -22.433 31.900 1.00 17.71 69 PRO C O 1
ATOM 2605 N N . THR C 1 71 ? 35.354 -24.377 32.182 1.00 17.68 70 THR C N 1
ATOM 2606 C CA . THR C 1 71 ? 34.172 -25.181 31.850 1.00 19.00 70 THR C CA 1
ATOM 2607 C C . THR C 1 71 ? 33.456 -25.791 33.055 1.00 18.76 70 THR C C 1
ATOM 2608 O O . THR C 1 71 ? 32.482 -26.524 32.891 1.00 19.29 70 THR C O 1
ATOM 2612 N N . HIS C 1 72 ? 33.933 -25.516 34.268 1.00 17.88 71 HIS C N 1
ATOM 2613 C CA . HIS C 1 72 ? 33.267 -26.016 35.461 1.00 16.93 71 HIS C CA 1
ATOM 2614 C C . HIS C 1 72 ? 31.858 -25.434 35.617 1.00 17.01 71 HIS C C 1
ATOM 2615 O O . HIS C 1 72 ? 31.569 -24.325 35.145 1.00 18.15 71 HIS C O 1
ATOM 2622 N N . ASP C 1 73 ? 30.983 -26.206 36.259 1.00 17.91 72 ASP C N 1
ATOM 2623 C CA . ASP C 1 73 ? 29.619 -25.772 36.570 1.00 18.32 72 ASP C CA 1
ATOM 2624 C C . ASP C 1 73 ? 29.592 -24.371 37.241 1.00 17.63 72 ASP C C 1
ATOM 2625 O O . ASP C 1 73 ? 28.689 -23.565 36.994 1.00 18.85 72 ASP C O 1
ATOM 2630 N N . LYS C 1 74 ? 30.578 -24.095 38.092 1.00 16.80 73 LYS C N 1
ATOM 2631 C CA . LYS C 1 74 ? 30.602 -22.846 38.839 1.00 15.96 73 LYS C CA 1
ATOM 2632 C C . LYS C 1 74 ? 31.186 -21.673 38.059 1.00 15.10 73 LYS C C 1
ATOM 2633 O O . LYS C 1 74 ? 31.133 -20.534 38.550 1.00 14.88 73 LYS C O 1
ATOM 2639 N N . ALA C 1 75 ? 31.774 -21.931 36.895 1.00 14.14 74 ALA C N 1
ATOM 2640 C CA . ALA C 1 75 ? 32.513 -20.870 36.163 1.00 13.29 74 ALA C CA 1
ATOM 2641 C C . ALA C 1 75 ? 31.651 -19.689 35.718 1.00 13.38 74 ALA C C 1
ATOM 2642 O O . ALA C 1 75 ? 32.029 -18.533 35.908 1.00 13.38 74 ALA C O 1
ATOM 2644 N N . ALA C 1 76 ? 30.507 -19.978 35.104 1.00 13.53 75 ALA C N 1
ATOM 2645 C CA . ALA C 1 76 ? 29.662 -18.901 34.604 1.00 13.23 75 ALA C CA 1
ATOM 2646 C C . ALA C 1 76 ? 29.249 -17.954 35.728 1.00 12.73 75 ALA C C 1
ATOM 2647 O O . ALA C 1 76 ? 29.355 -16.717 35.586 1.00 12.76 75 ALA C O 1
ATOM 2649 N N . GLY C 1 77 ? 28.774 -18.545 36.819 1.00 12.69 76 GLY C N 1
ATOM 2650 C CA . GLY C 1 77 ? 28.370 -17.829 38.024 1.00 12.50 76 GLY C CA 1
ATOM 2651 C C . GLY C 1 77 ? 29.556 -17.101 38.622 1.00 12.23 76 GLY C C 1
ATOM 2652 O O . GLY C 1 77 ? 29.409 -16.010 39.180 1.00 12.41 76 GLY C O 1
ATOM 2653 N N . GLY C 1 78 ? 30.729 -17.711 38.510 1.00 12.25 77 GLY C N 1
ATOM 2654 C CA . GLY C 1 78 ? 31.946 -17.088 39.028 1.00 11.95 77 GLY C CA 1
ATOM 2655 C C . GLY C 1 78 ? 32.274 -15.830 38.258 1.00 11.89 77 GLY C C 1
ATOM 2656 O O . GLY C 1 78 ? 32.625 -14.822 38.849 1.00 12.65 77 GLY C O 1
ATOM 2657 N N . LEU C 1 79 ? 32.157 -15.880 36.938 1.00 12.15 78 LEU C N 1
ATOM 2658 C CA . LEU C 1 79 ? 32.441 -14.697 36.134 1.00 11.78 78 LEU C CA 1
ATOM 2659 C C . LEU C 1 79 ? 31.429 -13.578 36.398 1.00 11.79 78 LEU C C 1
ATOM 2660 O O . LEU C 1 79 ? 31.811 -12.409 36.470 1.00 10.96 78 LEU C O 1
ATOM 2665 N N . LEU C 1 80 ? 30.151 -13.939 36.520 1.00 11.21 79 LEU C N 1
ATOM 2666 C CA . LEU C 1 80 ? 29.130 -12.992 36.977 1.00 11.25 79 LEU C CA 1
ATOM 2667 C C . LEU C 1 80 ? 29.550 -12.315 38.281 1.00 11.53 79 LEU C C 1
ATOM 2668 O O . LEU C 1 80 ? 29.498 -11.089 38.391 1.00 11.46 79 LEU C O 1
ATOM 2673 N N . LYS C 1 81 ? 29.971 -13.113 39.261 1.00 11.31 80 LYS C N 1
ATOM 2674 C CA . LYS C 1 81 ? 30.302 -12.577 40.589 1.00 11.83 80 LYS C CA 1
ATOM 2675 C C . LYS C 1 81 ? 31.609 -11.791 40.578 1.00 11.49 80 LYS C C 1
ATOM 2676 O O . LYS C 1 81 ? 31.766 -10.852 41.357 1.00 10.92 80 LYS C O 1
ATOM 2682 N N . LEU C 1 82 ? 32.518 -12.161 39.685 1.00 11.45 81 LEU C N 1
ATOM 2683 C CA . LEU C 1 82 ? 33.693 -11.322 39.409 1.00 10.93 81 LEU C CA 1
ATOM 2684 C C . LEU C 1 82 ? 33.233 -9.912 39.018 1.00 11.61 81 LEU C C 1
ATOM 2685 O O . LEU C 1 82 ? 33.655 -8.908 39.623 1.00 11.04 81 LEU C O 1
ATOM 2690 N N . GLY C 1 83 ? 32.342 -9.829 38.025 1.00 11.94 82 GLY C N 1
ATOM 2691 C CA . GLY C 1 83 ? 31.845 -8.512 37.594 1.00 12.46 82 GLY C CA 1
ATOM 2692 C C . GLY C 1 83 ? 31.120 -7.766 38.702 1.00 12.02 82 GLY C C 1
ATOM 2693 O O . GLY C 1 83 ? 31.296 -6.547 38.863 1.00 12.34 82 GLY C O 1
ATOM 2694 N N . LEU C 1 84 ? 30.289 -8.476 39.460 1.00 10.94 83 LEU C N 1
ATOM 2695 C CA . LEU C 1 84 ? 29.561 -7.858 40.564 1.00 11.55 83 LEU C CA 1
ATOM 2696 C C . LEU C 1 84 ? 30.521 -7.376 41.655 1.00 10.60 83 LEU C C 1
ATOM 2697 O O . LEU C 1 84 ? 30.269 -6.360 42.317 1.00 11.72 83 LEU C O 1
ATOM 2702 N N . SER C 1 85 ? 31.628 -8.096 41.831 1.00 10.82 84 SER C N 1
ATOM 2703 C CA . SER C 1 85 ? 32.635 -7.684 42.797 1.00 10.51 84 SER C CA 1
ATOM 2704 C C . SER C 1 85 ? 33.273 -6.385 42.349 1.00 10.70 84 SER C C 1
ATOM 2705 O O . SER C 1 85 ? 33.484 -5.479 43.159 1.00 11.49 84 SER C O 1
ATOM 2708 N N . GLN C 1 86 ? 33.573 -6.284 41.062 1.00 10.76 85 GLN C N 1
ATOM 2709 C CA . GLN C 1 86 ? 34.135 -5.055 40.511 1.00 11.67 85 GLN C CA 1
ATOM 2710 C C . GLN C 1 86 ? 33.150 -3.916 40.681 1.00 12.45 85 GLN C C 1
ATOM 2711 O O . GLN C 1 86 ? 33.540 -2.803 41.047 1.00 13.37 85 GLN C O 1
ATOM 2717 N N . TYR C 1 87 ? 31.869 -4.192 40.433 1.00 12.62 86 TYR C N 1
ATOM 2718 C CA . TYR C 1 87 ? 30.856 -3.158 40.656 1.00 13.49 86 TYR C CA 1
ATOM 2719 C C . TYR C 1 87 ? 30.833 -2.709 42.127 1.00 13.78 86 TYR C C 1
ATOM 2720 O O . TYR C 1 87 ? 30.761 -1.501 42.408 1.00 14.28 86 TYR C O 1
ATOM 2729 N N . GLY C 1 88 ? 30.941 -3.665 43.059 1.00 13.25 87 GLY C N 1
ATOM 2730 C CA . GLY C 1 88 ? 30.973 -3.373 44.495 1.00 14.30 87 GLY C CA 1
ATOM 2731 C C . GLY C 1 88 ? 32.116 -2.440 44.867 1.00 15.30 87 GLY C C 1
ATOM 2732 O O . GLY C 1 88 ? 31.989 -1.575 45.761 1.00 15.38 87 GLY C O 1
ATOM 2733 N N . GLU C 1 89 ? 33.228 -2.618 44.163 1.00 16.17 88 GLU C N 1
ATOM 2734 C CA . GLU C 1 89 ? 34.416 -1.761 44.308 1.00 17.66 88 GLU C CA 1
ATOM 2735 C C . GLU C 1 89 ? 34.238 -0.323 43.835 1.00 18.87 88 GLU C C 1
ATOM 2736 O O . GLU C 1 89 ? 35.045 0.540 44.191 1.00 20.27 88 GLU C O 1
ATOM 2742 N N . GLY C 1 90 ? 33.228 -0.096 43.003 1.00 18.69 89 GLY C N 1
ATOM 2743 C CA . GLY C 1 90 ? 33.058 1.165 42.258 1.00 20.01 89 GLY C CA 1
ATOM 2744 C C . GLY C 1 90 ? 33.768 1.169 40.906 1.00 20.78 89 GLY C C 1
ATOM 2745 O O . GLY C 1 90 ? 33.851 2.221 40.247 1.00 21.33 89 GLY C O 1
ATOM 2746 N N . LYS C 1 91 ? 34.285 0.008 40.480 1.00 20.54 90 LYS C N 1
ATOM 2747 C CA . LYS C 1 91 ? 34.980 -0.132 39.180 1.00 20.26 90 LYS C CA 1
ATOM 2748 C C . LYS C 1 91 ? 33.949 -0.401 38.087 1.00 20.98 90 LYS C C 1
ATOM 2749 O O . LYS C 1 91 ? 33.811 -1.512 37.577 1.00 20.09 90 LYS C O 1
ATOM 2755 N N . ASN C 1 92 ? 33.212 0.646 37.751 1.00 21.53 91 ASN C N 1
ATOM 2756 C CA . ASN C 1 92 ? 32.054 0.569 36.895 1.00 21.79 91 ASN C CA 1
ATOM 2757 C C . ASN C 1 92 ? 32.373 0.087 35.469 1.00 21.75 91 ASN C C 1
ATOM 2758 O O . ASN C 1 92 ? 31.695 -0.789 34.925 1.00 20.93 91 ASN C O 1
ATOM 2763 N N . THR C 1 93 ? 33.430 0.639 34.885 1.00 21.81 92 THR C N 1
ATOM 2764 C CA . THR C 1 93 ? 33.866 0.260 33.537 1.00 21.83 92 THR C CA 1
ATOM 2765 C C . THR C 1 93 ? 34.300 -1.204 33.488 1.00 20.96 92 THR C C 1
ATOM 2766 O O . THR C 1 93 ? 33.873 -1.956 32.602 1.00 21.00 92 THR C O 1
ATOM 2770 N N . GLU C 1 94 ? 35.107 -1.615 34.466 1.00 19.68 93 GLU C N 1
ATOM 2771 C CA . GLU C 1 94 ? 35.560 -3.009 34.548 1.00 18.83 93 GLU C CA 1
ATOM 2772 C C . GLU C 1 94 ? 34.370 -3.962 34.674 1.00 17.63 93 GLU C C 1
ATOM 2773 O O . GLU C 1 94 ? 34.315 -4.980 33.992 1.00 16.71 93 GLU C O 1
ATOM 2779 N N . ALA C 1 95 ? 33.422 -3.600 35.535 1.00 16.48 94 ALA C N 1
ATOM 2780 C CA . ALA C 1 95 ? 32.254 -4.427 35.811 1.00 15.56 94 ALA C CA 1
ATOM 2781 C C . ALA C 1 95 ? 31.440 -4.623 34.549 1.00 16.18 94 ALA C C 1
ATOM 2782 O O . ALA C 1 95 ? 31.034 -5.731 34.232 1.00 15.55 94 ALA C O 1
ATOM 2784 N N . GLN C 1 96 ? 31.227 -3.539 33.802 1.00 17.12 95 GLN C N 1
ATOM 2785 C CA . GLN C 1 96 ? 30.457 -3.645 32.567 1.00 18.41 95 GLN C CA 1
ATOM 2786 C C . GLN C 1 96 ? 31.117 -4.572 31.560 1.00 18.12 95 GLN C C 1
ATOM 2787 O O . GLN C 1 96 ? 30.434 -5.384 30.911 1.00 18.88 95 GLN C O 1
ATOM 2793 N N . GLN C 1 97 ? 32.439 -4.450 31.429 1.00 18.04 96 GLN C N 1
ATOM 2794 C CA . GLN C 1 97 ? 33.239 -5.315 30.556 1.00 18.57 96 GLN C CA 1
ATOM 2795 C C . GLN C 1 97 ? 33.106 -6.784 30.963 1.00 17.77 96 GLN C C 1
ATOM 2796 O O . GLN C 1 97 ? 32.899 -7.655 30.124 1.00 18.35 96 GLN C O 1
ATOM 2802 N N . THR C 1 98 ? 33.216 -7.051 32.260 1.00 16.33 97 THR C N 1
ATOM 2803 C CA . THR C 1 98 ? 33.125 -8.428 32.758 1.00 15.57 97 THR C CA 1
ATOM 2804 C C . THR C 1 98 ? 31.728 -9.021 32.560 1.00 15.28 97 THR C C 1
ATOM 2805 O O . THR C 1 98 ? 31.586 -10.185 32.143 1.00 16.06 97 THR C O 1
ATOM 2809 N N . LEU C 1 99 ? 30.693 -8.223 32.829 1.00 14.94 98 LEU C N 1
ATOM 2810 C CA . LEU C 1 99 ? 29.311 -8.719 32.681 1.00 14.90 98 LEU C CA 1
ATOM 2811 C C . LEU C 1 99 ? 29.022 -9.031 31.210 1.00 16.41 98 LEU C C 1
ATOM 2812 O O . LEU C 1 99 ? 28.346 -10.014 30.903 1.00 15.77 98 LEU C O 1
ATOM 2817 N N . GLN C 1 100 ? 29.546 -8.200 30.308 1.00 17.60 99 GLN C N 1
ATOM 2818 C CA . GLN C 1 100 ? 29.432 -8.496 28.873 1.00 18.94 99 GLN C CA 1
ATOM 2819 C C . GLN C 1 100 ? 30.132 -9.823 28.530 1.00 19.03 99 GLN C C 1
ATOM 2820 O O . GLN C 1 100 ? 29.612 -10.628 27.747 1.00 19.13 99 GLN C O 1
ATOM 2826 N N . GLN C 1 101 ? 31.289 -10.075 29.144 1.00 18.44 100 GLN C N 1
ATOM 2827 C CA . GLN C 1 101 ? 32.004 -11.331 28.935 1.00 17.96 100 GLN C CA 1
ATOM 2828 C C . GLN C 1 101 ? 31.164 -12.549 29.336 1.00 18.08 100 GLN C C 1
ATOM 2829 O O . GLN C 1 101 ? 31.291 -13.616 28.723 1.00 17.90 100 GLN C O 1
ATOM 2835 N N . VAL C 1 102 ? 30.327 -12.414 30.371 1.00 17.95 101 VAL C N 1
ATOM 2836 C CA . VAL C 1 102 ? 29.457 -13.533 30.770 1.00 18.23 101 VAL C CA 1
ATOM 2837 C C . VAL C 1 102 ? 28.541 -13.897 29.612 1.00 19.66 101 VAL C C 1
ATOM 2838 O O . VAL C 1 102 ? 28.379 -15.076 29.291 1.00 19.35 101 VAL C O 1
ATOM 2842 N N . ALA C 1 103 ? 27.944 -12.869 29.011 1.00 21.40 102 ALA C N 1
ATOM 2843 C CA . ALA C 1 103 ? 27.004 -13.048 27.903 1.00 24.01 102 ALA C CA 1
ATOM 2844 C C . ALA C 1 103 ? 27.673 -13.723 26.707 1.00 25.19 102 ALA C C 1
ATOM 2845 O O . ALA C 1 103 ? 27.059 -14.559 26.028 1.00 26.10 102 ALA C O 1
ATOM 2847 N N . THR C 1 104 ? 28.930 -13.369 26.465 1.00 25.94 103 THR C N 1
ATOM 2848 C CA . THR C 1 104 ? 29.692 -13.863 25.317 1.00 27.25 103 THR C CA 1
ATOM 2849 C C . THR C 1 104 ? 30.247 -15.264 25.553 1.00 27.08 103 THR C C 1
ATOM 2850 O O . THR C 1 104 ? 30.191 -16.117 24.666 1.00 27.72 103 THR C O 1
ATOM 2854 N N . GLN C 1 105 ? 30.800 -15.489 26.743 1.00 26.40 104 GLN C N 1
ATOM 2855 C CA . GLN C 1 105 ? 31.502 -16.739 27.047 1.00 25.60 104 GLN C CA 1
ATOM 2856 C C . GLN C 1 105 ? 30.577 -17.840 27.541 1.00 24.93 104 GLN C C 1
ATOM 2857 O O . GLN C 1 105 ? 30.865 -19.020 27.358 1.00 24.59 104 GLN C O 1
ATOM 2863 N N . TYR C 1 106 ? 29.462 -17.459 28.160 1.00 23.78 105 TYR C N 1
ATOM 2864 C CA . TYR C 1 106 ? 28.526 -18.442 28.695 1.00 23.67 105 TYR C CA 1
ATOM 2865 C C . TYR C 1 106 ? 27.094 -18.156 28.232 1.00 24.10 105 TYR C C 1
ATOM 2866 O O . TYR C 1 106 ? 26.181 -18.062 29.046 1.00 23.28 105 TYR C O 1
ATOM 2875 N N . PRO C 1 107 ? 26.890 -18.035 26.901 1.00 25.04 106 PRO C N 1
ATOM 2876 C CA . PRO C 1 107 ? 25.557 -17.672 26.422 1.00 25.54 106 PRO C CA 1
ATOM 2877 C C . PRO C 1 107 ? 24.531 -18.719 26.818 1.00 25.42 106 PRO C C 1
ATOM 2878 O O . PRO C 1 107 ? 24.834 -19.922 26.839 1.00 25.57 106 PRO C O 1
ATOM 2882 N N . GLY C 1 108 ? 23.334 -18.259 27.160 1.00 25.40 107 GLY C N 1
ATOM 2883 C CA . GLY C 1 108 ? 22.263 -19.163 27.563 1.00 25.18 107 GLY C CA 1
ATOM 2884 C C . GLY C 1 108 ? 22.342 -19.700 28.978 1.00 24.44 107 GLY C C 1
ATOM 2885 O O . GLY C 1 108 ? 21.451 -20.437 29.403 1.00 25.87 107 GLY C O 1
ATOM 2886 N N . SER C 1 109 ? 23.393 -19.341 29.721 1.00 22.53 108 SER C N 1
ATOM 2887 C CA . SER C 1 109 ? 23.482 -19.729 31.125 1.00 21.25 108 SER C CA 1
ATOM 2888 C C . SER C 1 109 ? 22.590 -18.868 31.993 1.00 20.64 108 SER C C 1
ATOM 2889 O O . SER C 1 109 ? 22.213 -17.752 31.619 1.00 20.63 108 SER C O 1
ATOM 2892 N N . ASP C 1 110 ? 22.267 -19.393 33.168 1.00 19.89 109 ASP C N 1
ATOM 2893 C CA . ASP C 1 110 ? 21.558 -18.625 34.166 1.00 19.46 109 ASP C CA 1
ATOM 2894 C C . ASP C 1 110 ? 22.385 -17.394 34.545 1.00 18.30 109 ASP C C 1
ATOM 2895 O O . ASP C 1 110 ? 21.845 -16.299 34.764 1.00 18.14 109 ASP C O 1
ATOM 2900 N N . ALA C 1 111 ? 23.703 -17.576 34.608 1.00 16.70 110 ALA C N 1
ATOM 2901 C CA . ALA C 1 111 ? 24.585 -16.458 34.969 1.00 16.28 110 ALA C CA 1
ATOM 2902 C C . ALA C 1 111 ? 24.536 -15.341 33.934 1.00 16.20 110 ALA C C 1
ATOM 2903 O O . ALA C 1 111 ? 24.592 -14.165 34.295 1.00 16.42 110 ALA C O 1
ATOM 2905 N N . ALA C 1 112 ? 24.401 -15.697 32.660 1.00 16.78 111 ALA C N 1
ATOM 2906 C CA . ALA C 1 112 ? 24.336 -14.691 31.599 1.00 17.08 111 ALA C CA 1
ATOM 2907 C C . ALA C 1 112 ? 23.024 -13.908 31.630 1.00 17.76 111 ALA C C 1
ATOM 2908 O O . ALA C 1 112 ? 23.010 -12.718 31.301 1.00 17.69 111 ALA C O 1
ATOM 2910 N N . ARG C 1 113 ? 21.934 -14.571 32.021 1.00 18.06 112 ARG C N 1
ATOM 2911 C CA . ARG C 1 113 ? 20.645 -13.903 32.202 1.00 19.16 112 ARG C CA 1
ATOM 2912 C C . ARG C 1 113 ? 20.749 -12.830 33.299 1.00 18.69 112 ARG C C 1
ATOM 2913 O O . ARG C 1 113 ? 20.346 -11.677 33.094 1.00 18.76 112 ARG C O 1
ATOM 2921 N N . VAL C 1 114 ? 21.331 -13.196 34.439 1.00 17.04 113 VAL C N 1
ATOM 2922 C CA . VAL C 1 114 ? 21.474 -12.266 35.550 1.00 16.65 113 VAL C CA 1
ATOM 2923 C C . VAL C 1 114 ? 22.457 -11.176 35.153 1.00 15.97 113 VAL C C 1
ATOM 2924 O O . VAL C 1 114 ? 22.212 -10.004 35.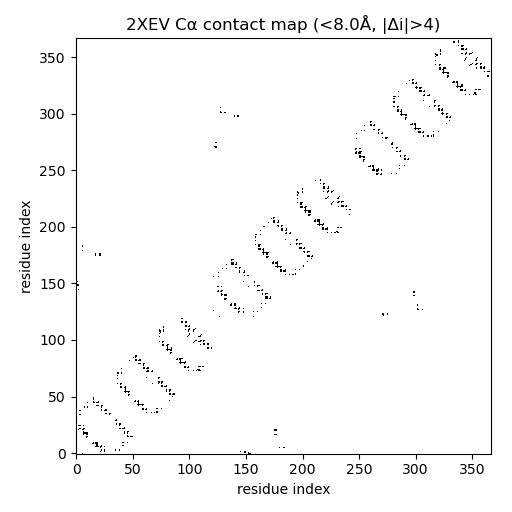415 1.00 16.47 113 VAL C O 1
ATOM 2928 N N . ALA C 1 115 ? 23.537 -11.561 34.478 1.00 15.10 114 ALA C N 1
ATOM 2929 C CA . ALA C 1 115 ? 24.558 -10.593 34.033 1.00 15.17 114 ALA C CA 1
ATOM 2930 C C . ALA C 1 115 ? 23.938 -9.506 33.155 1.00 15.73 114 ALA C C 1
ATOM 2931 O O . ALA C 1 115 ? 24.241 -8.330 33.327 1.00 16.25 114 ALA C O 1
ATOM 2933 N N . GLN C 1 116 ? 23.033 -9.898 32.261 1.00 16.09 115 GLN C N 1
ATOM 2934 C CA . GLN C 1 116 ? 22.426 -8.913 31.367 1.00 16.67 115 GLN C CA 1
ATOM 2935 C C . GLN C 1 116 ? 21.562 -7.909 32.108 1.00 16.05 115 GLN C C 1
ATOM 2936 O O . GLN C 1 116 ? 21.613 -6.717 31.790 1.00 16.48 115 GLN C O 1
ATOM 2942 N N . GLU C 1 117 ? 20.804 -8.385 33.103 1.00 15.45 116 GLU C N 1
ATOM 2943 C CA . GLU C 1 117 ? 19.943 -7.539 33.946 1.00 15.44 116 GLU C CA 1
ATOM 2944 C C . GLU C 1 117 ? 20.817 -6.523 34.677 1.00 16.13 116 GLU C C 1
ATOM 2945 O O . GLU C 1 117 ? 20.544 -5.327 34.642 1.00 15.72 116 GLU C O 1
ATOM 2951 N N . ARG C 1 118 ? 21.890 -6.998 35.312 1.00 15.88 117 ARG C N 1
ATOM 2952 C CA . ARG C 1 118 ? 22.759 -6.105 36.079 1.00 16.73 117 ARG C CA 1
ATOM 2953 C C . ARG C 1 118 ? 23.522 -5.140 35.179 1.00 16.58 117 ARG C C 1
ATOM 2954 O O . ARG C 1 118 ? 23.704 -3.973 35.533 1.00 17.52 117 ARG C O 1
ATOM 2962 N N . LEU C 1 119 ? 23.968 -5.631 34.030 1.00 16.24 118 LEU C N 1
ATOM 2963 C CA . LEU C 1 119 ? 24.675 -4.824 33.055 1.00 16.49 118 LEU C CA 1
ATOM 2964 C C . LEU C 1 119 ? 23.802 -3.663 32.582 1.00 17.24 118 LEU C C 1
ATOM 2965 O O . LEU C 1 119 ? 24.269 -2.533 32.530 1.00 17.72 118 LEU C O 1
ATOM 2970 N N . GLN C 1 120 ? 22.541 -3.935 32.266 1.00 18.06 119 GLN C N 1
ATOM 2971 C CA . GLN C 1 120 ? 21.661 -2.839 31.842 1.00 19.38 119 GLN C CA 1
ATOM 2972 C C . GLN C 1 120 ? 21.390 -1.818 32.938 1.00 19.96 119 GLN C C 1
ATOM 2973 O O . GLN C 1 120 ? 21.313 -0.613 32.641 1.00 20.23 119 GLN C O 1
ATOM 2979 N N . SER C 1 121 ? 21.277 -2.284 34.184 1.00 20.95 120 SER C N 1
ATOM 2980 C CA . SER C 1 121 ? 21.085 -1.414 35.358 1.00 22.76 120 SER C CA 1
ATOM 2981 C C . SER C 1 121 ? 22.265 -0.451 35.494 1.00 23.33 120 SER C C 1
ATOM 2982 O O . SER C 1 121 ? 22.084 0.747 35.735 1.00 23.65 120 SER C O 1
ATOM 2985 N N . ILE C 1 122 ? 23.468 -0.993 35.334 1.00 23.37 121 ILE C N 1
ATOM 2986 C CA . ILE C 1 122 ? 24.690 -0.215 35.497 1.00 24.16 121 ILE C CA 1
ATOM 2987 C C . ILE C 1 122 ? 24.805 0.796 34.367 1.00 24.36 121 ILE C C 1
ATOM 2988 O O . ILE C 1 122 ? 25.055 1.981 34.611 1.00 24.49 121 ILE C O 1
ATOM 2993 N N . ARG C 1 123 ? 24.604 0.327 33.139 1.00 24.89 122 ARG C N 1
ATOM 2994 C CA . ARG C 1 123 ? 24.664 1.169 31.950 1.00 26.17 122 ARG C CA 1
ATOM 2995 C C . ARG C 1 123 ? 23.706 2.368 32.051 1.00 26.23 122 ARG C C 1
ATOM 2996 O O . ARG C 1 123 ? 24.089 3.502 31.737 1.00 26.67 122 ARG C O 1
ATOM 3004 N N . LEU C 1 124 ? 22.477 2.113 32.501 1.00 25.69 123 LEU C N 1
ATOM 3005 C CA . LEU C 1 124 ? 21.449 3.168 32.613 1.00 25.87 123 LEU C CA 1
ATOM 3006 C C . LEU C 1 124 ? 21.483 3.904 33.952 1.00 26.86 123 LEU C C 1
ATOM 3007 O O . LEU C 1 124 ? 20.617 4.760 34.241 1.00 26.89 123 LEU C O 1
ATOM 3012 N N . GLY C 1 125 ? 22.472 3.580 34.778 1.00 27.33 124 GLY C N 1
ATOM 3013 C CA . GLY C 1 125 ? 22.638 4.267 36.060 1.00 28.46 124 GLY C CA 1
ATOM 3014 C C . GLY C 1 125 ? 23.639 5.394 35.909 1.00 29.05 124 GLY C C 1
ATOM 3015 O O . GLY C 1 125 ? 24.219 5.568 34.832 1.00 29.64 124 GLY C O 1
#

Organism: Xanthomonas campestris pv. campestris (strain ATCC 33913 / DSM 3586 / NCPPB 528 / LMG 568 / P 25) (NCBI:txid190485)

Nearest PDB structures (foldseek):
  2xev-assembly1_A  TM=9.983E-01  e=2.955E-15  Xanthomonas campestris
  3qky-assembly1_A  TM=9.055E-01  e=1.111E-05  Rhodothermus marinus DSM 4252
  2yhc-assembly1_A  TM=9.049E-01  e=3.364E-05  Escherichia coli BL21(DE3)
  6lys-assembly1_D  TM=9.113E-01  e=2.166E-04  Escherichia coli K-12
  9hmf-assembly1_K  TM=8.498E-01  e=3.677E-02  Campylobacter jejuni

B-factor: mean 18.91, std 6.79, range [3.66, 48.88]

Solvent-accessible surface area: 17837 Å² total; per-residue (Å²): 104,41,20,25,56,16,0,64,39,14,26,131,98,34,114,83,97,10,0,10,58,13,0,74,24,11,23,144,30,62,85,116,23,127,110,0,6,18,0,6,26,56,0,0,29,1,20,60,50,68,177,61,21,122,86,0,22,56,25,0,107,45,0,14,80,108,38,65,138,55,125,39,0,12,17,0,2,16,37,11,0,21,0,4,105,32,53,52,112,74,102,55,0,52,114,11,1,88,63,0,31,108,100,35,102,84,33,117,10,6,158,26,0,92,103,110,20,109,88,36,190,82,76,22,15,18,66,8,0,63,45,7,20,140,105,37,48,88,57,2,0,5,46,10,0,15,13,2,12,27,60,28,41,141,19,120,71,0,5,19,0,4,26,51,0,0,32,0,11,60,48,52,177,51,24,39,15,0,2,8,11,0,95,8,0,16,80,72,50,64,135,54,125,40,0,12,19,0,2,18,36,13,0,9,0,3,106,29,40,57,94,63,114,51,0,53,126,10,0,79,63,0,23,97,93,37,101,84,33,94,10,8,146,33,0,57,118,106,7,70,79,19,143,133,96,127,38,41,86,81,0,69,68,13,22,144,88,34,118,76,106,78,0,6,86,60,0,11,61,6,3,92,118,104,71,120,26,119,120,0,5,21,0,0,26,53,0,0,28,1,20,63,48,62,174,44,20,40,14,0,3,6,9,0,83,18,0,20,83,78,50,67,136,56,129,41,0,13,19,0,6,17,38,6,0,22,0,8,108,29,47,61,48,62,86,68,0,51,106,9,1,85,72,0,24,96,96,36,100,85,32,101,7,9,149,26,0,67,105,105,16,73,77,18,154,139,95

Sequence (367 aa):
RTAYNVAFDALKNGKYDDASSQLFLSFLELYPNGVYTPNALYWLGESSYYATRNFQLAEAQFRDDLVSSRYPTHDKAAGGLLKLGLSQYGEGKNTEAQQTLQQVATQYPGSDAARVAQERLQSIRRARTAYNVAFDALKNGKYDDDASSQLFLSSFLELYPNGVYTTPNNALYWLGESYYATRNFQLAEAQFRDLVSSRYPTHDKAAGGLLKLGLSQYGEGKNTEAQQTLQQVATQYPGSDAARVAQERLQSIRLLGTAYNVAFDDALKNGKYDDASQLFLSSFLELYPNGVYTPNNALYWLLGESSYYATRNFQLAEAQFRDLVSSRYPTHDKAAGGLLKLGLSQYGEGKNTEAQQTLQQVATQYPGSDAARVAQERLQSIRLG

CATH classification: 1.25.40.10

Foldseek 3Di:
DDLVVVLVVCVVVVVLVSNLVSLVVVCVVPVPDPCLLVSLLSNLVSCVSVLVLVSNLVSLVVSCVPPVPDPCNLVSLLSNLVSCVSVVNLVVSLVSLVVSCVSPPPDPSNVVSVVVSVVSD/DDPLVVVLVVCVVVVVLVVSLVSLVVVCVVCVDDPCNLVSLLSNLVSCVSVLVLVSSLVSLVCSCVPPVPDPCNLVSLLSNLVSCVSVVNLVSSLVSLVVSCVSPPPDPSNVVSVVVNVVSVVD/DLVVVLVVCVVVVVLVSNLVSLVVVCVVPVPDDCNLVSLQSNLVSCVSVLVLVRSLVSLVVSCVVPVPDPCNLVSLLSNLVSCVSVVVLVSSLVSLVVSCVSPPPDPSNVVSVVVNVVSVVD

Secondary structure (DSSP, 8-state):
--HHHHHHHHHHTT-HHHHHHHHHHHHHH-SSSTTHHHHHHHHHHHHHHTT-HHHHHHHHHHHHHH-TTSTTHHHHHHHHHHHHHHTT-HHHHHHHHHHHHHHSTTSHHHHHHHHHHHHH-/--HHHHHHHHHHHTT-HHHHHHHHHHHHHH-TTSTTHHHHHHHHHHHHHHTT-HHHHHHHHHHHHHH-TTSTTHHHHHHHHHHHHHHTT-HHHHHHHHHHHHHHSTTSHHHHHHHHHHHHHHT-/-HHHHHHHHHHTT-HHHHHHHHHHHHHH-TTSTTHHHHHHHHHHHHHHTT-HHHHHHHHHHHHHH-TTSTTHHHHHHHHHHHHHHHT-HHHHHHHHHHHHHHSTTSHHHHHHHHHHHHHHT-